Protein AF-U6L4F8-F1 (afdb_monomer)

Organism: Eimeria tenella (NCBI:txid5802)

pLDDT: mean 73.58, std 24.66, range [24.89, 98.56]

InterPro domains:
  IPR000994 Peptidase M24 [PF00557] (145-215)
  IPR036005 Creatinase/aminopeptidase-like [G3DSA:3.90.230.10] (97-224)
  IPR036005 Creatinase/aminopeptidase-like [G3DSA:3.90.230.10] (225-328)
  IPR036005 Creatinase/aminopeptidase-like [SSF55920] (100-305)
  IPR050247 Methionine Aminopeptidase Type 2 [PTHR45777] (26-222)

Mean predicted aligned error: 15.62 Å

Solvent-accessible surface area (backbone atoms only — not comparable to full-atom values): 24222 Å² total; per-residue (Å²): 137,87,81,87,84,82,79,80,81,80,77,81,77,80,78,80,80,81,82,82,79,91,80,83,87,86,89,84,89,82,88,82,88,85,88,86,88,85,87,86,88,84,89,82,90,75,79,67,67,57,54,54,53,52,50,53,52,51,54,51,51,50,51,53,50,51,51,54,55,52,53,72,73,39,46,53,42,72,59,41,87,26,84,92,43,79,102,44,79,54,46,70,62,38,79,75,20,88,54,52,86,76,80,64,62,26,54,60,75,74,31,75,84,64,72,51,68,79,75,91,83,78,79,62,96,77,64,80,94,51,74,67,60,67,59,52,76,69,66,82,76,60,66,60,58,61,51,25,44,53,47,52,39,49,55,54,38,52,55,54,44,61,75,66,70,49,62,72,39,47,47,46,60,50,41,51,54,45,50,53,44,43,35,49,24,58,53,47,46,74,79,84,29,65,79,94,67,82,66,66,66,46,59,88,91,44,85,65,78,31,46,72,47,95,94,50,75,56,61,40,61,81,70,73,58,75,55,58,47,54,17,73,76,62,56,36,24,70,53,99,90,41,82,34,60,56,28,51,28,64,82,52,57,14,26,24,41,46,94,63,30,75,74,57,77,49,53,42,70,68,50,92,60,55,90,85,37,72,61,52,69,57,71,90,58,87,78,68,44,68,52,87,55,82,53,78,29,73,68,87,19,63,82,76,94,76,83,82,89,60,76,82,80,78,66,72,90,61,72,92,73,92,72,83,55,66,69,60,48,53,51,51,50,51,46,61,66,75,41,60,60,61,77,75,74,80,68,86,82,74,83,84,76,81,77,82,79,81,82,81,84,80,82,86,87,79,80,136

Sequence (368 aa):
MPGSLVQEEKRLDVAAEPQEKVGESEAEESGGECAGEAAAAAAGGQGAAAAAKKKKKKKKKSAAAAAAAAAKTLGFEPAQDNSALRCLGSWPERKPSQQTVPPTKTMQQLFPAGDFPKGEVQLYASPPHDAEAREAERFDSVNLEALREAAECHRQVRRYAQSLVKPGISLTYLCEEIEKKTETLIAAKGLERGKGFPTGCSLNECAAHYTPNPGEDRILGKGRGGLIEETISSFEFINENQTLKIKPVKNLTGHSIAPYRIHAGKSVPIVKAPAHSVSFLNIMEEGEVYAIETFASTGKGFVSEEGDCSHFMKRFDAGFVPLRLKTTKELLKLIDDVSQTLNPKPSTAQNHQKTPQTRRESAPNSKP

Secondary structure (DSSP, 8-state):
--------------PPPPPPPP------------------------TTHHHHHHHHHHHHHHHHHHHHHHHTT-EEEPPB--TTSTT-PPBPPEEEE-S-SS--S-HHHH-TT--PPP------SS--S-HHHHHHTTSSSS-HHHHHHHHHHHHHHHHHHHHH--TT-BHHHHHHHHHHHHHHHHT-BTTTBS-SS------TT--S---PPTT---B-----TTHHHHHHHHSEEEETTEEEE-EE-TT-EEEEEBTTBS--S-EEESS---TTSHHHH----TT-EEE----EESS-S-----S--------TT-------SHHHHHHHHHHHHHSS-PPPPPPGGG---------PPPPP----

Foldseek 3Di:
DDDDDDDDPPDDDDDDDDDDDDDDDDDDDDDDDDDDDDDDDDDDDDPPPVVVVVVVVVVVVVVVVVVVVVLVVFPKDDWADLVVPPPDDTRHIDGRHNADVLGQAALCRRCVVLPFDDDDDDAPPDHDDDPVVVVVLPDDQDPVSVVSSLVVLVVSLVSVLSVVDDFQDKLQVSQVSSQVSSCRHNVDDFLPTGDLFGDWDADDPGFTQDGADVPDIDTHHDDPRVQVRCCVVVQWTADPNDTQGKAWLQPDFKAWDHQLRRHPDATHTPDDDPCPDPNNVDDDDRPIHIDGDTTIDSPPSHDDDDDDHPGDADDLPDDDDDDDDPVVVVVVVVCVRRGRSDDPDPPPPPPPDDDDDDDDDDDDDDDD

Nearest PDB structures (foldseek):
  1kq0-assembly1_A  TM=9.027E-01  e=1.015E-17  Homo sapiens
  6qef-assembly1_A  TM=8.994E-01  e=7.566E-18  Homo sapiens
  1boa-assembly1_A  TM=8.584E-01  e=4.461E-18  Homo sapiens
  6qej-assembly1_A  TM=9.091E-01  e=2.308E-17  Homo sapiens
  5lyx-assembly1_A  TM=8.678E-01  e=2.308E-17  Homo sapiens

Structure (mmCIF, N/CA/C/O backbone):
data_AF-U6L4F8-F1
#
_entry.id   AF-U6L4F8-F1
#
loop_
_atom_site.group_PDB
_atom_site.id
_atom_site.type_symbol
_atom_site.label_atom_id
_atom_site.label_alt_id
_atom_site.label_comp_id
_atom_site.label_asym_id
_atom_site.label_entity_id
_atom_site.label_seq_id
_atom_site.pdbx_PDB_ins_code
_atom_site.Cartn_x
_atom_site.Cartn_y
_atom_site.Cartn_z
_atom_site.occupancy
_atom_site.B_iso_or_equiv
_atom_site.auth_seq_id
_atom_site.auth_comp_id
_atom_site.auth_asym_id
_atom_site.auth_atom_id
_atom_site.pdbx_PDB_model_num
ATOM 1 N N . MET A 1 1 ? 44.173 26.559 14.947 1.00 34.06 1 MET A N 1
ATOM 2 C CA . MET A 1 1 ? 45.002 26.384 13.731 1.00 34.06 1 MET A CA 1
ATOM 3 C C . MET A 1 1 ? 45.982 25.258 14.009 1.00 34.06 1 MET A C 1
ATOM 5 O O . MET A 1 1 ? 46.548 25.326 15.095 1.00 34.06 1 MET A O 1
ATOM 9 N N . PRO A 1 2 ? 46.212 24.264 13.130 1.00 32.94 2 PRO A N 1
ATOM 10 C CA . PRO A 1 2 ? 45.668 23.969 11.788 1.00 32.94 2 PRO A CA 1
ATOM 11 C C . PRO A 1 2 ? 44.748 22.712 11.819 1.00 32.94 2 PRO A C 1
ATOM 13 O O . PRO A 1 2 ? 44.617 22.095 12.865 1.00 32.94 2 PRO A O 1
ATOM 16 N N . GLY A 1 3 ? 44.045 22.259 10.781 1.00 27.11 3 GLY A N 1
ATOM 17 C CA . GLY A 1 3 ? 43.865 22.713 9.406 1.00 27.11 3 GLY A CA 1
ATOM 18 C C . GLY A 1 3 ? 42.617 22.027 8.822 1.00 27.11 3 GLY A C 1
ATOM 19 O O . GLY A 1 3 ? 42.330 20.873 9.132 1.00 27.11 3 GLY A O 1
ATOM 20 N N . SER A 1 4 ? 41.839 22.778 8.042 1.00 27.91 4 SER A N 1
ATOM 21 C CA . SER A 1 4 ? 40.617 22.318 7.383 1.00 27.91 4 SER A CA 1
ATOM 22 C C . SER A 1 4 ? 40.940 21.480 6.146 1.00 27.91 4 SER A C 1
ATOM 24 O O . SER A 1 4 ? 41.685 21.939 5.283 1.00 27.91 4 SER A O 1
ATOM 26 N N . LEU A 1 5 ? 40.306 20.318 6.009 1.00 27.67 5 LEU A N 1
ATOM 27 C CA . LEU A 1 5 ? 40.111 19.665 4.716 1.00 27.67 5 LEU A CA 1
ATOM 28 C C . LEU A 1 5 ? 38.659 19.901 4.303 1.00 27.67 5 LEU A C 1
ATOM 30 O O . LEU A 1 5 ? 37.746 19.205 4.734 1.00 27.67 5 LEU A O 1
ATOM 34 N N . VAL A 1 6 ? 38.468 20.951 3.509 1.00 29.17 6 VAL A N 1
ATOM 35 C CA . VAL A 1 6 ? 37.268 21.153 2.700 1.00 29.17 6 VAL A CA 1
ATOM 36 C C . VAL A 1 6 ? 37.437 20.234 1.494 1.00 29.17 6 VAL A C 1
ATOM 38 O O . VAL A 1 6 ? 38.338 20.449 0.688 1.00 29.17 6 VAL A O 1
ATOM 41 N N . GLN A 1 7 ? 36.635 19.174 1.398 1.00 29.75 7 GLN A N 1
ATOM 42 C CA . GLN A 1 7 ? 36.483 18.452 0.138 1.00 29.75 7 GLN A CA 1
ATOM 43 C C . GLN A 1 7 ? 35.393 19.162 -0.660 1.00 29.75 7 GLN A C 1
ATOM 45 O O . GLN A 1 7 ? 34.234 19.199 -0.256 1.00 29.75 7 GLN A O 1
ATOM 50 N N . GLU A 1 8 ? 35.809 19.788 -1.757 1.00 28.61 8 GLU A N 1
ATOM 51 C CA . GLU A 1 8 ? 34.930 20.357 -2.772 1.00 28.61 8 GLU A CA 1
ATOM 52 C C . GLU A 1 8 ? 34.085 19.239 -3.398 1.00 28.61 8 GLU A C 1
ATOM 54 O O . GLU A 1 8 ? 34.614 18.277 -3.961 1.00 28.61 8 GLU A O 1
ATOM 59 N N . GLU A 1 9 ? 32.761 19.363 -3.312 1.00 33.56 9 GLU A N 1
ATOM 60 C CA . GLU A 1 9 ? 31.840 18.515 -4.063 1.00 33.56 9 GLU A CA 1
ATOM 61 C C . GLU A 1 9 ? 31.967 18.848 -5.556 1.00 33.56 9 GLU A C 1
ATOM 63 O O . GLU A 1 9 ? 31.509 19.889 -6.034 1.00 33.56 9 GLU A O 1
ATOM 68 N N . LYS A 1 10 ? 32.599 17.948 -6.315 1.00 30.38 10 LYS A N 1
ATOM 69 C CA . LYS A 1 10 ? 32.528 17.955 -7.777 1.00 30.38 10 LYS A CA 1
ATOM 70 C C . LYS A 1 10 ? 31.096 17.646 -8.201 1.00 30.38 10 LYS A C 1
ATOM 72 O O . LYS A 1 10 ? 30.656 16.499 -8.177 1.00 30.38 10 LYS A O 1
ATOM 77 N N . ARG A 1 11 ? 30.392 18.694 -8.620 1.00 30.75 11 ARG A N 1
ATOM 78 C CA . ARG A 1 11 ? 29.157 18.626 -9.400 1.00 30.75 11 ARG A CA 1
ATOM 79 C C . ARG A 1 11 ? 29.451 17.822 -10.674 1.00 30.75 11 ARG A C 1
ATOM 81 O O . ARG A 1 11 ? 30.292 18.219 -11.475 1.00 30.75 11 ARG A O 1
ATOM 88 N N . LEU A 1 12 ? 28.825 16.657 -10.818 1.00 31.70 12 LEU A N 1
ATOM 89 C CA . LEU A 1 12 ? 28.840 15.900 -12.068 1.00 31.70 12 LEU A CA 1
ATOM 90 C C . LEU A 1 12 ? 27.880 16.598 -13.033 1.00 31.70 12 LEU A C 1
ATOM 92 O O . LEU A 1 12 ? 26.664 16.443 -12.927 1.00 31.70 12 LEU A O 1
ATOM 96 N N . ASP A 1 13 ? 28.435 17.401 -13.936 1.00 31.11 13 ASP A N 1
ATOM 97 C CA . ASP A 1 13 ? 27.698 17.955 -15.065 1.00 31.11 13 ASP A CA 1
ATOM 98 C C . ASP A 1 13 ? 27.321 16.808 -16.014 1.00 31.11 13 ASP A C 1
ATOM 100 O O . ASP A 1 13 ? 28.179 16.146 -16.603 1.00 31.11 13 ASP A O 1
ATOM 104 N N . VAL A 1 14 ? 26.020 16.540 -16.131 1.00 34.06 14 VAL A N 1
ATOM 105 C CA . VAL A 1 14 ? 25.475 15.589 -17.102 1.00 34.06 14 VAL A CA 1
ATOM 106 C C . VAL A 1 14 ? 25.577 16.238 -18.480 1.00 34.06 14 VAL A C 1
ATOM 108 O O . VAL A 1 14 ? 24.857 17.187 -18.788 1.00 34.06 14 VAL A O 1
ATOM 111 N N . ALA A 1 15 ? 26.508 15.749 -19.297 1.00 33.22 15 ALA A N 1
ATOM 112 C CA . ALA A 1 15 ? 26.631 16.146 -20.691 1.00 33.22 15 ALA A CA 1
ATOM 113 C C . ALA A 1 15 ? 25.364 15.740 -21.461 1.00 33.22 15 ALA A C 1
ATOM 115 O O . ALA A 1 15 ? 24.944 14.584 -21.419 1.00 33.22 15 ALA A O 1
ATOM 116 N N . ALA A 1 16 ? 24.763 16.708 -22.151 1.00 32.41 16 ALA A N 1
ATOM 117 C CA . ALA A 1 16 ? 23.644 16.495 -23.057 1.00 32.41 16 ALA A CA 1
ATOM 118 C C . ALA A 1 16 ? 24.049 15.553 -24.204 1.00 32.41 16 ALA A C 1
ATOM 120 O O . ALA A 1 16 ? 25.084 15.757 -24.844 1.00 32.41 16 ALA A O 1
ATOM 121 N N . GLU A 1 17 ? 23.229 14.535 -24.466 1.00 33.75 17 GLU A N 1
ATOM 122 C CA . GLU A 1 17 ? 23.404 13.639 -25.610 1.00 33.75 17 GLU A CA 1
ATOM 123 C C . GLU A 1 17 ? 23.235 14.404 -26.939 1.00 33.75 17 GLU A C 1
ATOM 125 O O . GLU A 1 17 ? 22.335 15.244 -27.062 1.00 33.75 17 GLU A O 1
ATOM 130 N N . PRO A 1 18 ? 24.081 14.141 -27.952 1.00 32.47 18 PRO A N 1
ATOM 131 C CA . PRO A 1 18 ? 23.958 14.777 -29.254 1.00 32.47 18 PRO A CA 1
ATOM 132 C C . PRO A 1 18 ? 22.769 14.209 -30.040 1.00 32.47 18 PRO A C 1
ATOM 134 O O . PRO A 1 18 ? 22.608 13.001 -30.189 1.00 32.47 18 PRO A O 1
ATOM 137 N N . GLN A 1 19 ? 21.961 15.119 -30.584 1.00 29.23 19 GLN A N 1
ATOM 138 C CA . GLN A 1 19 ? 20.847 14.831 -31.484 1.00 29.23 19 GLN A CA 1
ATOM 139 C C . GLN A 1 19 ? 21.337 14.132 -32.766 1.00 29.23 19 GLN A C 1
ATOM 141 O O . GLN A 1 19 ? 22.130 14.698 -33.523 1.00 29.23 19 GLN A O 1
ATOM 146 N N . GLU A 1 20 ? 20.827 12.929 -33.037 1.00 30.94 20 GLU A N 1
ATOM 147 C CA . GLU A 1 20 ? 20.985 12.252 -34.327 1.00 30.94 20 GLU A CA 1
ATOM 148 C C . GLU A 1 20 ? 20.215 13.013 -35.416 1.00 30.94 20 GLU A C 1
ATOM 150 O O . GLU A 1 20 ? 18.998 13.207 -35.343 1.00 30.94 20 GLU A O 1
ATOM 155 N N . LYS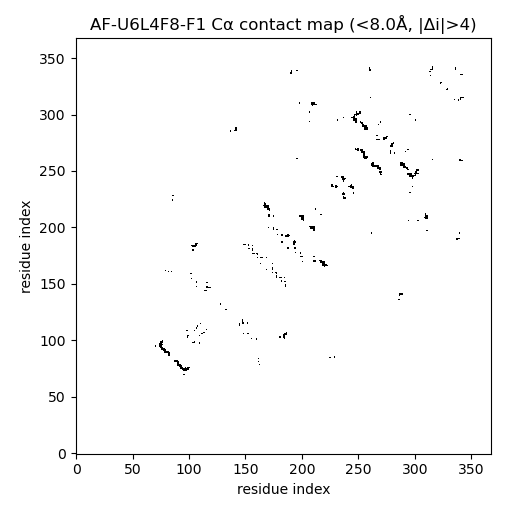 A 1 21 ? 20.942 13.457 -36.447 1.00 29.44 21 LYS A N 1
ATOM 156 C CA . LYS A 1 21 ? 20.356 13.989 -37.677 1.00 29.44 21 LYS A CA 1
ATOM 157 C C . LYS A 1 21 ? 19.876 12.838 -38.554 1.00 29.44 21 LYS A C 1
ATOM 159 O O . LYS A 1 21 ? 20.663 11.993 -38.969 1.00 29.44 21 LYS A O 1
ATOM 164 N N . VAL A 1 22 ? 18.593 12.889 -38.886 1.00 28.05 22 VAL A N 1
ATOM 165 C CA . VAL A 1 22 ? 17.963 12.138 -39.971 1.00 28.05 22 VAL A CA 1
ATOM 166 C C . VAL A 1 22 ? 18.558 12.599 -41.308 1.00 28.05 22 VAL A C 1
ATOM 168 O O . VAL A 1 22 ? 18.588 13.798 -41.589 1.00 28.05 22 VAL A O 1
ATOM 171 N N . GLY A 1 23 ? 19.027 11.651 -42.118 1.00 28.53 23 GLY A N 1
ATOM 172 C CA . GLY A 1 23 ? 19.445 11.847 -43.505 1.00 28.53 23 GLY A CA 1
ATOM 173 C C . GLY A 1 23 ? 19.000 10.647 -44.338 1.00 28.53 23 GLY A C 1
ATOM 174 O O . GLY A 1 23 ? 19.304 9.508 -43.993 1.00 28.53 23 GLY A O 1
ATOM 175 N N . GLU A 1 24 ? 18.205 10.925 -45.366 1.00 26.41 24 GLU A N 1
ATOM 176 C CA . GLU A 1 24 ? 17.510 9.976 -46.234 1.00 26.41 24 GLU A CA 1
ATOM 177 C C . GLU A 1 24 ? 18.425 9.224 -47.217 1.00 26.41 24 GLU A C 1
ATOM 179 O O . GLU A 1 24 ? 19.473 9.720 -47.613 1.00 26.41 24 GLU A O 1
ATOM 184 N N . SER A 1 25 ? 17.912 8.053 -47.625 1.00 26.52 25 SER A N 1
ATOM 185 C CA . SER A 1 25 ? 17.996 7.386 -48.936 1.00 26.52 25 SER A CA 1
ATOM 186 C C . SER A 1 25 ? 19.349 7.213 -49.631 1.00 26.52 25 SER A C 1
ATOM 188 O O . SER A 1 25 ? 19.965 8.181 -50.049 1.00 26.52 25 SER A O 1
ATOM 190 N N . GLU A 1 26 ? 19.658 5.964 -49.984 1.00 27.16 26 GLU A N 1
ATOM 191 C CA . GLU A 1 26 ? 19.681 5.555 -51.395 1.00 27.16 26 GLU A CA 1
ATOM 192 C C . GLU A 1 26 ? 19.568 4.028 -51.519 1.00 27.16 26 GLU A C 1
ATOM 194 O O . GLU A 1 26 ? 20.110 3.261 -50.723 1.00 27.16 26 GLU A O 1
ATOM 199 N N . ALA A 1 27 ? 18.758 3.612 -52.487 1.00 26.23 27 ALA A N 1
ATOM 200 C CA . ALA A 1 27 ? 18.518 2.236 -52.867 1.00 26.23 27 ALA A CA 1
ATOM 201 C C . ALA A 1 27 ? 19.516 1.844 -53.960 1.00 26.23 27 ALA A C 1
ATOM 203 O O . ALA A 1 27 ? 19.623 2.554 -54.954 1.00 26.23 27 ALA A O 1
ATOM 204 N N . GLU A 1 28 ? 20.159 0.685 -53.828 1.00 28.14 28 GLU A N 1
ATOM 205 C CA . GLU A 1 28 ? 20.708 -0.026 -54.980 1.00 28.14 28 GLU A CA 1
ATOM 206 C C . GLU A 1 28 ? 20.276 -1.490 -54.947 1.00 28.14 28 GLU A C 1
ATOM 208 O O . GLU A 1 28 ? 20.519 -2.249 -54.006 1.00 28.14 28 GLU A O 1
ATOM 213 N N . GLU A 1 29 ? 19.582 -1.843 -56.020 1.00 25.14 29 GLU A N 1
ATOM 214 C CA . GLU A 1 29 ? 19.123 -3.159 -56.408 1.00 25.14 29 GLU A CA 1
ATOM 215 C C . GLU A 1 29 ? 20.117 -3.719 -57.438 1.00 25.14 29 GLU A C 1
ATOM 217 O O . GLU A 1 29 ? 20.355 -3.117 -58.480 1.00 25.14 29 GLU A O 1
ATOM 222 N N . SER A 1 30 ? 20.700 -4.883 -57.165 1.00 28.98 30 SER A N 1
ATOM 223 C CA . SER A 1 30 ? 21.159 -5.859 -58.167 1.00 28.98 30 SER A CA 1
ATOM 224 C C . SER A 1 30 ? 21.344 -7.184 -57.412 1.00 28.98 30 SER A C 1
ATOM 226 O O . SER A 1 30 ? 21.899 -7.208 -56.320 1.00 28.98 30 SER A O 1
ATOM 228 N N . GLY A 1 31 ? 20.779 -8.328 -57.793 1.00 24.89 31 GLY A N 1
ATOM 229 C CA . GLY A 1 31 ? 20.569 -8.869 -59.128 1.00 24.89 31 GLY A CA 1
ATOM 230 C C . GLY A 1 31 ? 21.581 -10.002 -59.318 1.00 24.89 31 GLY A C 1
ATOM 231 O O . GLY A 1 31 ? 22.751 -9.727 -59.557 1.00 24.89 31 GLY A O 1
ATOM 232 N N . GLY A 1 32 ? 21.158 -11.267 -59.181 1.00 25.92 32 GLY A N 1
ATOM 233 C CA . GLY A 1 32 ? 22.017 -12.416 -59.500 1.00 25.92 32 GLY A CA 1
ATOM 234 C C . GLY A 1 32 ? 21.651 -13.736 -58.819 1.00 25.92 32 GLY A C 1
ATOM 235 O O . GLY A 1 32 ? 22.275 -14.129 -57.837 1.00 25.92 32 GLY A O 1
ATOM 236 N N . GLU A 1 33 ? 20.676 -14.453 -59.378 1.00 27.02 33 GLU A N 1
ATOM 237 C CA . GLU A 1 33 ? 20.596 -15.916 -59.279 1.00 27.02 33 GLU A CA 1
ATOM 238 C C . GLU A 1 33 ? 21.779 -16.550 -60.037 1.00 27.02 33 GLU A C 1
ATOM 240 O O . GLU A 1 33 ? 22.155 -16.047 -61.092 1.00 27.02 33 GLU A O 1
ATOM 245 N N . CYS A 1 34 ? 22.343 -17.666 -59.560 1.00 25.67 34 CYS A N 1
ATOM 246 C CA . CYS A 1 34 ? 22.207 -18.972 -60.224 1.00 25.67 34 CYS A CA 1
ATOM 247 C C . CYS A 1 34 ? 23.023 -20.079 -59.542 1.00 25.67 34 CYS A C 1
ATOM 249 O O . CYS A 1 34 ? 24.024 -19.859 -58.864 1.00 25.67 34 CYS A O 1
ATOM 251 N N . ALA A 1 35 ? 22.519 -21.290 -59.746 1.00 28.62 35 ALA A N 1
ATOM 252 C CA . ALA A 1 35 ? 22.911 -22.551 -59.150 1.00 28.62 35 ALA A CA 1
ATOM 253 C C . ALA A 1 35 ? 24.260 -23.105 -59.645 1.00 28.62 35 ALA A C 1
ATOM 255 O O . ALA A 1 35 ? 24.744 -22.777 -60.725 1.00 28.62 35 ALA A O 1
ATOM 256 N N . GLY A 1 36 ? 24.805 -24.042 -58.866 1.00 26.23 36 GLY A N 1
ATOM 257 C CA . GLY A 1 36 ? 25.934 -24.887 -59.240 1.00 26.23 36 GLY A CA 1
ATOM 258 C C . GLY A 1 36 ? 25.993 -26.126 -58.350 1.00 26.23 36 GLY A C 1
ATOM 259 O O . GLY A 1 36 ? 26.602 -26.110 -57.286 1.00 26.23 36 GLY A O 1
ATOM 260 N N . GLU A 1 37 ? 25.318 -27.186 -58.781 1.00 28.11 37 GLU A N 1
ATOM 261 C CA . GLU A 1 37 ? 25.410 -28.544 -58.246 1.00 28.11 37 GLU A CA 1
ATOM 262 C C . GLU A 1 37 ? 26.421 -29.331 -59.098 1.00 28.11 37 GLU A C 1
ATOM 264 O O . GLU A 1 37 ? 26.293 -29.348 -60.319 1.00 28.11 37 GLU A O 1
ATOM 269 N N . ALA A 1 38 ? 27.411 -29.985 -58.479 1.00 28.78 38 ALA A N 1
ATOM 270 C CA . ALA A 1 38 ? 28.071 -31.181 -59.016 1.00 28.78 38 ALA A CA 1
ATOM 271 C C . ALA A 1 38 ? 28.912 -31.877 -57.931 1.00 28.78 38 ALA A C 1
ATOM 273 O O . ALA A 1 38 ? 29.572 -31.247 -57.109 1.00 28.78 38 ALA A O 1
ATOM 274 N N . ALA A 1 39 ? 28.840 -33.204 -57.944 1.00 28.41 39 ALA A N 1
ATOM 275 C CA . ALA A 1 39 ? 29.294 -34.146 -56.931 1.00 28.41 39 ALA A CA 1
ATOM 276 C C . ALA A 1 39 ? 30.764 -34.580 -57.081 1.00 28.41 39 ALA A C 1
ATOM 278 O O . ALA A 1 39 ? 31.307 -34.526 -58.177 1.00 28.41 39 ALA A O 1
ATOM 279 N N . ALA A 1 40 ? 31.350 -35.155 -56.019 1.00 29.55 40 ALA A N 1
ATOM 280 C CA . ALA A 1 40 ? 31.894 -36.526 -56.038 1.00 29.55 40 ALA A CA 1
ATOM 281 C C . ALA A 1 40 ? 32.422 -36.972 -54.657 1.00 29.55 40 ALA A C 1
ATOM 283 O O . ALA A 1 40 ? 32.776 -36.173 -53.796 1.00 29.55 40 ALA A O 1
ATOM 284 N N . ALA A 1 41 ? 32.404 -38.289 -54.470 1.00 28.91 41 ALA A N 1
ATOM 285 C CA . ALA A 1 41 ? 32.532 -39.061 -53.242 1.00 28.91 41 ALA A CA 1
ATOM 286 C C . ALA A 1 41 ? 33.935 -39.123 -52.605 1.00 28.91 41 ALA A C 1
ATOM 288 O O . ALA A 1 41 ? 34.941 -39.151 -53.303 1.00 28.91 41 ALA A O 1
ATOM 289 N N . ALA A 1 42 ? 33.964 -39.358 -51.286 1.00 29.19 42 ALA A N 1
ATOM 290 C CA . ALA A 1 42 ? 34.914 -40.277 -50.648 1.00 29.19 42 ALA A CA 1
ATOM 291 C C . ALA A 1 42 ? 34.354 -40.795 -49.307 1.00 29.19 42 ALA A C 1
ATOM 293 O O . ALA A 1 42 ? 33.786 -40.048 -48.511 1.00 29.19 42 ALA A O 1
ATOM 294 N N . ALA A 1 43 ? 34.474 -42.104 -49.097 1.00 32.66 43 ALA A N 1
ATOM 295 C CA . ALA A 1 43 ? 33.968 -42.857 -47.956 1.00 32.66 43 ALA A CA 1
ATOM 296 C C . ALA A 1 43 ? 34.852 -42.715 -46.701 1.00 32.66 43 ALA A C 1
ATOM 298 O O . ALA A 1 43 ? 36.065 -42.570 -46.814 1.00 32.66 43 ALA A O 1
ATOM 299 N N . GLY A 1 44 ? 34.260 -42.867 -45.508 1.00 29.31 44 GLY A N 1
ATOM 300 C CA . GLY A 1 44 ? 35.023 -43.153 -44.285 1.00 29.31 44 GLY A CA 1
ATOM 301 C C . GLY A 1 44 ? 34.374 -42.704 -42.972 1.00 29.31 44 GLY A C 1
ATOM 302 O O . GLY A 1 44 ? 34.539 -41.567 -42.560 1.00 29.31 44 GLY A O 1
ATOM 303 N N . GLY A 1 45 ? 33.654 -43.627 -42.323 1.00 40.31 45 GLY A N 1
ATOM 304 C CA . GLY A 1 45 ? 33.409 -43.747 -40.874 1.00 40.31 45 GLY A CA 1
ATOM 305 C C . GLY A 1 45 ? 33.165 -42.502 -40.004 1.00 40.31 45 GLY A C 1
ATOM 306 O O . GLY A 1 45 ? 34.109 -41.817 -39.648 1.00 40.31 45 GLY A O 1
ATOM 307 N N . GLN A 1 46 ? 31.923 -42.325 -39.514 1.00 37.03 46 GLN A N 1
ATOM 308 C CA . GLN A 1 46 ? 31.584 -41.743 -38.190 1.00 37.03 46 GLN A CA 1
ATOM 309 C C . GLN A 1 46 ? 30.050 -41.751 -37.958 1.00 37.03 46 GLN A C 1
ATOM 311 O O . GLN A 1 46 ? 29.351 -40.754 -38.135 1.00 37.03 46 GLN A O 1
ATOM 316 N N . GLY A 1 47 ? 29.487 -42.901 -37.566 1.00 41.09 47 GLY A N 1
ATOM 317 C CA . GLY A 1 47 ? 28.028 -43.105 -37.460 1.00 41.09 47 GLY A CA 1
ATOM 318 C C . GLY A 1 47 ? 27.344 -42.621 -36.169 1.00 41.09 47 GLY A C 1
ATOM 319 O O . GLY A 1 47 ? 26.128 -42.444 -36.157 1.00 41.09 47 GLY A O 1
ATOM 320 N N . ALA A 1 48 ? 28.072 -42.366 -35.076 1.00 45.00 48 ALA A N 1
ATOM 321 C CA . ALA A 1 48 ? 27.443 -42.111 -33.769 1.00 45.00 48 ALA A CA 1
ATOM 322 C C . ALA A 1 48 ? 27.275 -40.614 -33.418 1.00 45.00 48 ALA A C 1
ATOM 324 O O . ALA A 1 48 ? 26.252 -40.207 -32.861 1.00 45.00 48 ALA A O 1
ATOM 325 N N . ALA A 1 49 ? 28.228 -39.754 -33.798 1.00 46.78 49 ALA A N 1
ATOM 326 C CA . ALA A 1 49 ? 28.214 -38.330 -33.432 1.00 46.78 49 ALA A CA 1
ATOM 327 C C . ALA A 1 49 ? 27.221 -37.487 -34.265 1.00 46.78 49 ALA A C 1
ATOM 329 O O . ALA A 1 49 ? 26.621 -36.528 -33.763 1.00 46.78 49 ALA A O 1
ATOM 330 N N . ALA A 1 50 ? 26.984 -37.865 -35.526 1.00 49.31 50 ALA A N 1
ATOM 331 C CA . ALA A 1 50 ? 26.052 -37.174 -36.419 1.00 49.31 50 ALA A CA 1
ATOM 332 C C . ALA A 1 50 ? 24.581 -37.384 -36.009 1.00 49.31 50 ALA A C 1
ATOM 334 O O . ALA A 1 50 ? 23.783 -36.442 -36.049 1.00 49.31 50 ALA A O 1
ATOM 335 N N . ALA A 1 51 ? 24.222 -38.582 -35.534 1.00 49.94 51 ALA A N 1
ATOM 336 C CA . ALA A 1 51 ? 22.869 -38.906 -35.076 1.00 49.94 51 ALA A CA 1
ATOM 337 C C . ALA A 1 51 ? 22.487 -38.148 -33.788 1.00 49.94 51 ALA A C 1
ATOM 339 O O . ALA A 1 51 ? 21.362 -37.650 -33.670 1.00 49.94 51 ALA A O 1
ATOM 340 N N . ALA A 1 52 ? 23.436 -37.977 -32.860 1.00 52.56 52 ALA A N 1
ATOM 341 C CA . ALA A 1 52 ? 23.249 -37.193 -31.639 1.00 52.56 52 ALA A CA 1
ATOM 342 C C . ALA A 1 52 ? 23.055 -35.692 -31.937 1.00 52.56 52 ALA A C 1
ATOM 344 O O . ALA A 1 52 ? 22.134 -35.066 -31.402 1.00 52.56 52 ALA A O 1
ATOM 345 N N . LYS A 1 53 ? 23.839 -35.121 -32.869 1.00 51.97 53 LYS A N 1
ATOM 346 C CA . LYS A 1 53 ? 23.655 -33.735 -33.343 1.00 51.97 53 LYS A CA 1
ATOM 347 C C . LYS A 1 53 ? 22.311 -33.541 -34.062 1.00 51.97 53 LYS A C 1
ATOM 349 O O . LYS A 1 53 ? 21.633 -32.540 -33.820 1.00 51.97 53 LYS A O 1
ATOM 354 N N . LYS A 1 54 ? 21.866 -34.509 -34.876 1.00 55.44 54 LYS A N 1
ATOM 355 C CA . LYS A 1 54 ? 20.565 -34.466 -35.580 1.00 55.44 54 LYS A CA 1
ATOM 356 C C . LYS A 1 54 ? 19.379 -34.562 -34.607 1.00 55.44 54 LYS A C 1
ATOM 358 O O . LYS A 1 54 ? 18.431 -33.786 -34.736 1.00 55.44 54 LYS A O 1
ATOM 363 N N . LYS A 1 55 ? 19.454 -35.423 -33.577 1.00 55.94 55 LYS A N 1
ATOM 364 C CA . LYS A 1 55 ? 18.452 -35.502 -32.489 1.00 55.94 55 LYS A CA 1
ATOM 365 C C . LYS A 1 55 ? 18.391 -34.213 -31.658 1.00 55.94 55 LYS A C 1
ATOM 367 O O . LYS A 1 55 ? 17.294 -33.723 -31.397 1.00 55.94 55 LYS A O 1
ATOM 372 N N . LYS A 1 56 ? 19.537 -33.609 -31.311 1.00 52.97 56 LYS A N 1
ATOM 373 C CA . LYS A 1 56 ? 19.595 -32.332 -30.567 1.00 52.97 56 LYS A CA 1
ATOM 374 C C . LYS A 1 56 ? 19.023 -31.163 -31.386 1.00 52.97 56 LYS A C 1
ATOM 376 O O . LYS A 1 56 ? 18.259 -30.361 -30.853 1.00 52.97 56 LYS A O 1
ATOM 381 N N . LYS A 1 57 ? 19.293 -31.115 -32.700 1.00 55.84 57 LYS A N 1
ATOM 382 C CA . LYS A 1 57 ? 18.723 -30.117 -33.630 1.00 55.84 57 LYS A CA 1
ATOM 383 C C . LYS A 1 57 ? 17.207 -30.294 -33.813 1.00 55.84 57 LYS A C 1
ATOM 385 O O . LYS A 1 57 ? 16.484 -29.301 -33.813 1.00 55.84 57 LYS A O 1
ATOM 390 N N . LYS A 1 58 ? 16.707 -31.537 -33.881 1.00 58.62 58 LYS A N 1
ATOM 391 C CA . LYS A 1 58 ? 15.262 -31.842 -33.950 1.00 58.62 58 LYS A CA 1
ATOM 392 C C . LYS A 1 58 ? 14.527 -31.466 -32.652 1.00 58.62 58 LYS A C 1
ATOM 394 O O . LYS A 1 58 ? 13.471 -30.850 -32.738 1.00 58.62 58 LYS A O 1
ATOM 399 N N . LYS A 1 59 ? 15.121 -31.728 -31.476 1.00 58.16 59 LYS A N 1
ATOM 400 C CA . LYS A 1 59 ? 14.579 -31.332 -30.155 1.00 58.16 59 LYS A CA 1
ATOM 401 C C . LYS A 1 59 ? 14.558 -29.807 -29.954 1.00 58.16 59 LYS A C 1
ATOM 403 O O . LYS A 1 59 ? 13.603 -29.274 -29.401 1.00 58.16 59 LYS A O 1
ATOM 408 N N . LYS A 1 60 ? 15.569 -29.083 -30.456 1.00 59.06 60 LYS A N 1
ATOM 409 C CA . LYS A 1 60 ? 15.588 -27.606 -30.439 1.00 59.06 60 LYS A CA 1
ATOM 410 C C . LYS A 1 60 ? 14.528 -27.008 -31.377 1.00 59.06 60 LYS A C 1
ATOM 412 O O . LYS A 1 60 ? 13.868 -26.044 -31.010 1.00 59.06 60 LYS A O 1
ATOM 417 N N . LYS A 1 61 ? 14.314 -27.613 -32.555 1.00 63.22 61 LYS A N 1
ATOM 418 C CA . LYS A 1 61 ? 13.285 -27.179 -33.519 1.00 63.22 61 LYS A CA 1
ATOM 419 C C . LYS A 1 61 ? 11.857 -27.452 -33.015 1.00 63.22 61 L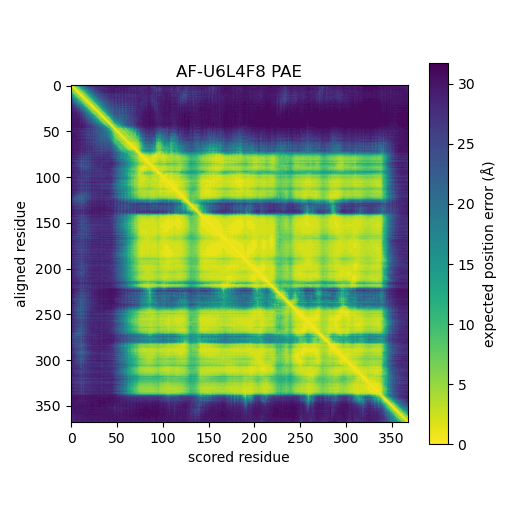YS A C 1
ATOM 421 O O . LYS A 1 61 ? 10.985 -26.621 -33.235 1.00 63.22 61 LYS A O 1
ATOM 426 N N . SER A 1 62 ? 11.624 -28.553 -32.291 1.00 68.88 62 SER A N 1
ATOM 427 C CA . SER A 1 62 ? 10.321 -28.837 -31.666 1.00 68.88 62 SER A CA 1
ATOM 428 C C . SER A 1 62 ? 10.021 -27.933 -30.465 1.00 68.88 62 SER A C 1
ATOM 430 O O . SER A 1 62 ? 8.884 -27.509 -30.310 1.00 68.88 62 SER A O 1
ATOM 432 N N . ALA A 1 63 ? 11.025 -27.585 -29.651 1.00 64.25 63 ALA A N 1
ATOM 433 C CA . ALA A 1 63 ? 10.863 -26.622 -28.558 1.00 64.25 63 ALA A CA 1
ATOM 434 C C . ALA A 1 63 ? 10.571 -25.201 -29.074 1.00 64.25 63 ALA A C 1
ATOM 436 O O . ALA A 1 63 ? 9.696 -24.527 -28.545 1.00 64.25 63 ALA A O 1
ATOM 437 N N . ALA A 1 64 ? 11.237 -24.775 -30.153 1.00 67.00 64 ALA A N 1
ATOM 438 C CA . ALA A 1 64 ? 10.952 -23.497 -30.806 1.00 67.00 64 ALA A CA 1
ATOM 439 C C . ALA A 1 64 ? 9.541 -23.457 -31.424 1.00 67.00 64 ALA A C 1
ATOM 441 O O . ALA A 1 64 ? 8.854 -22.448 -31.314 1.00 67.00 64 ALA A O 1
ATOM 442 N N . ALA A 1 65 ? 9.079 -24.562 -32.020 1.00 67.56 65 ALA A N 1
ATOM 443 C CA . ALA A 1 65 ? 7.713 -24.671 -32.535 1.00 67.56 65 ALA A CA 1
ATOM 444 C C . ALA A 1 65 ? 6.658 -24.653 -31.412 1.00 67.56 65 ALA A C 1
ATOM 446 O O . ALA A 1 65 ? 5.623 -24.012 -31.567 1.00 67.56 65 ALA A O 1
ATOM 447 N N . ALA A 1 66 ? 6.932 -25.297 -30.271 1.00 64.50 66 ALA A N 1
ATOM 448 C CA . ALA A 1 66 ? 6.061 -25.264 -29.096 1.00 64.50 66 ALA A CA 1
ATOM 449 C C . ALA A 1 66 ? 6.010 -23.870 -28.449 1.00 64.50 66 ALA A C 1
ATOM 451 O O . ALA A 1 66 ? 4.929 -23.396 -28.120 1.00 64.50 66 ALA A O 1
ATOM 452 N N . ALA A 1 67 ? 7.148 -23.178 -28.339 1.00 63.03 67 ALA A N 1
ATOM 453 C CA . ALA A 1 67 ? 7.205 -21.798 -27.857 1.00 63.03 67 ALA A CA 1
ATOM 454 C C . ALA A 1 67 ? 6.471 -20.828 -28.800 1.00 63.03 67 ALA A C 1
ATOM 456 O O . ALA A 1 67 ? 5.721 -19.973 -28.340 1.00 63.03 67 ALA A O 1
ATOM 457 N N . ALA A 1 68 ? 6.614 -20.999 -30.118 1.00 63.03 68 ALA A N 1
ATOM 458 C CA . ALA A 1 68 ? 5.884 -20.210 -31.109 1.00 63.03 68 ALA A CA 1
ATOM 459 C C . ALA A 1 68 ? 4.369 -20.491 -31.088 1.00 63.03 68 ALA A C 1
ATOM 461 O O . ALA A 1 68 ? 3.573 -19.577 -31.279 1.00 63.03 68 ALA A O 1
ATOM 462 N N . ALA A 1 69 ? 3.953 -21.737 -30.836 1.00 63.47 69 ALA A N 1
ATOM 463 C CA . ALA A 1 69 ? 2.545 -22.089 -30.657 1.00 63.47 69 ALA A CA 1
ATOM 464 C C . ALA A 1 69 ? 1.970 -21.537 -29.339 1.00 63.47 69 ALA A C 1
ATOM 466 O O . ALA A 1 69 ? 0.859 -21.018 -29.341 1.00 63.47 69 ALA A O 1
ATOM 467 N N . ALA A 1 70 ? 2.736 -21.572 -28.243 1.00 62.12 70 ALA A N 1
ATOM 468 C CA . ALA A 1 70 ? 2.350 -20.971 -26.967 1.00 62.12 70 ALA A CA 1
ATOM 469 C C . ALA A 1 70 ? 2.229 -19.441 -27.076 1.00 62.12 70 ALA A C 1
ATOM 471 O O . ALA A 1 70 ? 1.239 -18.872 -26.624 1.00 62.12 70 ALA A O 1
ATOM 472 N N . ALA A 1 71 ? 3.162 -18.777 -27.765 1.00 61.44 71 ALA A N 1
ATOM 473 C CA . ALA A 1 71 ? 3.105 -17.337 -28.014 1.00 61.44 71 ALA A CA 1
ATOM 474 C C . ALA A 1 71 ? 1.858 -16.911 -28.812 1.00 61.44 71 ALA A C 1
ATOM 476 O O . ALA A 1 71 ? 1.328 -15.834 -28.565 1.00 61.44 71 ALA A O 1
ATOM 477 N N . LYS A 1 72 ? 1.333 -17.770 -29.702 1.00 62.06 72 LYS A N 1
ATOM 478 C CA . LYS A 1 72 ? 0.070 -17.523 -30.428 1.00 62.06 72 LYS A CA 1
ATOM 479 C C . LYS A 1 72 ? -1.176 -17.517 -29.531 1.00 62.06 72 LYS A C 1
ATOM 481 O O . LYS A 1 72 ? -2.218 -17.055 -29.978 1.00 62.06 72 LYS A O 1
ATOM 486 N N . THR A 1 73 ? -1.086 -18.032 -28.303 1.00 68.31 73 THR A N 1
ATOM 487 C CA . THR A 1 73 ? -2.192 -18.034 -27.322 1.00 68.31 73 THR A CA 1
ATOM 488 C C . THR A 1 73 ? -2.107 -16.895 -26.306 1.00 68.31 73 THR A C 1
ATOM 490 O O . THR A 1 73 ? -3.025 -16.713 -25.508 1.00 68.31 73 THR A O 1
ATOM 493 N N . LEU A 1 74 ? -1.012 -16.131 -26.321 1.00 77.25 74 LEU A N 1
ATOM 494 C CA . LEU A 1 74 ? -0.820 -14.998 -25.428 1.00 77.25 74 LEU A CA 1
ATOM 495 C C . LEU A 1 74 ? -1.506 -13.751 -25.994 1.00 77.25 74 LEU A C 1
ATOM 497 O O . LEU A 1 74 ? -1.483 -13.507 -27.199 1.00 77.25 74 LEU A O 1
ATOM 501 N N . GLY A 1 75 ? -2.133 -12.982 -25.108 1.00 83.56 75 GLY A N 1
ATOM 502 C CA . GLY A 1 75 ? -2.806 -11.734 -25.444 1.00 83.56 75 GLY A CA 1
ATOM 503 C C . GLY A 1 75 ? -1.836 -10.557 -25.507 1.00 83.56 75 GLY A C 1
ATOM 504 O O . GLY A 1 75 ? -0.626 -10.710 -25.691 1.00 83.56 75 GLY A O 1
ATOM 505 N N . PHE A 1 76 ? -2.376 -9.358 -25.327 1.00 87.88 76 PHE A N 1
ATOM 506 C CA . PHE A 1 76 ? -1.591 -8.143 -25.175 1.00 87.88 76 PHE A CA 1
ATOM 507 C C . PHE A 1 76 ? -2.226 -7.232 -24.135 1.00 87.88 76 PHE A C 1
ATOM 509 O O . PHE A 1 76 ? -3.445 -7.223 -23.973 1.00 87.88 76 PHE A O 1
ATOM 516 N N . GLU A 1 77 ? -1.398 -6.447 -23.458 1.00 88.62 77 GLU A N 1
ATOM 517 C CA . GLU A 1 77 ? -1.882 -5.321 -22.667 1.00 88.62 77 GLU A CA 1
ATOM 518 C C . GLU A 1 77 ? -1.662 -4.043 -23.484 1.00 88.62 77 GLU A C 1
ATOM 520 O O . GLU A 1 77 ? -0.515 -3.780 -23.863 1.00 88.62 77 GLU A O 1
ATOM 525 N N . PRO A 1 78 ? -2.714 -3.255 -23.775 1.00 90.38 78 PRO A N 1
ATOM 526 C CA . PRO A 1 78 ? -2.593 -2.039 -24.569 1.00 90.38 78 PRO A CA 1
ATOM 527 C C . PRO A 1 78 ? -1.710 -1.016 -23.856 1.00 90.38 78 PRO A C 1
ATOM 529 O O . PRO A 1 78 ? -1.553 -1.067 -22.635 1.00 90.38 78 PRO A O 1
ATOM 532 N N . ALA A 1 79 ? -1.158 -0.060 -24.602 1.00 93.94 79 ALA A N 1
ATOM 533 C CA . ALA A 1 79 ? -0.576 1.123 -23.979 1.00 93.94 79 ALA A CA 1
ATOM 534 C C . ALA A 1 79 ? -1.640 1.837 -23.124 1.00 93.94 79 ALA A C 1
ATOM 536 O O . ALA A 1 79 ? -2.817 1.872 -23.489 1.00 93.94 79 ALA A O 1
ATOM 537 N N . GLN A 1 80 ? -1.236 2.378 -21.977 1.00 94.19 80 GLN A N 1
ATOM 538 C CA . GLN A 1 80 ? -2.119 3.152 -21.105 1.00 94.19 80 GLN A CA 1
ATOM 539 C C . GLN A 1 80 ? -1.580 4.567 -21.012 1.00 94.19 80 GLN A C 1
ATOM 541 O O . GLN A 1 80 ? -0.490 4.774 -20.475 1.00 94.19 80 GLN A O 1
ATOM 546 N N . ASP A 1 81 ? -2.357 5.517 -21.525 1.00 93.25 81 ASP A N 1
ATOM 547 C CA . ASP A 1 81 ? -2.029 6.923 -21.390 1.00 93.25 81 ASP A CA 1
ATOM 548 C C . ASP A 1 81 ? -2.297 7.393 -19.959 1.00 93.25 81 ASP A C 1
ATOM 550 O O . ASP A 1 81 ? -3.427 7.354 -19.474 1.00 93.25 81 ASP A O 1
ATOM 554 N N . ASN A 1 82 ? -1.232 7.826 -19.296 1.00 93.19 82 ASN A N 1
ATOM 555 C CA . ASN A 1 82 ? -1.278 8.437 -17.981 1.00 93.19 82 ASN A CA 1
ATOM 556 C C . ASN A 1 82 ? -0.984 9.939 -18.062 1.00 93.19 82 ASN A C 1
ATOM 558 O O . ASN A 1 82 ? -0.738 10.533 -17.026 1.00 93.19 82 ASN A O 1
ATOM 562 N N . SER A 1 83 ? -1.022 10.575 -19.239 1.00 88.50 83 SER A N 1
ATOM 563 C CA . SER A 1 83 ? -0.733 12.011 -19.391 1.00 88.50 83 SER A CA 1
ATOM 564 C C . SER A 1 83 ? -1.595 12.916 -18.496 1.00 88.50 83 SER A C 1
ATOM 566 O O . SER A 1 83 ? -1.153 13.978 -18.063 1.00 88.50 83 SER A O 1
ATOM 568 N N . ALA A 1 84 ? -2.813 12.478 -18.163 1.00 84.56 84 ALA A N 1
ATOM 569 C CA . ALA A 1 84 ? -3.699 13.161 -17.220 1.00 84.56 84 ALA A CA 1
ATOM 570 C C . ALA A 1 84 ? -3.289 12.997 -15.740 1.00 84.56 84 ALA A C 1
ATOM 572 O O . ALA A 1 84 ? -3.766 13.739 -14.878 1.00 84.56 84 ALA A O 1
ATOM 573 N N . LEU A 1 85 ? -2.437 12.016 -15.433 1.00 84.94 85 LEU A N 1
ATOM 574 C CA . LEU A 1 85 ? -1.903 11.720 -14.108 1.00 84.94 85 LEU A CA 1
ATOM 575 C C . LEU A 1 85 ? -0.487 12.270 -13.993 1.00 84.94 85 LEU A C 1
ATOM 577 O O . LEU A 1 85 ? 0.410 11.972 -14.775 1.00 84.94 85 LEU A O 1
ATOM 581 N N . ARG A 1 86 ? -0.270 13.083 -12.974 1.00 75.50 86 ARG A N 1
ATOM 582 C CA . ARG A 1 86 ? 0.943 13.879 -12.913 1.00 75.50 86 ARG A CA 1
ATOM 583 C C . ARG A 1 86 ? 2.162 13.118 -12.410 1.00 75.50 86 ARG A C 1
ATOM 585 O O . ARG A 1 86 ? 2.032 12.249 -11.551 1.00 75.50 86 ARG A O 1
ATOM 592 N N . CYS A 1 87 ? 3.346 13.515 -12.890 1.00 76.12 87 CYS A N 1
ATOM 593 C CA . CYS A 1 87 ? 4.639 12.905 -12.548 1.00 76.12 87 CYS A CA 1
ATOM 594 C C . CYS A 1 87 ? 4.653 11.380 -12.744 1.00 76.12 87 CYS A C 1
ATOM 596 O O . CYS A 1 87 ? 5.382 10.659 -12.062 1.00 76.12 87 CYS A O 1
ATOM 598 N N . LEU A 1 88 ? 3.821 10.885 -13.659 1.00 84.88 88 LEU A N 1
ATOM 599 C CA . LEU A 1 88 ? 3.644 9.472 -13.910 1.00 84.88 88 LEU A CA 1
ATOM 600 C C . LEU A 1 88 ? 3.771 9.212 -15.408 1.00 84.88 88 LEU A C 1
ATOM 602 O O . LEU A 1 88 ? 3.040 9.774 -16.216 1.00 84.88 88 LEU A O 1
ATOM 606 N N . GLY A 1 89 ? 4.697 8.330 -15.775 1.00 88.81 89 GLY A N 1
ATOM 607 C CA . GLY A 1 89 ? 4.829 7.883 -17.156 1.00 88.81 89 GLY A CA 1
ATOM 608 C C . GLY A 1 89 ? 3.632 7.041 -17.607 1.00 88.81 89 GLY A C 1
ATOM 609 O O . GLY A 1 89 ? 3.036 6.291 -16.823 1.00 88.81 89 GLY A O 1
ATOM 610 N N . SER A 1 90 ? 3.308 7.138 -18.894 1.00 93.81 90 SER A N 1
ATOM 611 C CA . SER A 1 90 ? 2.379 6.224 -19.563 1.00 93.81 90 SER A CA 1
ATOM 612 C C . SER A 1 90 ? 2.954 4.807 -19.604 1.00 93.81 90 SER A C 1
ATOM 614 O O . SER A 1 90 ? 4.168 4.611 -19.699 1.00 93.81 90 SER A O 1
ATOM 616 N N . TRP A 1 91 ? 2.087 3.797 -19.530 1.00 93.38 91 TRP A N 1
ATOM 617 C CA . TRP A 1 91 ? 2.535 2.411 -19.651 1.00 93.38 91 TRP A CA 1
ATOM 618 C C . TRP A 1 91 ? 2.667 2.038 -21.123 1.00 93.38 91 TRP A C 1
ATOM 620 O O . TRP A 1 91 ? 1.703 2.224 -21.874 1.00 93.38 91 TRP A O 1
ATOM 630 N N . PRO A 1 92 ? 3.805 1.459 -21.540 1.00 92.75 92 PRO A N 1
ATOM 631 C CA . PRO A 1 92 ? 3.940 0.963 -22.895 1.00 92.75 92 PRO A CA 1
ATOM 632 C C . PRO A 1 92 ? 3.017 -0.237 -23.120 1.00 92.75 92 PRO A C 1
ATOM 634 O O . PRO A 1 92 ? 2.610 -0.940 -22.187 1.00 92.75 92 PRO A O 1
ATOM 637 N N . GLU A 1 93 ? 2.726 -0.491 -24.390 1.00 92.19 93 GLU A N 1
ATOM 638 C CA . GLU A 1 93 ? 2.110 -1.743 -24.806 1.00 92.19 93 GLU A CA 1
ATOM 639 C C . GLU A 1 93 ? 3.004 -2.933 -24.413 1.00 92.19 93 GLU A C 1
ATOM 641 O O . GLU A 1 93 ? 4.231 -2.865 -24.511 1.00 92.19 93 GLU A O 1
ATOM 646 N N . ARG A 1 94 ? 2.393 -4.043 -23.979 1.00 88.69 94 ARG A N 1
ATOM 647 C CA . ARG A 1 94 ? 3.106 -5.295 -23.687 1.00 88.69 94 ARG A CA 1
ATOM 648 C C . ARG A 1 94 ? 2.602 -6.424 -24.576 1.00 88.69 94 ARG A C 1
ATOM 650 O O . ARG A 1 94 ? 1.443 -6.836 -24.468 1.00 88.69 94 ARG A O 1
ATOM 657 N N . LYS A 1 95 ? 3.498 -6.945 -25.422 1.00 86.38 95 LYS A N 1
ATOM 658 C CA . LYS A 1 95 ? 3.276 -8.093 -26.313 1.00 86.38 95 LYS A CA 1
ATOM 659 C C . LYS A 1 95 ? 4.480 -9.045 -26.292 1.00 86.38 95 LYS A C 1
ATOM 661 O O . LYS A 1 95 ? 5.597 -8.582 -26.512 1.00 86.38 95 LYS A O 1
ATOM 666 N N . PRO A 1 96 ? 4.273 -10.360 -26.100 1.00 85.75 96 PRO A N 1
ATOM 667 C CA . PRO A 1 96 ? 3.024 -11.000 -25.675 1.00 85.75 96 PRO A CA 1
ATOM 668 C C . PRO A 1 96 ? 2.732 -10.741 -24.183 1.00 85.75 96 PRO A C 1
ATOM 670 O O . PRO A 1 96 ? 3.662 -10.652 -23.386 1.00 85.75 96 PRO A O 1
ATOM 673 N N . SER A 1 97 ? 1.460 -10.665 -23.784 1.00 85.88 97 SER A N 1
ATOM 674 C CA . SER A 1 97 ? 1.061 -10.650 -22.368 1.00 85.88 97 SER A CA 1
ATOM 675 C C . SER A 1 97 ? 0.223 -11.872 -22.018 1.00 85.88 97 SER A C 1
ATOM 677 O O . SER A 1 97 ? -0.647 -12.308 -22.774 1.00 85.88 97 SER A O 1
ATOM 679 N N . GLN A 1 98 ? 0.491 -12.438 -20.843 1.00 89.69 98 GLN A N 1
ATOM 680 C CA . GLN A 1 98 ? -0.322 -13.517 -20.299 1.00 89.69 98 GLN A CA 1
ATOM 681 C C . GLN A 1 98 ? -1.528 -12.988 -19.515 1.00 89.69 98 GLN A C 1
ATOM 683 O O . GLN A 1 98 ? -2.444 -13.765 -19.266 1.00 89.69 98 GLN A O 1
ATOM 688 N N . GLN A 1 99 ? -1.558 -11.707 -19.138 1.00 93.81 99 GLN A N 1
ATOM 689 C CA . GLN A 1 99 ? -2.633 -11.097 -18.350 1.00 93.81 99 GLN A CA 1
ATOM 690 C C . GLN A 1 99 ? -3.824 -10.673 -19.237 1.00 93.81 99 GLN A C 1
ATOM 692 O O . GLN A 1 99 ? -3.703 -10.542 -20.454 1.00 93.81 99 GLN A O 1
ATOM 697 N N . THR A 1 100 ? -5.000 -10.497 -18.633 1.00 93.25 100 THR A N 1
ATOM 698 C CA . THR A 1 100 ? -6.213 -9.956 -19.269 1.00 93.25 100 THR A CA 1
ATOM 699 C C . THR A 1 100 ? -6.313 -8.435 -19.111 1.00 93.25 100 THR A C 1
ATOM 701 O O . THR A 1 100 ? -5.602 -7.831 -18.311 1.00 93.25 100 THR A O 1
ATOM 704 N N . VAL A 1 101 ? -7.250 -7.806 -19.826 1.00 90.81 101 VAL A N 1
ATOM 705 C CA . VAL A 1 101 ? -7.547 -6.367 -19.717 1.00 90.81 101 VAL A CA 1
ATOM 706 C C . VAL A 1 101 ? -9.055 -6.196 -19.473 1.00 90.81 101 VAL A C 1
ATOM 708 O O . VAL A 1 101 ? -9.825 -6.494 -20.384 1.00 90.81 101 VAL A O 1
ATOM 711 N N . PRO A 1 102 ? -9.513 -5.761 -18.279 1.00 93.75 102 PRO A N 1
ATOM 712 C CA . PRO A 1 102 ? -8.739 -5.486 -17.059 1.00 93.75 102 PRO A CA 1
ATOM 713 C C . PRO A 1 102 ? -8.072 -6.753 -16.478 1.00 93.75 102 PRO A C 1
ATOM 715 O O . PRO A 1 102 ? -8.469 -7.867 -16.833 1.00 93.75 102 PRO A O 1
ATOM 718 N N . PRO A 1 103 ? -7.075 -6.623 -15.580 1.00 95.56 103 PRO A N 1
ATOM 719 C CA . PRO A 1 103 ? -6.334 -7.771 -15.058 1.00 95.56 103 PRO A CA 1
ATOM 720 C C . PRO A 1 103 ? -7.219 -8.662 -14.177 1.00 95.56 103 PRO A C 1
ATOM 722 O O . PRO A 1 103 ? -7.961 -8.168 -13.321 1.00 95.56 103 PRO A O 1
ATOM 725 N N . THR A 1 104 ? -7.148 -9.975 -14.398 1.00 96.50 104 THR A N 1
ATOM 726 C CA . THR A 1 104 ? -7.947 -10.989 -13.680 1.00 96.50 104 THR A CA 1
ATOM 727 C C . THR A 1 104 ? -7.166 -12.241 -13.308 1.00 96.50 104 THR A C 1
ATOM 729 O O . THR A 1 104 ? -7.543 -12.914 -12.353 1.00 96.50 104 THR A O 1
ATOM 732 N N . LYS A 1 105 ? -6.080 -12.562 -14.021 1.00 97.00 105 LYS A N 1
ATOM 733 C CA . LYS A 1 105 ? -5.267 -13.737 -13.706 1.00 97.00 105 LYS A CA 1
ATOM 734 C C . LYS A 1 105 ? -4.447 -13.501 -12.452 1.00 97.00 105 LYS A C 1
ATOM 736 O O . LYS A 1 105 ? -3.833 -12.442 -12.316 1.00 97.00 105 LYS A O 1
ATOM 741 N N . THR A 1 106 ? -4.416 -14.493 -11.572 1.00 98.06 106 THR A N 1
ATOM 742 C CA . THR A 1 106 ? -3.659 -14.412 -10.320 1.00 98.06 106 THR A CA 1
ATOM 743 C C . THR A 1 106 ? -2.155 -14.504 -10.570 1.00 98.06 106 THR A C 1
ATOM 745 O O . THR A 1 106 ? -1.716 -15.006 -11.610 1.00 98.06 106 THR A O 1
ATOM 748 N N . MET A 1 107 ? -1.344 -14.079 -9.598 1.00 97.50 107 MET A N 1
ATOM 749 C CA . MET A 1 107 ? 0.115 -14.197 -9.678 1.00 97.50 107 MET A CA 1
ATOM 750 C C . MET A 1 107 ? 0.563 -15.645 -9.916 1.00 97.50 107 MET A C 1
ATOM 752 O O . MET A 1 107 ? 1.451 -15.885 -10.726 1.00 97.50 107 MET A O 1
ATOM 756 N N . GLN A 1 108 ? -0.111 -16.627 -9.315 1.00 95.50 108 GLN A N 1
ATOM 757 C CA . GLN A 1 108 ? 0.227 -18.046 -9.475 1.00 95.50 108 GLN A CA 1
ATOM 758 C C . GLN A 1 108 ? -0.169 -18.600 -10.851 1.00 95.50 108 GLN A C 1
ATOM 760 O O . GLN A 1 108 ? 0.451 -19.538 -11.342 1.00 95.50 108 GLN A O 1
ATOM 765 N N . GLN A 1 109 ? -1.188 -18.026 -11.498 1.00 96.25 109 GLN A N 1
ATOM 766 C CA . GLN A 1 109 ? -1.545 -18.384 -12.874 1.00 96.25 109 GLN A CA 1
ATOM 767 C C . GLN A 1 109 ? -0.554 -17.806 -13.890 1.00 96.25 109 GLN A C 1
ATOM 769 O O . GLN A 1 109 ? -0.312 -18.431 -14.920 1.00 96.25 109 GLN A O 1
ATOM 774 N N . LEU A 1 110 ? -0.012 -16.615 -13.616 1.00 94.94 110 LEU A N 1
ATOM 775 C CA . LEU A 1 110 ? 0.979 -15.951 -14.468 1.00 94.94 110 LEU A CA 1
ATOM 776 C C . LEU A 1 110 ? 2.389 -16.529 -14.289 1.00 94.94 110 LEU A C 1
ATOM 778 O O . LEU A 1 110 ? 3.126 -16.659 -15.262 1.00 94.94 110 LEU A O 1
ATOM 782 N N . PHE A 1 111 ? 2.745 -16.891 -13.058 1.00 95.19 111 PHE A N 1
ATOM 783 C CA . PHE A 1 111 ? 4.069 -17.375 -12.670 1.00 95.19 111 PHE A CA 1
ATOM 784 C C . PHE A 1 111 ? 3.941 -18.723 -11.943 1.00 95.19 111 PHE A C 1
ATOM 786 O O . PHE A 1 111 ? 4.200 -18.818 -10.742 1.00 95.19 111 PHE A O 1
ATOM 793 N N . PRO A 1 112 ? 3.519 -19.798 -12.638 1.00 94.12 112 PRO A N 1
ATOM 794 C CA . PRO A 1 112 ? 3.281 -21.100 -12.010 1.00 94.12 112 PRO A CA 1
ATOM 795 C C . PRO A 1 112 ? 4.553 -21.743 -11.442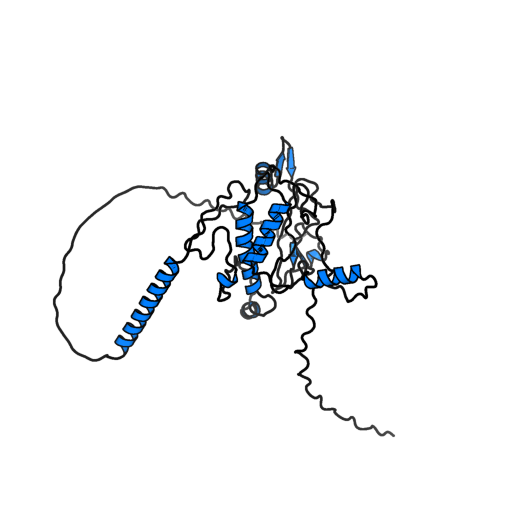 1.00 94.12 112 PRO A C 1
ATOM 797 O O . PRO A 1 112 ? 4.462 -22.633 -10.601 1.00 94.12 112 PRO A O 1
ATOM 800 N N . ALA A 1 113 ? 5.735 -21.310 -11.892 1.00 93.31 113 ALA A N 1
ATOM 801 C CA . ALA A 1 113 ? 7.017 -21.756 -11.356 1.00 93.31 113 ALA A CA 1
ATOM 802 C C . ALA A 1 113 ? 7.484 -20.939 -10.135 1.00 93.31 113 ALA A C 1
ATOM 804 O O . ALA A 1 113 ? 8.517 -21.269 -9.558 1.00 93.31 113 ALA A O 1
ATOM 805 N N . GLY A 1 114 ? 6.746 -19.892 -9.741 1.00 90.44 114 GLY A N 1
ATOM 806 C CA . GLY A 1 114 ? 7.155 -18.956 -8.689 1.00 90.44 114 GLY A CA 1
ATOM 807 C C . GLY A 1 114 ? 8.301 -18.030 -9.107 1.00 90.44 114 GLY A C 1
ATOM 808 O O . GLY A 1 114 ? 8.978 -17.464 -8.257 1.00 90.44 114 GLY A O 1
ATOM 809 N N . ASP A 1 115 ? 8.544 -17.887 -10.409 1.00 91.81 115 ASP A N 1
ATOM 810 C CA . ASP A 1 115 ? 9.602 -17.079 -11.010 1.00 91.81 115 ASP A CA 1
ATOM 811 C C . ASP A 1 115 ? 9.169 -15.616 -11.188 1.00 91.81 115 ASP A C 1
ATOM 813 O O . ASP A 1 115 ? 9.127 -15.072 -12.294 1.00 91.81 115 ASP A O 1
ATOM 817 N N . PHE A 1 116 ? 8.827 -14.966 -10.074 1.00 95.25 116 PHE A N 1
ATOM 818 C CA . PHE A 1 116 ? 8.317 -13.599 -10.089 1.00 95.25 116 PHE A CA 1
ATOM 819 C C . PHE A 1 116 ? 9.376 -12.589 -10.574 1.00 95.25 116 PHE A C 1
ATOM 821 O O . PHE A 1 116 ? 10.560 -12.703 -10.229 1.00 95.25 116 PHE A O 1
ATOM 828 N N . PRO A 1 117 ? 8.981 -11.548 -11.336 1.00 94.25 117 PRO A N 1
ATOM 829 C CA . PRO A 1 117 ? 9.926 -10.578 -11.873 1.00 94.25 117 PRO A CA 1
ATOM 830 C C . PRO A 1 117 ? 10.695 -9.847 -10.769 1.00 94.25 117 PRO A C 1
ATOM 832 O O . PRO A 1 117 ? 10.107 -9.318 -9.818 1.00 94.25 117 PRO A O 1
ATOM 835 N N . LYS A 1 118 ? 12.020 -9.769 -10.932 1.00 94.38 118 LYS A N 1
ATOM 836 C CA . LYS A 1 118 ? 12.881 -8.959 -10.065 1.00 94.38 118 LYS A CA 1
ATOM 837 C C . LYS A 1 118 ? 12.526 -7.476 -10.198 1.00 94.38 118 LYS A C 1
ATOM 839 O O . LYS A 1 118 ? 12.132 -7.013 -11.268 1.00 94.38 118 LYS A O 1
ATOM 844 N N . GLY A 1 119 ? 12.679 -6.746 -9.096 1.00 92.88 119 GLY A N 1
ATOM 845 C CA . GLY A 1 119 ? 12.698 -5.287 -9.122 1.00 92.88 119 GLY A CA 1
ATOM 846 C C . GLY A 1 119 ? 14.011 -4.748 -9.691 1.00 92.88 119 GLY A C 1
ATOM 847 O O . GLY A 1 119 ? 14.862 -5.504 -10.164 1.00 92.88 119 GLY A O 1
ATOM 848 N N . GLU A 1 120 ? 14.171 -3.433 -9.611 1.00 94.00 120 GLU A N 1
ATOM 849 C CA . GLU A 1 120 ? 15.452 -2.787 -9.872 1.00 94.00 120 GLU A CA 1
ATOM 850 C C . GLU A 1 120 ? 16.493 -3.253 -8.846 1.00 94.00 120 GLU A C 1
ATOM 852 O O . GLU A 1 120 ? 16.208 -3.330 -7.651 1.00 94.00 120 GLU A O 1
ATOM 857 N N . VAL A 1 121 ? 17.689 -3.592 -9.324 1.00 90.50 121 VAL A N 1
ATOM 858 C CA . VAL A 1 121 ? 18.817 -4.002 -8.485 1.00 90.50 121 VAL A CA 1
ATOM 859 C C . VAL A 1 121 ? 19.896 -2.944 -8.625 1.00 90.50 121 VAL A C 1
ATOM 861 O O . VAL A 1 121 ? 20.404 -2.724 -9.724 1.00 90.50 121 VAL A O 1
ATOM 864 N N . GLN A 1 122 ? 20.244 -2.309 -7.511 1.00 88.25 122 GLN A N 1
ATOM 865 C CA . GLN A 1 122 ? 21.319 -1.328 -7.440 1.00 88.25 122 GLN A CA 1
ATOM 866 C C . GLN A 1 122 ? 22.493 -1.899 -6.646 1.00 88.25 122 GLN A C 1
ATOM 868 O O . GLN A 1 122 ? 22.310 -2.705 -5.734 1.00 88.25 122 GLN A O 1
ATOM 873 N N . LEU A 1 123 ? 23.705 -1.479 -7.004 1.00 85.88 123 LEU A N 1
ATOM 874 C CA . LEU A 1 123 ? 24.895 -1.787 -6.219 1.00 85.88 123 LEU A CA 1
ATOM 875 C C . LEU A 1 123 ? 24.934 -0.887 -4.982 1.00 85.88 123 LEU A C 1
ATOM 877 O O . LEU A 1 123 ? 24.587 0.292 -5.060 1.00 85.88 123 LEU A O 1
ATOM 881 N N . TYR A 1 124 ? 25.395 -1.430 -3.855 1.00 82.75 124 TYR A N 1
ATOM 882 C CA . TYR A 1 124 ? 25.660 -0.623 -2.668 1.00 82.75 124 TYR A CA 1
ATOM 883 C C . TYR A 1 124 ? 26.655 0.496 -2.988 1.00 82.75 124 TYR A C 1
ATOM 885 O O . TYR A 1 124 ? 27.659 0.266 -3.661 1.00 82.75 124 TYR A O 1
ATOM 893 N N . ALA A 1 125 ? 26.395 1.691 -2.450 1.00 80.44 125 ALA A N 1
ATOM 894 C CA . ALA A 1 125 ? 27.284 2.846 -2.596 1.00 80.44 125 ALA A CA 1
ATOM 895 C C . ALA A 1 125 ? 28.705 2.559 -2.073 1.00 80.44 125 ALA A C 1
ATOM 897 O O . ALA A 1 125 ? 29.684 3.028 -2.648 1.00 80.44 125 ALA A O 1
ATOM 898 N N . SER A 1 126 ? 28.800 1.734 -1.026 1.00 77.50 126 SER A N 1
ATOM 899 C CA . SER A 1 126 ? 30.047 1.201 -0.475 1.00 77.50 126 SER A CA 1
ATOM 900 C C . SER A 1 126 ? 29.933 -0.326 -0.401 1.00 77.50 126 SER A C 1
ATOM 902 O O . SER A 1 126 ? 29.398 -0.838 0.584 1.00 77.50 126 SER A O 1
ATOM 904 N N . PRO A 1 127 ? 30.341 -1.068 -1.446 1.00 67.31 127 PRO A N 1
ATOM 905 C CA . PRO A 1 127 ? 30.171 -2.516 -1.487 1.00 67.31 127 PRO A CA 1
ATOM 906 C C . PRO A 1 127 ? 31.043 -3.214 -0.431 1.00 67.31 127 PRO A C 1
ATOM 908 O O . PRO A 1 127 ? 32.167 -2.769 -0.181 1.00 67.31 127 PRO A O 1
ATOM 911 N N . PRO A 1 128 ? 30.568 -4.322 0.168 1.00 65.12 128 PRO A N 1
ATOM 912 C CA . PRO A 1 128 ? 31.370 -5.099 1.103 1.00 65.12 128 PRO A CA 1
ATOM 913 C C . PRO A 1 128 ? 32.619 -5.663 0.406 1.00 65.12 128 PRO A C 1
ATOM 915 O O . PRO A 1 128 ? 32.582 -6.061 -0.763 1.00 65.12 128 PRO A O 1
ATOM 918 N N . HIS A 1 129 ? 33.741 -5.663 1.128 1.00 63.28 129 HIS A N 1
ATOM 919 C CA . HIS A 1 129 ? 35.055 -5.997 0.572 1.00 63.28 129 HIS A CA 1
ATOM 920 C C . HIS A 1 129 ? 35.217 -7.487 0.218 1.00 63.28 129 HIS A C 1
ATOM 922 O O . HIS A 1 129 ? 35.923 -7.796 -0.744 1.00 63.28 129 HIS A O 1
ATOM 928 N N . ASP A 1 130 ? 34.514 -8.396 0.904 1.00 68.12 130 ASP A N 1
ATOM 929 C CA . ASP A 1 130 ? 34.824 -9.829 0.862 1.00 68.12 130 ASP A CA 1
ATOM 930 C C . ASP A 1 130 ? 33.743 -10.681 0.175 1.00 68.12 130 ASP A C 1
ATOM 932 O O . ASP A 1 130 ? 32.542 -10.420 0.254 1.00 68.12 130 ASP A O 1
ATOM 936 N N . ALA A 1 131 ? 34.179 -11.732 -0.528 1.00 59.12 131 ALA A N 1
ATOM 937 C CA . ALA A 1 131 ? 33.315 -12.651 -1.277 1.00 59.12 131 ALA A CA 1
ATOM 938 C C . ALA A 1 131 ? 32.364 -13.475 -0.385 1.00 59.12 131 ALA A C 1
ATOM 940 O O . ALA A 1 131 ? 31.300 -13.869 -0.850 1.00 59.12 131 ALA A O 1
ATOM 941 N N . GLU A 1 132 ? 32.714 -13.679 0.886 1.00 58.22 132 GLU A N 1
ATOM 942 C CA . GLU A 1 132 ? 31.895 -14.380 1.884 1.00 58.22 132 GLU A CA 1
ATOM 943 C C . GLU A 1 132 ? 30.641 -13.571 2.272 1.00 58.22 132 GLU A C 1
ATOM 945 O O . GLU A 1 132 ? 29.569 -14.148 2.438 1.00 58.22 132 GLU A O 1
ATOM 950 N N . ALA A 1 133 ? 30.723 -12.232 2.280 1.00 59.28 133 ALA A N 1
ATOM 951 C CA . ALA A 1 133 ? 29.562 -11.356 2.478 1.00 59.28 133 ALA A CA 1
ATOM 952 C C . ALA A 1 133 ? 28.555 -11.475 1.319 1.00 59.28 133 ALA A C 1
ATOM 954 O O . ALA A 1 133 ? 27.353 -11.520 1.545 1.00 59.28 133 ALA A O 1
ATOM 955 N N . ARG A 1 134 ? 29.037 -11.647 0.078 1.00 58.88 134 ARG A N 1
ATOM 956 C CA . ARG A 1 134 ? 28.168 -11.891 -1.092 1.00 58.88 134 ARG A CA 1
ATOM 957 C C . ARG A 1 134 ? 27.461 -13.249 -1.054 1.00 58.88 134 ARG A C 1
ATOM 959 O O . ARG A 1 134 ? 26.450 -13.431 -1.723 1.00 58.88 134 ARG A O 1
ATOM 966 N N . GLU A 1 135 ? 28.010 -14.230 -0.341 1.00 51.72 135 GLU A N 1
ATOM 967 C CA . GLU A 1 135 ? 27.388 -15.550 -0.178 1.00 51.72 135 GLU A CA 1
ATOM 968 C C . GLU A 1 135 ? 26.437 -15.576 1.037 1.00 51.72 135 GLU A C 1
ATOM 970 O O . GLU A 1 135 ? 25.411 -16.260 0.997 1.00 51.72 135 GLU A O 1
ATOM 975 N N . ALA A 1 136 ? 26.702 -14.743 2.053 1.00 55.38 136 ALA A N 1
ATOM 976 C CA . ALA A 1 136 ? 25.784 -14.430 3.151 1.00 55.38 136 ALA A CA 1
ATOM 977 C C . ALA A 1 136 ? 24.512 -13.680 2.695 1.00 55.38 136 ALA A C 1
ATOM 979 O O . ALA A 1 136 ? 23.449 -13.938 3.260 1.00 55.38 136 ALA A O 1
ATOM 980 N N . GLU A 1 137 ? 24.566 -12.907 1.594 1.00 54.06 137 GLU A N 1
ATOM 981 C CA . GLU A 1 137 ? 23.399 -12.277 0.925 1.00 54.06 137 GLU A CA 1
ATOM 982 C C . GLU A 1 137 ? 22.269 -13.277 0.590 1.00 54.06 137 GLU A C 1
ATOM 984 O O . GLU A 1 137 ? 21.137 -12.900 0.273 1.00 54.06 137 GLU A O 1
ATOM 989 N N . ARG A 1 138 ? 22.575 -14.579 0.621 1.00 52.25 138 ARG A N 1
ATOM 990 C CA . ARG A 1 138 ? 21.653 -15.676 0.328 1.00 52.25 138 ARG A CA 1
ATOM 991 C C . ARG A 1 138 ? 20.929 -16.242 1.558 1.00 52.25 138 ARG A C 1
ATOM 993 O O . ARG A 1 138 ? 20.033 -17.062 1.369 1.00 52.25 138 ARG A O 1
ATOM 1000 N N . PHE A 1 139 ? 21.294 -15.850 2.782 1.00 49.31 139 PHE A N 1
ATOM 1001 C CA . PHE A 1 139 ? 20.765 -16.439 4.018 1.00 49.31 139 PHE A CA 1
ATOM 1002 C C . PHE A 1 139 ? 19.408 -15.841 4.459 1.00 49.31 139 PHE A C 1
ATOM 1004 O O . PHE A 1 139 ? 19.326 -14.843 5.166 1.00 49.31 139 PHE A O 1
ATOM 1011 N N . ASP A 1 140 ? 18.338 -16.524 4.037 1.00 56.91 140 ASP A N 1
ATOM 1012 C CA . ASP A 1 140 ? 17.099 -16.930 4.742 1.00 56.91 140 ASP A CA 1
ATOM 1013 C C . ASP A 1 140 ? 16.244 -15.976 5.611 1.00 56.91 140 ASP A C 1
ATOM 1015 O O . ASP A 1 140 ? 15.149 -16.387 6.005 1.00 56.91 140 ASP A O 1
ATOM 1019 N N . SER A 1 141 ? 16.615 -14.727 5.910 1.00 63.00 141 SER A N 1
ATOM 1020 C CA . SER A 1 141 ? 15.748 -13.876 6.758 1.00 63.00 141 SER A CA 1
ATOM 1021 C C . SER A 1 141 ? 14.560 -13.268 5.998 1.00 63.00 141 SER A C 1
ATOM 1023 O O . SER A 1 141 ? 13.469 -13.117 6.557 1.00 63.00 141 SER A O 1
ATOM 1025 N N . VAL A 1 142 ? 14.743 -12.958 4.709 1.00 76.19 142 VAL A N 1
ATOM 1026 C CA . VAL A 1 142 ? 13.732 -12.311 3.863 1.00 76.19 142 VAL A CA 1
ATOM 1027 C C . VAL A 1 142 ? 13.279 -13.248 2.755 1.00 76.19 142 VAL A C 1
ATOM 1029 O O . VAL A 1 142 ? 14.054 -13.653 1.889 1.00 76.19 142 VAL A O 1
ATOM 1032 N N . ASN A 1 143 ? 11.976 -13.523 2.712 1.00 88.81 143 ASN A N 1
ATOM 1033 C CA . ASN A 1 143 ? 11.373 -14.236 1.593 1.00 88.81 143 ASN A CA 1
ATOM 1034 C C . ASN A 1 143 ? 11.259 -13.308 0.368 1.00 88.81 143 ASN A C 1
ATOM 1036 O O . ASN A 1 143 ? 10.224 -12.681 0.127 1.00 88.81 143 ASN A O 1
ATOM 1040 N N . LEU A 1 144 ? 12.347 -13.213 -0.401 1.00 88.56 144 LEU A N 1
ATOM 1041 C CA . LEU A 1 144 ? 12.430 -12.359 -1.586 1.00 88.56 144 LEU A CA 1
ATOM 1042 C C . LEU A 1 144 ? 11.405 -12.729 -2.661 1.00 88.56 144 LEU A C 1
ATOM 1044 O O . LEU A 1 144 ? 10.913 -11.836 -3.347 1.00 88.56 144 LEU A O 1
ATOM 1048 N N . GLU A 1 145 ? 11.066 -14.010 -2.817 1.00 91.62 145 GLU A N 1
ATOM 1049 C CA . GLU A 1 145 ? 10.066 -14.416 -3.810 1.00 91.62 145 GLU A CA 1
ATOM 1050 C C . GLU A 1 145 ? 8.664 -13.944 -3.417 1.00 91.62 145 GLU A C 1
ATOM 1052 O O . GLU A 1 145 ? 7.958 -13.396 -4.259 1.00 91.62 145 GLU A O 1
ATOM 1057 N N . ALA A 1 146 ? 8.295 -14.030 -2.134 1.00 93.00 146 ALA A N 1
ATOM 1058 C CA . ALA A 1 146 ? 7.031 -13.469 -1.649 1.00 93.00 146 ALA A CA 1
ATOM 1059 C C . ALA A 1 146 ? 6.972 -11.940 -1.826 1.00 93.00 146 ALA A C 1
ATOM 1061 O O . ALA A 1 146 ? 5.937 -11.396 -2.212 1.00 93.00 146 ALA A O 1
ATOM 1062 N N . LEU A 1 147 ? 8.089 -11.233 -1.607 1.00 94.50 147 LEU A N 1
ATOM 1063 C CA . LEU A 1 147 ? 8.163 -9.793 -1.880 1.00 94.50 147 LEU A CA 1
ATOM 1064 C C . LEU A 1 147 ? 7.997 -9.481 -3.371 1.00 94.50 147 LEU A C 1
ATOM 1066 O O . LEU A 1 147 ? 7.307 -8.525 -3.721 1.00 94.50 147 LEU A O 1
ATOM 1070 N N . ARG A 1 148 ? 8.601 -10.275 -4.263 1.00 96.56 148 ARG A N 1
ATOM 1071 C CA . ARG A 1 148 ? 8.464 -10.093 -5.717 1.00 96.56 148 ARG A CA 1
ATOM 1072 C C . ARG A 1 148 ? 7.052 -10.394 -6.203 1.00 96.56 148 ARG A C 1
ATOM 1074 O O . ARG A 1 148 ? 6.54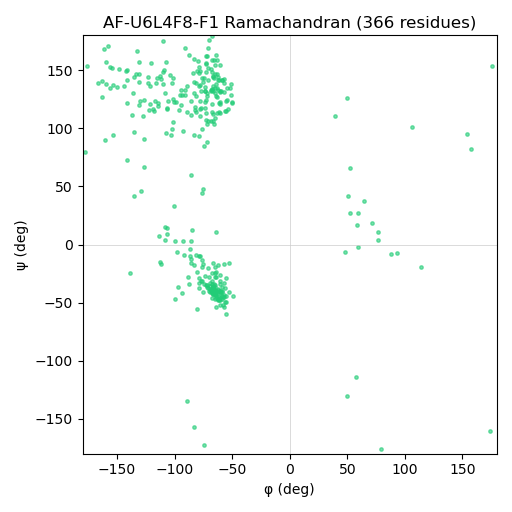5 -9.641 -7.033 1.00 96.56 148 ARG A O 1
ATOM 1081 N N . GLU A 1 149 ? 6.412 -11.429 -5.665 1.00 97.56 149 GLU A N 1
ATOM 1082 C CA . GLU A 1 149 ? 5.002 -11.743 -5.912 1.00 97.56 149 GLU A CA 1
ATOM 1083 C C . GLU A 1 149 ? 4.104 -10.561 -5.531 1.00 97.56 149 GLU A C 1
ATOM 1085 O O . GLU A 1 149 ? 3.344 -10.051 -6.360 1.00 97.56 149 GLU A O 1
ATOM 1090 N N . ALA A 1 150 ? 4.240 -10.073 -4.293 1.00 97.50 150 ALA A N 1
ATOM 1091 C CA . ALA A 1 150 ? 3.480 -8.933 -3.796 1.00 97.50 150 ALA A CA 1
ATOM 1092 C C . ALA A 1 150 ? 3.757 -7.663 -4.617 1.00 97.50 150 ALA A C 1
ATOM 1094 O O . ALA A 1 150 ? 2.829 -6.926 -4.954 1.00 97.50 150 ALA A O 1
ATOM 1095 N N . ALA A 1 151 ? 5.014 -7.425 -5.005 1.00 98.19 151 ALA A N 1
ATOM 1096 C CA . ALA A 1 151 ? 5.399 -6.282 -5.824 1.00 98.19 151 ALA A CA 1
ATOM 1097 C C . ALA A 1 151 ? 4.827 -6.356 -7.248 1.00 98.19 151 ALA A C 1
ATOM 1099 O O . ALA A 1 151 ? 4.405 -5.331 -7.784 1.00 98.19 151 ALA A O 1
ATOM 1100 N N . GLU A 1 152 ? 4.786 -7.535 -7.875 1.00 97.88 152 GLU A N 1
ATOM 1101 C CA . GLU A 1 152 ? 4.162 -7.712 -9.191 1.00 97.88 152 GLU A CA 1
ATOM 1102 C C . GLU A 1 152 ? 2.650 -7.506 -9.126 1.00 97.88 152 GLU A C 1
ATOM 1104 O O . GLU A 1 152 ? 2.098 -6.770 -9.948 1.00 97.88 152 GLU A O 1
ATOM 1109 N N . CYS A 1 153 ? 1.995 -8.043 -8.094 1.00 98.44 153 CYS A N 1
ATOM 1110 C CA . CYS A 1 153 ? 0.591 -7.752 -7.831 1.00 98.44 153 CYS A CA 1
ATOM 1111 C C . CYS A 1 153 ? 0.368 -6.242 -7.679 1.00 98.44 153 CYS A C 1
ATOM 1113 O O . CYS A 1 153 ? -0.467 -5.668 -8.376 1.00 98.44 153 CYS A O 1
ATOM 1115 N N . HIS A 1 154 ? 1.171 -5.568 -6.854 1.00 98.56 154 HIS A N 1
ATOM 1116 C CA . HIS A 1 154 ? 1.090 -4.122 -6.660 1.00 98.56 154 HIS A CA 1
ATOM 1117 C C . HIS A 1 154 ? 1.300 -3.340 -7.972 1.00 98.56 154 HIS A C 1
ATOM 1119 O O . HIS A 1 154 ? 0.594 -2.363 -8.228 1.00 98.56 154 HIS A O 1
ATOM 1125 N N . ARG A 1 155 ? 2.231 -3.759 -8.845 1.00 97.06 155 ARG A N 1
ATOM 1126 C CA . ARG A 1 155 ? 2.448 -3.140 -10.170 1.00 97.06 155 ARG A CA 1
ATOM 1127 C C . ARG A 1 155 ? 1.209 -3.231 -11.062 1.00 97.06 155 ARG A C 1
ATOM 1129 O O . ARG A 1 155 ? 0.868 -2.243 -11.712 1.00 97.06 155 ARG A O 1
ATOM 1136 N N . GLN A 1 156 ? 0.528 -4.374 -11.079 1.00 97.31 156 GLN A N 1
ATOM 1137 C CA . GLN A 1 156 ? -0.679 -4.563 -11.888 1.00 97.31 156 GLN A CA 1
ATOM 1138 C C . GLN A 1 156 ? -1.899 -3.854 -11.288 1.00 97.31 156 GLN A C 1
ATOM 1140 O O . GLN A 1 156 ? -2.648 -3.202 -12.017 1.00 97.31 156 GLN A O 1
ATOM 1145 N N . VAL A 1 157 ? -2.072 -3.906 -9.963 1.00 98.38 157 VAL A N 1
ATOM 1146 C CA . VAL A 1 157 ? -3.155 -3.201 -9.262 1.00 98.38 157 VAL A CA 1
ATOM 1147 C C . VAL A 1 157 ? -3.022 -1.692 -9.439 1.00 98.38 157 VAL A C 1
ATOM 1149 O O . VAL A 1 157 ? -3.999 -1.047 -9.805 1.00 98.38 157 VAL A O 1
ATOM 1152 N N . ARG A 1 158 ? -1.830 -1.107 -9.251 1.00 96.81 158 ARG A N 1
ATOM 1153 C CA . ARG A 1 158 ? -1.664 0.350 -9.408 1.00 96.81 158 ARG A CA 1
ATOM 1154 C C . ARG A 1 158 ? -1.897 0.801 -10.849 1.00 96.81 158 ARG A C 1
ATOM 1156 O O . ARG A 1 158 ? -2.461 1.867 -11.060 1.00 96.81 158 ARG A O 1
ATOM 1163 N N . ARG A 1 159 ? -1.516 -0.017 -11.839 1.00 95.94 159 ARG A N 1
ATOM 1164 C CA . ARG A 1 159 ? -1.831 0.238 -13.252 1.00 95.94 159 ARG A CA 1
ATOM 1165 C C . ARG A 1 159 ? -3.347 0.274 -13.473 1.00 95.94 159 ARG A C 1
ATOM 1167 O O . ARG A 1 159 ? -3.843 1.208 -14.097 1.00 95.94 159 ARG A O 1
ATOM 1174 N N . TYR A 1 160 ? -4.080 -0.690 -12.909 1.00 97.19 160 TYR A N 1
ATOM 1175 C CA . TYR A 1 160 ? -5.547 -0.708 -12.929 1.00 97.19 160 TYR A CA 1
ATOM 1176 C C . TYR A 1 160 ? -6.146 0.521 -12.236 1.00 97.19 160 TYR A C 1
ATOM 1178 O O . TYR A 1 160 ? -6.980 1.201 -12.828 1.00 97.19 160 TYR A O 1
ATOM 1186 N N . ALA A 1 161 ? -5.672 0.862 -11.037 1.00 97.19 161 ALA A N 1
ATOM 1187 C CA . ALA A 1 161 ? -6.122 2.034 -10.289 1.00 97.19 161 ALA A CA 1
ATOM 1188 C C . ALA A 1 161 ? -5.985 3.321 -11.116 1.00 97.19 161 ALA A C 1
ATOM 1190 O O . ALA A 1 161 ? -6.925 4.102 -11.214 1.00 97.19 161 ALA A O 1
ATOM 1191 N N . GLN A 1 162 ? -4.851 3.499 -11.797 1.00 95.69 162 GLN A N 1
ATOM 1192 C CA . GLN A 1 162 ? -4.591 4.646 -12.672 1.00 95.69 162 GLN A CA 1
ATOM 1193 C C . GLN A 1 162 ? -5.587 4.761 -13.839 1.00 95.69 162 GLN A C 1
ATOM 1195 O O . GLN A 1 162 ? -5.846 5.865 -14.298 1.00 95.69 162 GLN A O 1
ATOM 1200 N N . SER A 1 163 ? -6.198 3.658 -14.287 1.00 94.75 163 SER A N 1
ATOM 1201 C CA . SER A 1 163 ? -7.269 3.704 -15.297 1.00 94.75 163 SER A CA 1
ATOM 1202 C C . SER A 1 163 ? -8.625 4.168 -14.741 1.00 94.75 163 SER A C 1
ATOM 1204 O O . SER A 1 163 ? -9.495 4.594 -15.501 1.00 94.75 163 SER A O 1
ATOM 1206 N N . LEU A 1 164 ? -8.813 4.089 -13.419 1.00 95.69 164 LEU A N 1
ATOM 1207 C CA . LEU A 1 164 ? -10.039 4.494 -12.729 1.00 95.69 164 LEU A CA 1
ATOM 1208 C C . LEU A 1 164 ? -9.965 5.936 -12.224 1.00 95.69 164 LEU A C 1
ATOM 1210 O O . LEU A 1 164 ? -10.951 6.667 -12.312 1.00 95.69 164 LEU A O 1
ATOM 1214 N N . VAL A 1 165 ? -8.812 6.326 -11.670 1.00 93.62 165 VAL A N 1
ATOM 1215 C CA . VAL A 1 165 ? -8.618 7.605 -10.978 1.00 93.62 165 VAL A CA 1
ATOM 1216 C C . VAL A 1 165 ? -8.870 8.772 -11.925 1.00 93.62 165 VAL A C 1
ATOM 1218 O O . VAL A 1 165 ? -8.109 9.032 -12.853 1.00 93.62 165 VAL A O 1
ATOM 1221 N N . LYS A 1 166 ? -9.937 9.516 -11.643 1.00 91.12 166 LYS A N 1
ATO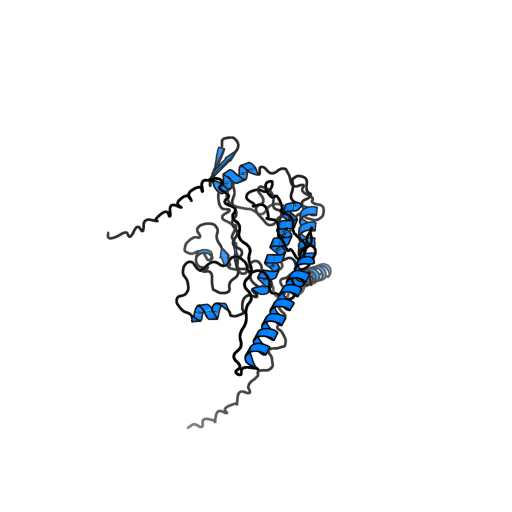M 1222 C CA . LYS A 1 166 ? -10.270 10.773 -12.310 1.00 91.12 166 LYS A CA 1
ATOM 1223 C C . LYS A 1 166 ? -11.154 11.630 -11.408 1.00 91.12 166 LYS A C 1
ATOM 1225 O O . LYS A 1 166 ? -11.901 11.076 -10.598 1.00 91.12 166 LYS A O 1
ATOM 1230 N N . PRO A 1 167 ? -11.121 12.963 -11.554 1.00 92.00 167 PRO A N 1
ATOM 1231 C CA . PRO A 1 167 ? -12.065 13.832 -10.866 1.00 92.00 167 PRO A CA 1
ATOM 1232 C C . PRO A 1 167 ? -13.515 13.378 -11.076 1.00 92.00 167 PRO A C 1
ATOM 1234 O O . PRO A 1 167 ? -13.902 13.015 -12.187 1.00 92.00 167 PRO A O 1
ATOM 1237 N N . GLY A 1 168 ? -14.310 13.415 -10.011 1.00 93.19 168 GLY A N 1
ATOM 1238 C CA . GLY A 1 168 ? -15.689 12.937 -9.973 1.00 93.19 168 GLY A CA 1
ATOM 1239 C C . GLY A 1 168 ? -15.852 11.490 -9.501 1.00 93.19 168 GLY A C 1
ATOM 1240 O O . GLY A 1 168 ? -16.985 11.069 -9.293 1.00 93.19 168 GLY A O 1
ATOM 1241 N N . ILE A 1 169 ? -14.767 10.726 -9.313 1.00 95.06 169 ILE A N 1
ATOM 1242 C CA . ILE A 1 169 ? -14.862 9.371 -8.751 1.00 95.06 169 ILE A CA 1
ATOM 1243 C C . ILE A 1 169 ? -15.110 9.417 -7.237 1.00 95.06 169 ILE A C 1
ATOM 1245 O O . ILE A 1 169 ? -14.527 10.238 -6.528 1.00 95.06 169 ILE A O 1
ATOM 1249 N N . SER A 1 170 ? -15.965 8.519 -6.751 1.00 96.81 170 SER A N 1
ATOM 1250 C CA . SER A 1 170 ? -16.127 8.223 -5.324 1.00 96.81 170 SER A CA 1
ATOM 1251 C C . SER A 1 170 ? -14.838 7.606 -4.775 1.00 96.81 170 SER A C 1
ATOM 1253 O O . SER A 1 170 ? -14.291 6.676 -5.378 1.00 96.81 170 SER A O 1
ATOM 1255 N N . LEU A 1 171 ? -14.334 8.120 -3.648 1.00 96.06 171 LEU A N 1
ATOM 1256 C CA . LEU A 1 171 ? -13.168 7.527 -2.990 1.00 96.06 171 LEU A CA 1
ATOM 1257 C C . LEU A 1 171 ? -13.497 6.149 -2.421 1.00 96.06 171 LEU A C 1
ATOM 1259 O O . LEU A 1 171 ? -12.642 5.270 -2.468 1.00 96.06 171 LEU A O 1
ATOM 1263 N N . THR A 1 172 ? -14.728 5.943 -1.948 1.00 97.25 172 THR A N 1
ATOM 1264 C CA . THR A 1 172 ? -15.181 4.633 -1.460 1.00 97.25 172 THR A CA 1
ATOM 1265 C C . THR A 1 172 ? -15.110 3.604 -2.580 1.00 97.25 172 THR A C 1
ATOM 1267 O O . THR A 1 172 ? -14.418 2.596 -2.452 1.00 97.25 172 THR A O 1
ATOM 1270 N N . TYR A 1 173 ? -15.715 3.916 -3.730 1.00 97.44 173 TYR A N 1
ATOM 1271 C CA . TYR A 1 173 ? -15.666 3.061 -4.916 1.00 97.44 173 TYR A CA 1
ATOM 1272 C C . TYR A 1 173 ? -14.227 2.785 -5.374 1.00 97.44 173 TYR A C 1
ATOM 1274 O O . TYR A 1 173 ? -13.881 1.655 -5.715 1.00 97.44 173 TYR A O 1
ATOM 1282 N N . LEU A 1 174 ? -13.369 3.811 -5.380 1.00 97.69 174 LEU A N 1
ATOM 1283 C CA . LEU A 1 174 ? -11.973 3.656 -5.777 1.00 97.69 174 LEU A CA 1
ATOM 1284 C C . LEU A 1 174 ? -11.217 2.695 -4.844 1.00 97.69 174 LEU A C 1
ATOM 1286 O O . LEU A 1 174 ? -10.528 1.801 -5.338 1.00 97.69 174 LEU A O 1
ATOM 1290 N N . CYS A 1 175 ? -11.347 2.858 -3.524 1.00 97.94 175 CYS A N 1
ATOM 1291 C CA . CYS A 1 175 ? -10.728 1.966 -2.543 1.00 97.94 175 CYS A CA 1
ATOM 1292 C C . CYS A 1 175 ? -11.248 0.531 -2.690 1.00 97.94 175 CYS A C 1
ATOM 1294 O O . CYS A 1 175 ? -10.446 -0.397 -2.774 1.00 97.94 175 CYS A O 1
ATOM 1296 N N . GLU A 1 176 ? -12.564 0.341 -2.810 1.00 97.75 176 GLU A N 1
ATOM 1297 C CA . GLU A 1 176 ? -13.176 -0.981 -2.994 1.00 97.75 176 GLU A CA 1
ATOM 1298 C C . GLU A 1 176 ? -12.652 -1.690 -4.250 1.00 97.75 176 GLU A C 1
ATOM 1300 O O . GLU A 1 176 ? -12.286 -2.867 -4.198 1.00 97.75 176 GLU A O 1
ATOM 1305 N N . GLU A 1 177 ? -12.550 -0.980 -5.375 1.00 98.38 177 GLU A N 1
ATOM 1306 C CA . GLU A 1 177 ? -12.043 -1.547 -6.624 1.00 98.38 177 GLU A CA 1
ATOM 1307 C C . GLU A 1 177 ? -10.553 -1.909 -6.548 1.00 98.38 177 GLU A C 1
ATOM 1309 O O . GLU A 1 177 ? -10.144 -2.956 -7.062 1.00 98.38 177 GLU A O 1
ATOM 1314 N N . ILE A 1 178 ? -9.734 -1.088 -5.882 1.00 98.44 178 ILE A N 1
ATOM 1315 C CA . ILE A 1 178 ? -8.309 -1.371 -5.652 1.00 98.44 178 ILE A CA 1
ATOM 1316 C C . ILE A 1 178 ? -8.139 -2.598 -4.752 1.00 98.44 178 ILE A C 1
ATOM 1318 O O . ILE A 1 178 ? -7.351 -3.496 -5.069 1.00 98.44 178 ILE A O 1
ATOM 1322 N N . GLU A 1 179 ? -8.884 -2.672 -3.651 1.00 97.69 179 GLU A N 1
ATOM 1323 C CA . GLU A 1 179 ? -8.785 -3.769 -2.687 1.00 97.69 179 GLU A CA 1
ATOM 1324 C C . GLU A 1 179 ? -9.280 -5.081 -3.280 1.00 97.69 179 GLU A C 1
ATOM 1326 O O . GLU A 1 179 ? -8.567 -6.085 -3.234 1.00 97.69 179 GLU A O 1
ATOM 1331 N N . LYS A 1 180 ? -10.436 -5.062 -3.947 1.00 98.19 180 LYS A N 1
ATOM 1332 C CA . LYS A 1 180 ? -10.965 -6.219 -4.672 1.00 98.19 180 LYS A CA 1
ATOM 1333 C C . LYS A 1 180 ? -9.992 -6.698 -5.742 1.00 98.19 180 LYS A C 1
ATOM 1335 O O . LYS A 1 180 ? -9.799 -7.907 -5.918 1.00 98.19 180 LYS A O 1
ATOM 1340 N N . LYS A 1 181 ? -9.355 -5.770 -6.469 1.00 98.44 181 LYS A N 1
ATOM 1341 C CA . LYS A 1 181 ? -8.349 -6.138 -7.468 1.00 98.44 181 LYS A CA 1
ATOM 1342 C C . LYS A 1 181 ? -7.126 -6.768 -6.815 1.00 98.44 181 LYS A C 1
ATOM 1344 O O . LYS A 1 181 ? -6.654 -7.789 -7.307 1.00 98.44 181 LYS A O 1
ATOM 1349 N N . THR A 1 182 ? -6.656 -6.208 -5.705 1.00 98.38 182 THR A N 1
ATOM 1350 C CA . THR A 1 182 ? -5.541 -6.757 -4.925 1.00 98.38 182 THR A CA 1
ATOM 1351 C C . THR A 1 182 ? -5.841 -8.178 -4.473 1.00 98.38 182 THR A C 1
ATOM 1353 O O . THR A 1 182 ? -5.064 -9.081 -4.767 1.00 98.38 182 THR A O 1
ATOM 1356 N N . GLU A 1 183 ? -6.995 -8.401 -3.842 1.00 97.19 183 GLU A N 1
ATOM 1357 C CA . GLU A 1 183 ? -7.413 -9.717 -3.351 1.00 97.19 183 GLU A CA 1
ATOM 1358 C C . GLU A 1 183 ? -7.527 -10.748 -4.478 1.00 97.19 183 GLU A C 1
ATOM 1360 O O . GLU A 1 183 ? -7.085 -11.890 -4.327 1.00 97.19 183 GLU A O 1
ATOM 1365 N N . THR A 1 184 ? -8.053 -10.329 -5.632 1.00 98.25 184 THR A N 1
ATOM 1366 C CA . THR A 1 184 ? -8.156 -11.179 -6.823 1.00 98.25 184 THR A CA 1
ATOM 1367 C C . THR A 1 184 ? -6.774 -11.570 -7.344 1.00 98.25 184 THR A C 1
ATOM 1369 O O . THR A 1 184 ? -6.488 -12.752 -7.518 1.00 98.25 184 THR A O 1
ATOM 1372 N N . LEU A 1 185 ? -5.904 -10.589 -7.603 1.00 98.56 185 LEU A N 1
ATOM 1373 C CA . LEU A 1 185 ? -4.631 -10.831 -8.279 1.00 98.56 185 LEU A CA 1
ATOM 1374 C C . LEU A 1 185 ? -3.619 -11.553 -7.383 1.00 98.56 185 LEU A C 1
ATOM 1376 O O . LEU A 1 185 ? -2.880 -12.401 -7.882 1.00 98.56 185 LEU A O 1
ATOM 1380 N N . ILE A 1 186 ? -3.615 -11.287 -6.074 1.00 97.62 186 ILE A N 1
ATOM 1381 C CA . ILE A 1 186 ? -2.743 -11.998 -5.127 1.00 97.62 186 ILE A CA 1
ATOM 1382 C C . ILE A 1 186 ? -3.278 -13.390 -4.752 1.00 97.62 186 ILE A C 1
ATOM 1384 O O . ILE A 1 186 ? -2.565 -14.174 -4.127 1.00 97.62 186 ILE A O 1
ATOM 1388 N N . ALA A 1 187 ? -4.522 -13.710 -5.132 1.00 97.50 187 ALA A N 1
ATOM 1389 C CA . ALA A 1 187 ? -5.263 -14.873 -4.650 1.00 97.50 187 ALA A CA 1
ATOM 1390 C C . ALA A 1 187 ? -5.290 -14.918 -3.112 1.00 97.50 187 ALA A C 1
ATOM 1392 O O . ALA A 1 187 ? -4.680 -15.800 -2.487 1.00 97.50 187 ALA A O 1
ATOM 1393 N N . ALA A 1 188 ? -5.965 -13.923 -2.524 1.00 95.62 188 ALA A N 1
ATOM 1394 C CA . ALA A 1 188 ? -6.054 -13.739 -1.080 1.00 95.62 188 ALA A CA 1
ATOM 1395 C C . ALA A 1 188 ? -6.514 -15.020 -0.368 1.00 95.62 188 ALA A C 1
ATOM 1397 O O . ALA A 1 188 ? -7.444 -15.704 -0.800 1.00 95.62 188 ALA A O 1
ATOM 1398 N N . LYS A 1 189 ? -5.829 -15.360 0.726 1.00 93.44 189 LYS A N 1
ATOM 1399 C CA . LYS A 1 189 ? -6.046 -16.591 1.486 1.00 93.44 189 LYS A CA 1
ATOM 1400 C C . LYS A 1 189 ? -5.637 -16.391 2.944 1.00 93.44 189 LYS A C 1
ATOM 1402 O O . LYS A 1 189 ? -4.476 -16.591 3.300 1.00 93.44 189 LYS A O 1
ATOM 1407 N N . GLY A 1 190 ? -6.609 -16.044 3.788 1.00 89.81 190 GLY A N 1
ATOM 1408 C CA . GLY A 1 190 ? -6.387 -15.813 5.219 1.00 89.81 190 GLY A CA 1
ATOM 1409 C C . GLY A 1 190 ? -5.211 -14.863 5.459 1.00 89.81 190 GLY A C 1
ATOM 1410 O O . GLY A 1 190 ? -5.110 -13.828 4.807 1.00 89.81 190 GLY A O 1
ATOM 1411 N N . LEU A 1 191 ? -4.294 -15.256 6.345 1.00 89.69 191 LEU A N 1
ATOM 1412 C CA . LEU A 1 191 ? -3.064 -14.504 6.613 1.00 89.69 191 LEU A CA 1
ATOM 1413 C C . LEU A 1 191 ? -1.904 -14.860 5.672 1.00 89.69 191 LEU A C 1
ATOM 1415 O O . LEU A 1 191 ? -0.899 -14.164 5.672 1.00 89.69 191 LEU A O 1
ATOM 1419 N N . GLU A 1 192 ? -2.019 -15.918 4.864 1.00 90.69 192 GLU A N 1
ATOM 1420 C CA . GLU A 1 192 ? -0.926 -16.343 3.977 1.00 90.69 192 GLU A CA 1
ATOM 1421 C C . GLU A 1 192 ? -0.695 -15.342 2.837 1.00 90.69 192 GLU A C 1
ATOM 1423 O O . GLU A 1 192 ? 0.444 -15.120 2.433 1.00 90.69 192 GLU A O 1
ATOM 1428 N N . ARG A 1 193 ? -1.777 -14.766 2.293 1.00 92.62 193 ARG A N 1
ATOM 1429 C CA . ARG A 1 193 ? -1.751 -13.794 1.190 1.00 92.62 193 ARG A CA 1
ATOM 1430 C C . ARG A 1 193 ? -2.926 -12.836 1.301 1.00 92.62 193 ARG A C 1
ATOM 1432 O O . ARG A 1 193 ? -4.059 -13.277 1.482 1.00 92.62 193 ARG A O 1
ATOM 1439 N N . GLY A 1 194 ? -2.683 -11.547 1.106 1.00 93.88 194 GLY A N 1
ATOM 1440 C CA . GLY A 1 194 ? -3.738 -10.542 1.138 1.00 93.88 194 GLY A CA 1
ATOM 1441 C C . GLY A 1 194 ? -3.201 -9.121 1.041 1.00 93.88 194 GLY A C 1
ATOM 1442 O O . GLY A 1 194 ? -2.078 -8.887 0.597 1.00 93.88 194 GLY A O 1
ATOM 1443 N N . LYS A 1 195 ? -4.032 -8.174 1.465 1.00 92.94 195 LYS A N 1
ATOM 1444 C CA . LYS A 1 195 ? -3.720 -6.745 1.533 1.00 92.94 195 LYS A CA 1
ATOM 1445 C C . LYS A 1 195 ? -2.928 -6.424 2.800 1.00 92.94 195 LYS A C 1
ATOM 1447 O O . LYS A 1 195 ? -3.344 -6.809 3.885 1.00 92.94 195 LYS A O 1
ATOM 1452 N N . GLY A 1 196 ? -1.784 -5.748 2.666 1.00 91.31 196 GLY A N 1
ATOM 1453 C CA . GLY A 1 196 ? -0.887 -5.430 3.790 1.00 91.31 196 GLY A CA 1
ATOM 1454 C C . GLY A 1 196 ? -1.484 -4.444 4.801 1.00 91.31 196 GLY A C 1
ATOM 1455 O O . GLY A 1 196 ? -1.266 -4.574 6.000 1.00 91.31 196 GLY A O 1
ATOM 1456 N N . PHE A 1 197 ? -2.249 -3.471 4.311 1.00 95.19 197 PHE A N 1
ATOM 1457 C CA . PHE A 1 197 ? -2.912 -2.420 5.084 1.00 95.19 197 PHE A CA 1
ATOM 1458 C C . PHE A 1 197 ? -4.040 -1.797 4.228 1.00 95.19 197 PHE A C 1
ATOM 1460 O O . PHE A 1 197 ? -4.110 -2.108 3.033 1.00 95.19 197 PHE A O 1
ATOM 1467 N N . PRO A 1 198 ? -4.945 -0.977 4.805 1.00 95.44 198 PRO A N 1
ATOM 1468 C CA . PRO A 1 198 ? -6.036 -0.344 4.058 1.00 95.44 198 PRO A CA 1
ATOM 1469 C C . PRO A 1 198 ? -5.548 0.569 2.926 1.00 95.44 198 PRO A C 1
ATOM 1471 O O . PRO A 1 198 ? -4.452 1.127 2.991 1.00 95.44 198 PRO A O 1
ATOM 1474 N N . THR A 1 199 ? -6.372 0.765 1.895 1.00 97.44 199 THR A N 1
ATOM 1475 C CA . THR A 1 199 ? -6.017 1.671 0.792 1.00 97.44 199 THR A CA 1
ATOM 1476 C C . THR A 1 199 ? -6.067 3.126 1.253 1.00 97.44 199 THR A C 1
ATOM 1478 O O . THR A 1 199 ? -7.145 3.693 1.430 1.00 97.44 199 THR A O 1
ATOM 1481 N N . GLY A 1 200 ? -4.899 3.745 1.431 1.00 96.50 200 GLY A N 1
ATOM 1482 C CA . GLY A 1 200 ? -4.790 5.170 1.736 1.00 96.50 200 GLY A CA 1
ATOM 1483 C C . GLY A 1 200 ? -5.125 6.039 0.522 1.00 96.50 200 GLY A C 1
ATOM 1484 O O . GLY A 1 200 ? -4.535 5.880 -0.545 1.00 96.50 200 GLY A O 1
ATOM 1485 N N . CYS A 1 201 ? -6.040 6.990 0.691 1.00 95.12 201 CYS A N 1
ATOM 1486 C CA . CYS A 1 201 ? -6.448 7.947 -0.339 1.00 95.12 201 CYS A CA 1
ATOM 1487 C C . CYS A 1 201 ? -6.544 9.376 0.227 1.00 95.12 201 CYS A C 1
ATOM 1489 O O . CYS A 1 201 ? -7.502 10.108 -0.032 1.00 95.12 201 CYS A O 1
ATOM 1491 N N . SER A 1 202 ? -5.567 9.752 1.055 1.00 94.25 202 SER A N 1
ATOM 1492 C CA . SER A 1 202 ? -5.452 11.081 1.657 1.00 94.25 202 SER A CA 1
ATOM 1493 C C . SER A 1 202 ? -5.464 12.191 0.602 1.00 94.25 202 SER A C 1
ATOM 1495 O O . SER A 1 202 ? -4.802 12.092 -0.432 1.00 94.25 202 SER A O 1
ATOM 1497 N N . LEU A 1 203 ? -6.235 13.251 0.859 1.00 90.88 203 LEU A N 1
ATOM 1498 C CA . LEU A 1 203 ? -6.398 14.377 -0.058 1.00 90.88 203 LEU A CA 1
ATOM 1499 C C . LEU A 1 203 ? -5.837 15.669 0.541 1.00 90.88 203 LEU A C 1
ATOM 1501 O O . LEU A 1 203 ? -6.041 15.954 1.719 1.00 90.88 203 LEU A O 1
ATOM 1505 N N . ASN A 1 204 ? -5.234 16.494 -0.319 1.00 89.50 204 ASN A N 1
ATOM 1506 C CA . ASN A 1 204 ? -4.823 17.870 -0.028 1.00 89.50 204 ASN A CA 1
ATOM 1507 C C . ASN A 1 204 ? -3.859 17.989 1.173 1.00 89.50 204 ASN A C 1
ATOM 1509 O O . ASN A 1 204 ? -2.709 17.570 1.080 1.00 89.50 204 ASN A O 1
ATOM 1513 N N . GLU A 1 205 ? -4.292 18.620 2.266 1.00 90.50 205 GLU A N 1
ATOM 1514 C CA . GLU A 1 205 ? -3.525 18.816 3.498 1.00 90.50 205 GLU A CA 1
ATOM 1515 C C . GLU A 1 205 ? -3.318 17.526 4.304 1.00 90.50 205 GLU A C 1
ATOM 1517 O O . GLU A 1 205 ? -2.388 17.452 5.111 1.00 90.50 205 GLU A O 1
ATOM 1522 N N . CYS A 1 206 ? -4.142 16.501 4.068 1.00 92.56 206 CYS A N 1
ATOM 1523 C CA . CYS A 1 206 ? -3.971 15.186 4.666 1.00 92.56 206 CYS A CA 1
ATOM 1524 C C . CYS A 1 206 ? -2.839 14.444 3.943 1.00 92.56 206 CYS A C 1
ATOM 1526 O O . CYS A 1 206 ? -2.933 14.160 2.750 1.00 92.56 206 CYS A O 1
ATOM 1528 N N . ALA A 1 207 ? -1.765 14.121 4.665 1.00 92.69 207 ALA A N 1
ATOM 1529 C CA . ALA A 1 207 ? -0.583 13.488 4.079 1.00 92.69 207 ALA A CA 1
ATOM 1530 C C . ALA A 1 207 ? -0.661 11.953 4.030 1.00 92.69 207 ALA A C 1
ATOM 1532 O O . ALA A 1 207 ? -0.105 11.347 3.119 1.00 92.69 207 ALA A O 1
ATOM 1533 N N . ALA A 1 208 ? -1.307 11.323 5.015 1.00 94.94 208 ALA A N 1
ATOM 1534 C CA . ALA A 1 208 ? -1.334 9.870 5.171 1.00 94.94 208 ALA A CA 1
ATOM 1535 C C . ALA A 1 208 ? -2.542 9.414 6.008 1.00 94.94 208 ALA A C 1
ATOM 1537 O O . ALA A 1 208 ? -3.228 10.233 6.618 1.00 94.94 208 ALA A O 1
ATOM 1538 N N . HIS A 1 209 ? -2.768 8.098 6.045 1.00 95.38 209 HIS A N 1
ATOM 1539 C CA . HIS A 1 209 ? -3.698 7.400 6.950 1.00 95.38 209 HIS A CA 1
ATOM 1540 C C . HIS A 1 209 ? -5.178 7.806 6.867 1.00 95.38 209 HIS A C 1
ATOM 1542 O O . HIS A 1 209 ? -5.925 7.622 7.826 1.00 95.38 209 HIS A O 1
ATOM 1548 N N . TYR A 1 210 ? -5.629 8.297 5.714 1.00 95.81 210 TYR A N 1
ATOM 1549 C CA . TYR A 1 210 ? -7.054 8.470 5.448 1.00 95.81 210 TYR A CA 1
ATOM 1550 C C . TYR A 1 210 ? -7.540 7.437 4.428 1.00 95.81 210 TYR A C 1
ATOM 1552 O O . TYR A 1 210 ? -6.952 7.272 3.360 1.00 95.81 210 TYR A O 1
ATOM 1560 N N . THR A 1 211 ? -8.640 6.774 4.767 1.00 95.50 211 THR A N 1
ATOM 1561 C CA . THR A 1 211 ? -9.505 6.001 3.870 1.00 95.50 211 THR A CA 1
ATOM 1562 C C . THR A 1 211 ? -10.957 6.232 4.321 1.00 95.50 211 THR A C 1
ATOM 1564 O O . THR A 1 211 ? -11.147 6.504 5.514 1.00 95.50 211 THR A O 1
ATOM 1567 N N . PRO A 1 212 ? -11.965 6.196 3.430 1.00 95.75 212 PRO A N 1
ATOM 1568 C CA . PRO A 1 212 ? -13.342 6.524 3.793 1.00 95.75 212 PRO A CA 1
ATOM 1569 C C . PRO A 1 212 ? -13.919 5.524 4.801 1.00 95.75 212 PRO A C 1
ATOM 1571 O O . PRO A 1 212 ? -13.785 4.311 4.629 1.00 95.75 212 PRO A O 1
ATOM 1574 N N . ASN A 1 213 ? -14.583 6.026 5.843 1.00 95.12 213 ASN A N 1
ATOM 1575 C CA . ASN A 1 213 ? -15.356 5.190 6.762 1.00 95.12 213 ASN A CA 1
ATOM 1576 C C . ASN A 1 213 ? -16.737 4.838 6.170 1.00 95.12 213 ASN A C 1
ATOM 1578 O O . ASN A 1 213 ? -17.255 5.579 5.334 1.00 95.12 213 ASN A O 1
ATOM 1582 N N . PRO A 1 214 ? -17.399 3.751 6.617 1.00 92.38 214 PRO A N 1
ATOM 1583 C CA . PRO A 1 214 ? -18.752 3.431 6.166 1.00 92.38 214 PRO A CA 1
ATOM 1584 C C . PRO A 1 214 ? -19.725 4.601 6.368 1.00 92.38 214 PRO A C 1
ATOM 1586 O O . PRO A 1 214 ? -19.894 5.092 7.483 1.00 92.38 214 PRO A O 1
ATOM 1589 N N . GLY A 1 215 ? -20.385 5.025 5.289 1.00 90.25 215 GLY A N 1
ATOM 1590 C CA . GLY A 1 215 ? -21.308 6.166 5.295 1.00 90.25 215 GLY A CA 1
ATOM 1591 C C . GLY A 1 215 ? -20.649 7.527 5.034 1.00 90.25 215 GLY A C 1
ATOM 1592 O O . GLY A 1 215 ? -21.368 8.500 4.816 1.00 90.25 215 GLY A O 1
ATOM 1593 N N . GLU A 1 216 ? -19.317 7.598 4.993 1.00 87.88 216 GLU A N 1
ATOM 1594 C CA . GLU A 1 216 ? -18.574 8.724 4.431 1.00 87.88 216 GLU A CA 1
ATOM 1595 C C . GLU A 1 216 ? -18.262 8.416 2.965 1.00 87.88 216 GLU A C 1
ATOM 1597 O O . GLU A 1 216 ? -17.698 7.371 2.655 1.00 87.88 216 GLU A O 1
ATOM 1602 N N . ASP A 1 217 ? -18.587 9.332 2.052 1.00 87.19 217 ASP A N 1
ATOM 1603 C CA . ASP A 1 217 ? -18.050 9.257 0.698 1.00 87.19 217 ASP A CA 1
ATOM 1604 C C . ASP A 1 217 ? -17.617 10.631 0.204 1.00 87.19 217 ASP A C 1
ATOM 1606 O O . ASP A 1 217 ? -18.426 11.530 -0.039 1.00 87.19 217 ASP A O 1
ATOM 1610 N N . ARG A 1 218 ? -16.302 10.796 0.057 1.00 91.12 218 ARG A N 1
ATOM 1611 C CA . ARG A 1 218 ? -15.729 11.982 -0.573 1.00 91.12 218 ARG A CA 1
ATOM 1612 C C . ARG A 1 218 ? -15.619 11.731 -2.066 1.00 91.12 218 ARG A C 1
ATOM 1614 O O . ARG A 1 218 ? -15.153 10.682 -2.502 1.00 91.12 218 ARG A O 1
ATOM 1621 N N . ILE A 1 219 ? -15.989 12.733 -2.851 1.00 93.06 219 ILE A N 1
ATOM 1622 C CA . ILE A 1 219 ? -15.780 12.716 -4.295 1.00 93.06 219 ILE A CA 1
ATOM 1623 C C . ILE A 1 219 ? -14.431 13.361 -4.595 1.00 93.06 219 ILE A C 1
ATOM 1625 O O . ILE A 1 219 ? -14.155 14.478 -4.151 1.00 93.06 219 ILE A O 1
ATOM 1629 N N . LEU A 1 220 ? -13.588 12.671 -5.363 1.00 91.12 220 LEU A N 1
ATOM 1630 C CA . LEU A 1 220 ? -12.303 13.206 -5.794 1.00 91.12 220 LEU A CA 1
ATOM 1631 C C . LEU A 1 220 ? -12.535 14.464 -6.642 1.00 91.12 220 LEU A C 1
ATOM 1633 O O . LEU A 1 220 ? -13.096 14.399 -7.735 1.00 91.12 220 LEU A O 1
ATOM 1637 N N . GLY A 1 221 ? -12.109 15.623 -6.147 1.00 84.62 221 GLY A N 1
ATOM 1638 C CA . GLY A 1 221 ? -12.227 16.885 -6.876 1.00 84.62 221 GLY A CA 1
ATOM 1639 C C . GLY A 1 221 ? -11.278 16.974 -8.076 1.00 84.62 221 GLY A C 1
ATOM 1640 O O . GLY A 1 221 ? -10.340 16.188 -8.222 1.00 84.62 221 GLY A O 1
ATOM 1641 N N . LYS A 1 222 ? -11.475 17.985 -8.933 1.00 78.00 222 LYS A N 1
ATOM 1642 C CA . LYS A 1 222 ? -10.425 18.395 -9.878 1.00 78.00 222 LYS A CA 1
ATOM 1643 C C . 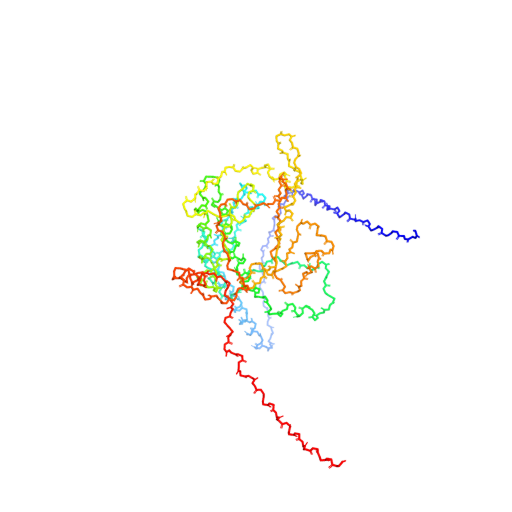LYS A 1 222 ? -9.267 18.967 -9.060 1.00 78.00 222 LYS A C 1
ATOM 1645 O O . LYS A 1 222 ? -9.387 20.050 -8.496 1.00 78.00 222 LYS A O 1
ATOM 1650 N N . GLY A 1 223 ? -8.174 18.215 -8.951 1.00 64.00 223 GLY A N 1
ATOM 1651 C CA . GLY A 1 223 ? -6.981 18.676 -8.249 1.00 64.00 223 GLY A CA 1
ATOM 1652 C C . GLY A 1 223 ? -6.343 19.876 -8.953 1.00 64.00 223 GLY A C 1
ATOM 1653 O O . GLY A 1 223 ? -6.434 20.019 -10.173 1.00 64.00 223 GLY A O 1
ATOM 1654 N N . ARG A 1 224 ? -5.612 20.702 -8.200 1.00 58.22 224 ARG A N 1
ATOM 1655 C CA . ARG A 1 224 ? -4.699 21.730 -8.738 1.00 58.22 224 ARG A CA 1
ATOM 1656 C C . ARG A 1 224 ? -3.407 21.081 -9.267 1.00 58.22 224 ARG A C 1
ATOM 1658 O O . ARG A 1 224 ? -2.307 21.482 -8.913 1.00 58.22 224 ARG A O 1
ATOM 1665 N N . GLY A 1 225 ? -3.541 20.014 -10.058 1.00 50.00 225 GLY A N 1
ATOM 1666 C CA . GLY A 1 225 ? -2.460 19.088 -10.409 1.00 50.00 225 GLY A CA 1
ATOM 1667 C C . GLY A 1 225 ? -1.242 19.773 -11.025 1.00 50.00 225 GLY A C 1
ATOM 1668 O O . GLY A 1 225 ? -0.145 19.573 -10.518 1.00 50.00 225 GLY A O 1
ATOM 1669 N N . GLY A 1 226 ? -1.428 20.631 -12.035 1.00 52.53 226 GLY A N 1
ATOM 1670 C CA . GLY A 1 226 ? -0.317 21.335 -12.702 1.00 52.53 226 GLY A CA 1
ATOM 1671 C C . GLY A 1 226 ? 0.530 22.201 -11.759 1.00 52.53 226 GLY A C 1
ATOM 1672 O O . GLY A 1 226 ? 1.751 22.202 -11.845 1.00 52.53 226 GLY A O 1
ATOM 1673 N N . LEU A 1 227 ? -0.105 22.833 -10.770 1.00 50.00 227 LEU A N 1
ATOM 1674 C CA . LEU A 1 227 ? 0.540 23.700 -9.775 1.00 50.00 227 LEU A CA 1
ATOM 1675 C C . LEU A 1 227 ? 1.495 22.926 -8.847 1.00 50.00 227 LEU A C 1
ATOM 1677 O O . LEU A 1 227 ? 2.551 23.422 -8.471 1.00 50.00 227 LEU A O 1
ATOM 1681 N N . ILE A 1 228 ? 1.180 21.672 -8.515 1.00 51.88 228 ILE A N 1
ATOM 1682 C CA . ILE A 1 228 ? 2.010 20.846 -7.626 1.00 51.88 228 ILE A CA 1
ATOM 1683 C C . ILE A 1 228 ? 3.255 20.279 -8.395 1.00 51.88 228 ILE A C 1
ATOM 1685 O O . ILE A 1 228 ? 4.132 19.684 -7.769 1.00 51.88 228 ILE A O 1
ATOM 1689 N N . GLU A 1 229 ? 3.359 20.399 -9.738 1.00 48.16 229 GLU A N 1
ATOM 1690 C CA . GLU A 1 229 ? 4.466 19.844 -10.582 1.00 48.16 229 GLU A CA 1
ATOM 1691 C C . GLU A 1 229 ? 5.695 20.690 -10.567 1.00 48.16 229 GLU A C 1
ATOM 1693 O O . GLU A 1 229 ? 6.771 20.231 -10.183 1.00 48.16 229 GLU A O 1
ATOM 1698 N N . GLU A 1 230 ? 5.462 21.939 -10.932 1.00 50.53 230 GLU A N 1
ATOM 1699 C CA . GLU A 1 230 ? 6.375 23.042 -10.778 1.00 50.53 230 GLU A CA 1
ATOM 1700 C C . GLU A 1 230 ? 6.907 23.050 -9.344 1.00 50.53 230 GLU A C 1
ATOM 1702 O O . GLU A 1 230 ? 8.109 23.065 -9.125 1.00 50.53 230 GLU A O 1
ATOM 1707 N N . THR A 1 231 ? 6.016 22.851 -8.374 1.00 52.72 231 THR A N 1
ATOM 1708 C CA . THR A 1 231 ? 6.321 22.754 -6.947 1.00 52.72 231 THR A CA 1
ATOM 1709 C C . THR A 1 231 ? 7.364 21.701 -6.562 1.00 52.72 231 THR A C 1
ATOM 1711 O O . THR A 1 231 ? 8.369 22.015 -5.926 1.00 52.72 231 THR A O 1
ATOM 1714 N N . ILE A 1 232 ? 7.104 20.424 -6.873 1.00 54.12 232 ILE A N 1
ATOM 1715 C CA . ILE A 1 232 ? 7.988 19.326 -6.450 1.00 54.12 232 ILE A CA 1
ATOM 1716 C C . ILE A 1 232 ? 9.293 19.369 -7.252 1.00 54.12 232 ILE A C 1
ATOM 1718 O O . ILE A 1 232 ? 10.355 19.084 -6.704 1.00 54.12 232 ILE A O 1
ATOM 1722 N N . SER A 1 233 ? 9.219 19.768 -8.524 1.00 57.06 233 SER A N 1
ATOM 1723 C CA . SER A 1 233 ? 10.368 19.769 -9.436 1.00 57.06 233 SER A CA 1
ATOM 1724 C C . SER A 1 233 ? 11.286 20.982 -9.258 1.00 57.06 233 SER A C 1
ATOM 1726 O O . SER A 1 233 ? 12.461 20.891 -9.598 1.00 57.06 233 SER A O 1
ATOM 1728 N N . SER A 1 234 ? 10.788 22.105 -8.723 1.00 60.16 234 SER A N 1
ATOM 1729 C CA . SER A 1 234 ? 11.568 23.346 -8.575 1.00 60.16 234 SER A CA 1
ATOM 1730 C C . SER A 1 234 ? 11.969 23.696 -7.134 1.00 60.16 234 SER A C 1
ATOM 1732 O O . SER A 1 234 ? 12.588 24.732 -6.914 1.00 60.16 234 SER A O 1
ATOM 1734 N N . PHE A 1 235 ? 11.665 22.843 -6.142 1.00 65.81 235 PHE A N 1
ATOM 1735 C CA . PHE A 1 235 ? 11.835 23.102 -4.693 1.00 65.81 235 PHE A CA 1
ATOM 1736 C C . PHE A 1 235 ? 11.057 24.327 -4.148 1.00 65.81 235 PHE A C 1
ATOM 1738 O O . PHE A 1 235 ? 11.040 24.572 -2.933 1.00 65.81 235 PHE A O 1
ATOM 1745 N N . GLU A 1 236 ? 10.356 25.058 -5.012 1.00 63.31 236 GLU A N 1
ATOM 1746 C CA . GLU A 1 236 ? 9.540 26.234 -4.731 1.00 63.31 236 GLU A CA 1
ATOM 1747 C C . GLU A 1 236 ? 8.186 26.096 -5.449 1.00 63.31 236 GLU A C 1
ATOM 1749 O O . GLU A 1 236 ? 8.081 25.488 -6.501 1.00 63.31 236 GLU A O 1
ATOM 1754 N N . PHE A 1 237 ? 7.108 26.616 -4.875 1.00 62.72 237 PHE A N 1
ATOM 1755 C CA . PHE A 1 237 ? 5.755 26.549 -5.426 1.00 62.72 237 PHE A CA 1
ATOM 1756 C C . PHE A 1 237 ? 5.254 27.948 -5.728 1.00 62.72 237 PHE A C 1
ATOM 1758 O O . PHE A 1 237 ? 5.172 28.758 -4.815 1.00 62.72 237 PHE A O 1
ATOM 1765 N N . ILE A 1 238 ? 4.850 28.235 -6.960 1.00 64.88 238 ILE A N 1
ATOM 1766 C CA . ILE A 1 238 ? 4.225 29.516 -7.283 1.00 64.88 238 ILE A CA 1
ATOM 1767 C C . ILE A 1 238 ? 2.700 29.358 -7.248 1.00 64.88 238 ILE A C 1
ATOM 1769 O O . ILE A 1 238 ? 2.117 28.634 -8.050 1.00 64.88 238 ILE A O 1
ATOM 1773 N N . ASN A 1 239 ? 2.038 30.049 -6.317 1.00 64.31 239 ASN A N 1
ATOM 1774 C CA . ASN A 1 239 ? 0.578 30.148 -6.250 1.00 64.31 239 ASN A CA 1
ATOM 1775 C C . ASN A 1 239 ? 0.155 31.612 -6.316 1.00 64.31 239 ASN A C 1
ATOM 1777 O O . ASN A 1 239 ? 0.460 32.356 -5.390 1.00 64.31 239 ASN A O 1
ATOM 1781 N N . GLU A 1 240 ? -0.558 32.019 -7.369 1.00 67.69 240 GLU A N 1
ATOM 1782 C CA . GLU A 1 240 ? -1.181 33.355 -7.454 1.00 67.69 240 GLU A CA 1
ATOM 1783 C C . GLU A 1 240 ? -0.198 34.509 -7.130 1.00 67.69 240 GLU A C 1
ATOM 1785 O O . GLU A 1 240 ? -0.541 35.458 -6.430 1.00 67.69 240 GLU A O 1
ATOM 1790 N N . ASN A 1 241 ? 1.040 34.417 -7.644 1.00 68.88 241 ASN A N 1
ATOM 1791 C CA . ASN A 1 241 ? 2.186 35.322 -7.412 1.00 68.88 241 ASN A CA 1
ATOM 1792 C C . ASN A 1 241 ? 2.921 35.186 -6.063 1.00 68.88 241 ASN A C 1
ATOM 1794 O O . ASN A 1 241 ? 3.779 36.013 -5.750 1.00 68.88 241 ASN A O 1
ATOM 1798 N N . GLN A 1 242 ? 2.649 34.148 -5.273 1.00 71.38 242 GLN A N 1
ATOM 1799 C CA . GLN A 1 242 ? 3.400 33.833 -4.059 1.00 71.38 242 GLN A CA 1
ATOM 1800 C C . GLN A 1 242 ? 4.311 32.621 -4.269 1.00 71.38 242 GLN A C 1
ATOM 1802 O O . GLN A 1 242 ? 3.828 31.531 -4.564 1.00 71.38 242 GLN A O 1
ATOM 1807 N N . THR A 1 243 ? 5.612 32.795 -4.027 1.00 74.81 243 THR A N 1
ATOM 1808 C CA . THR A 1 243 ? 6.574 31.688 -3.943 1.00 74.81 243 THR A CA 1
ATOM 1809 C C . THR A 1 243 ? 6.511 31.045 -2.554 1.00 74.81 243 THR A C 1
ATOM 1811 O O . THR A 1 243 ? 6.842 31.655 -1.536 1.00 74.81 243 THR A O 1
ATOM 1814 N N . LEU A 1 244 ? 6.074 29.794 -2.499 1.00 73.88 244 LEU A N 1
ATOM 1815 C CA . LEU A 1 244 ? 5.947 28.955 -1.318 1.00 73.88 244 LEU A CA 1
ATOM 1816 C C . LEU A 1 244 ? 7.053 27.899 -1.334 1.00 73.88 244 LEU A C 1
ATOM 1818 O O . LEU A 1 244 ? 7.109 27.037 -2.198 1.00 73.88 244 LEU A O 1
ATOM 1822 N N . LYS A 1 245 ? 7.943 27.929 -0.349 1.00 80.25 245 LYS A N 1
ATOM 1823 C CA . LYS A 1 245 ? 9.017 26.937 -0.254 1.00 80.25 245 LYS A CA 1
ATOM 1824 C C . LYS A 1 245 ? 8.464 25.548 0.062 1.00 80.25 245 LYS A C 1
ATOM 1826 O O . LYS A 1 245 ? 7.709 25.407 1.030 1.00 80.25 245 LYS A O 1
ATOM 1831 N N . ILE A 1 246 ? 8.918 24.525 -0.665 1.00 84.06 246 ILE A N 1
ATOM 1832 C CA . ILE A 1 246 ? 8.598 23.142 -0.318 1.00 84.06 246 ILE A CA 1
ATOM 1833 C C . ILE A 1 246 ? 9.378 22.688 0.897 1.00 84.06 246 ILE A C 1
ATOM 1835 O O . ILE A 1 246 ? 10.590 22.883 1.009 1.00 84.06 246 ILE A O 1
ATOM 1839 N N . LYS A 1 247 ? 8.652 22.086 1.838 1.00 85.19 247 LYS A N 1
ATOM 1840 C CA . LYS A 1 247 ? 9.207 21.593 3.091 1.00 85.19 247 LYS A CA 1
ATOM 1841 C C . LYS A 1 247 ? 8.949 20.098 3.221 1.00 85.19 247 LYS A C 1
ATOM 1843 O O . LYS A 1 247 ? 7.817 19.668 2.990 1.00 85.19 247 LYS A O 1
ATOM 1848 N N . PRO A 1 248 ? 9.947 19.314 3.653 1.00 88.19 248 PRO A N 1
ATOM 1849 C CA . PRO A 1 248 ? 9.693 17.957 4.109 1.00 88.19 248 PRO A CA 1
ATOM 1850 C C . PRO A 1 248 ? 8.767 17.982 5.334 1.00 88.19 248 PRO A C 1
ATOM 1852 O O . PRO A 1 248 ? 8.865 18.874 6.185 1.00 88.19 248 PRO A O 1
ATOM 1855 N N . VAL A 1 249 ? 7.872 17.001 5.442 1.00 91.00 249 VAL A N 1
ATOM 1856 C CA . VAL A 1 249 ? 7.016 16.822 6.622 1.00 91.00 249 VAL A CA 1
ATOM 1857 C C . VAL A 1 249 ? 7.826 16.159 7.734 1.00 91.00 249 VAL A C 1
ATOM 1859 O O . VAL A 1 249 ? 7.942 14.942 7.811 1.00 91.00 249 VAL A O 1
ATOM 1862 N N . LYS A 1 250 ? 8.418 16.972 8.609 1.00 89.25 250 LYS A N 1
ATOM 1863 C CA . LYS A 1 250 ? 9.503 16.560 9.517 1.00 89.25 250 LYS A CA 1
ATOM 1864 C C . LYS A 1 250 ? 9.154 15.468 10.536 1.00 89.25 250 LYS A C 1
ATOM 1866 O O . LYS A 1 250 ? 10.068 14.906 11.128 1.00 89.25 250 LYS A O 1
ATOM 1871 N N . ASN A 1 251 ? 7.870 15.222 10.797 1.00 91.56 251 ASN A N 1
ATOM 1872 C CA . ASN A 1 251 ? 7.392 14.184 11.713 1.00 91.56 251 ASN A CA 1
ATOM 1873 C C . ASN A 1 251 ? 6.773 12.966 11.005 1.00 91.56 251 ASN A C 1
ATOM 1875 O O . ASN A 1 251 ? 6.132 12.158 11.669 1.00 91.56 251 ASN A O 1
ATOM 1879 N N . LEU A 1 252 ? 6.983 12.829 9.691 1.00 92.25 252 LEU A N 1
ATOM 1880 C CA . LEU A 1 252 ? 6.775 11.590 8.944 1.00 92.25 252 LEU A CA 1
ATOM 1881 C C . LEU A 1 252 ? 8.127 11.009 8.524 1.00 92.25 252 LEU A C 1
ATOM 1883 O O . LEU A 1 252 ? 9.103 11.736 8.329 1.00 92.25 252 LEU A O 1
ATOM 1887 N N . THR A 1 253 ? 8.190 9.688 8.410 1.00 91.25 253 THR A N 1
ATOM 1888 C CA . THR A 1 253 ? 9.419 8.941 8.129 1.00 91.25 253 THR A CA 1
ATOM 1889 C C . THR A 1 253 ? 9.087 7.698 7.325 1.00 91.25 253 THR A C 1
ATOM 1891 O O . THR A 1 253 ? 8.034 7.115 7.565 1.00 91.25 253 THR A O 1
ATOM 1894 N N . GLY A 1 254 ? 10.018 7.223 6.498 1.00 93.25 254 GLY A N 1
ATOM 1895 C CA . GLY A 1 254 ? 10.000 5.815 6.104 1.00 93.25 254 GLY A CA 1
ATOM 1896 C C . GLY A 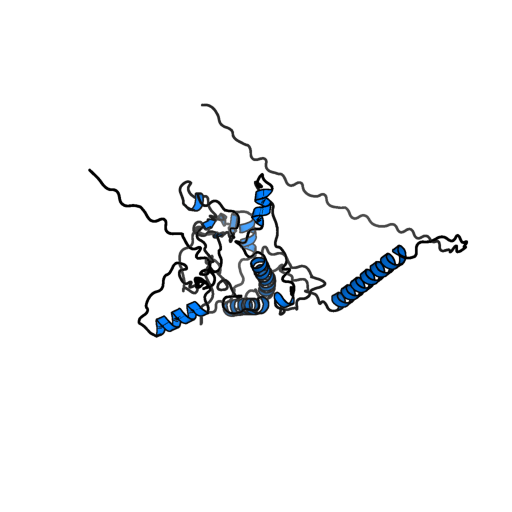1 254 ? 10.320 4.907 7.289 1.00 93.25 254 GLY A C 1
ATOM 1897 O O . GLY A 1 254 ? 10.572 5.378 8.406 1.00 93.25 254 GLY A O 1
ATOM 1898 N N . HIS A 1 255 ? 10.332 3.598 7.076 1.00 95.62 255 HIS A N 1
ATOM 1899 C CA . HIS A 1 255 ? 10.456 2.646 8.177 1.00 95.62 255 HIS A CA 1
ATOM 1900 C C . HIS A 1 255 ? 10.947 1.269 7.728 1.00 95.62 255 HIS A C 1
ATOM 1902 O O . HIS A 1 255 ? 10.785 0.884 6.572 1.00 95.62 255 HIS A O 1
ATOM 1908 N N . SER A 1 256 ? 11.527 0.501 8.652 1.00 95.19 256 SER A N 1
ATOM 1909 C CA . SER A 1 256 ? 11.778 -0.922 8.426 1.00 95.19 256 SER A CA 1
ATOM 1910 C C . SER A 1 256 ? 10.471 -1.720 8.438 1.00 95.19 256 SER A C 1
ATOM 1912 O O . SER A 1 256 ? 9.499 -1.343 9.102 1.00 95.19 256 SER A O 1
ATOM 1914 N N . ILE A 1 257 ? 10.455 -2.831 7.706 1.00 94.06 257 ILE A N 1
ATOM 1915 C CA . ILE A 1 257 ? 9.347 -3.777 7.559 1.00 94.06 257 ILE A CA 1
ATOM 1916 C C . ILE A 1 257 ? 9.848 -5.161 7.974 1.00 94.06 257 ILE A C 1
ATOM 1918 O O . ILE A 1 257 ? 10.951 -5.568 7.618 1.00 94.06 257 ILE A O 1
ATOM 1922 N N . ALA A 1 258 ? 9.015 -5.903 8.699 1.00 92.19 258 ALA A N 1
ATOM 1923 C CA . ALA A 1 258 ? 9.260 -7.295 9.060 1.00 92.19 258 ALA A CA 1
ATOM 1924 C C . ALA A 1 258 ? 8.005 -8.141 8.774 1.00 92.19 258 ALA A C 1
ATOM 1926 O O . ALA A 1 258 ? 6.928 -7.577 8.541 1.00 92.19 258 ALA A O 1
ATOM 1927 N N . PRO A 1 259 ? 8.100 -9.485 8.781 1.00 91.12 259 PRO A N 1
ATOM 1928 C CA . PRO A 1 259 ? 6.942 -10.349 8.576 1.00 91.12 259 PRO A CA 1
ATOM 1929 C C . PRO A 1 259 ? 5.781 -9.952 9.490 1.00 91.12 259 PRO A C 1
ATOM 1931 O O . PRO A 1 259 ? 5.925 -9.913 10.712 1.00 91.12 259 PRO A O 1
ATOM 1934 N N . TYR A 1 260 ? 4.640 -9.625 8.878 1.00 90.62 260 TYR A N 1
ATOM 1935 C CA . TYR A 1 260 ? 3.419 -9.195 9.564 1.00 90.62 260 TYR A CA 1
ATOM 1936 C C . TYR A 1 260 ? 3.541 -7.940 10.452 1.00 90.62 260 TYR A C 1
ATOM 1938 O O . TYR A 1 260 ? 2.679 -7.673 11.293 1.00 90.62 260 TYR A O 1
ATOM 1946 N N . ARG A 1 261 ? 4.602 -7.147 10.273 1.00 93.38 261 ARG A N 1
ATOM 1947 C CA . ARG A 1 261 ? 4.875 -5.936 11.046 1.00 93.38 261 ARG A CA 1
ATOM 1948 C C . ARG A 1 261 ? 5.294 -4.820 10.098 1.00 93.38 261 ARG A C 1
ATOM 1950 O O . ARG A 1 261 ? 6.464 -4.720 9.732 1.00 93.38 261 ARG A O 1
ATOM 1957 N N . ILE A 1 262 ? 4.331 -3.968 9.736 1.00 94.12 262 ILE A N 1
ATOM 1958 C CA . ILE A 1 262 ? 4.571 -2.854 8.811 1.00 94.12 262 ILE A CA 1
ATOM 1959 C C . ILE A 1 262 ? 5.632 -1.893 9.361 1.00 94.12 262 ILE A C 1
ATOM 1961 O O . ILE A 1 262 ? 6.535 -1.535 8.628 1.00 94.12 262 ILE A O 1
ATOM 1965 N N . HIS A 1 263 ? 5.609 -1.588 10.666 1.00 94.38 263 HIS A N 1
ATOM 1966 C CA . HIS A 1 263 ? 6.624 -0.771 11.345 1.00 94.38 263 HIS A CA 1
ATOM 1967 C C . HIS A 1 263 ? 7.517 -1.636 12.254 1.00 94.38 263 HIS A C 1
ATOM 1969 O O . HIS A 1 263 ? 7.162 -1.931 13.403 1.00 94.38 263 HIS A O 1
ATOM 1975 N N . ALA A 1 264 ? 8.684 -2.053 11.754 1.00 93.06 264 ALA A N 1
ATOM 1976 C CA . ALA A 1 264 ? 9.588 -2.985 12.440 1.00 93.06 264 ALA A CA 1
ATOM 1977 C C . ALA A 1 264 ? 10.570 -2.337 13.435 1.00 93.06 264 ALA A C 1
ATOM 1979 O O . ALA A 1 264 ? 11.348 -3.038 14.074 1.00 93.06 264 ALA A O 1
ATOM 1980 N N . GLY A 1 265 ? 10.478 -1.021 13.644 1.00 91.06 265 GLY A N 1
ATOM 1981 C CA . GLY A 1 265 ? 11.128 -0.319 14.757 1.00 91.06 265 GLY A CA 1
ATOM 1982 C C . GLY A 1 265 ? 12.233 0.659 14.359 1.00 91.06 265 GLY A C 1
ATOM 1983 O O . GLY A 1 265 ? 12.514 1.571 15.134 1.00 91.06 265 GLY A O 1
ATOM 1984 N N . LYS A 1 266 ? 12.808 0.549 13.154 1.00 92.88 266 LYS A N 1
ATOM 1985 C CA . LYS A 1 266 ? 13.720 1.570 12.613 1.00 92.88 266 LYS A CA 1
ATOM 1986 C C . LYS A 1 266 ? 12.936 2.550 11.744 1.00 92.88 266 LYS A C 1
ATOM 1988 O O . LYS A 1 266 ? 12.169 2.132 10.882 1.00 92.88 266 LYS A O 1
ATOM 1993 N N . SER A 1 267 ? 13.154 3.845 11.947 1.00 90.75 267 SER A N 1
ATOM 1994 C CA . SER A 1 267 ? 12.619 4.915 11.095 1.00 90.75 267 SER A CA 1
ATOM 1995 C C . SER A 1 267 ? 13.692 5.436 10.145 1.00 90.75 267 SER A C 1
ATOM 1997 O O . SER A 1 267 ? 14.845 5.585 10.548 1.00 90.75 267 SER A O 1
ATOM 1999 N N . VAL A 1 268 ? 13.292 5.778 8.922 1.00 90.06 268 VAL A N 1
ATOM 2000 C CA . VAL A 1 268 ? 14.120 6.438 7.906 1.00 90.06 268 VAL A CA 1
ATOM 2001 C C . VAL A 1 268 ? 13.732 7.920 7.874 1.00 90.06 268 VAL A C 1
ATOM 2003 O O . VAL A 1 268 ? 12.685 8.271 7.320 1.00 90.06 268 VAL A O 1
ATOM 2006 N N . PRO A 1 269 ? 14.503 8.807 8.528 1.00 87.50 269 PRO A N 1
ATOM 2007 C CA . PRO A 1 269 ? 14.138 10.211 8.642 1.00 87.50 269 PRO A CA 1
ATOM 2008 C C . PRO A 1 269 ? 14.266 10.935 7.297 1.00 87.50 269 PRO A C 1
ATOM 2010 O O . PRO A 1 269 ? 15.225 10.732 6.559 1.00 87.50 269 PRO A O 1
ATOM 2013 N N . ILE A 1 270 ? 13.328 11.844 7.016 1.00 85.88 270 ILE A N 1
ATOM 2014 C CA . ILE A 1 270 ? 13.334 12.678 5.796 1.00 85.88 270 ILE A CA 1
ATOM 2015 C C . ILE A 1 270 ? 13.880 14.093 6.040 1.00 85.88 270 ILE A C 1
ATOM 2017 O O . ILE A 1 270 ? 13.892 14.946 5.155 1.00 85.88 270 ILE A O 1
ATOM 2021 N N . VAL A 1 271 ? 14.317 14.353 7.272 1.00 84.94 271 VAL A N 1
ATOM 2022 C CA . VAL A 1 271 ? 15.027 15.559 7.698 1.00 84.94 271 VAL A CA 1
ATOM 2023 C C . VAL A 1 271 ? 16.266 15.149 8.475 1.00 84.94 271 VAL A C 1
ATOM 2025 O O . VAL A 1 271 ? 16.313 14.063 9.051 1.00 84.94 271 VAL A O 1
ATOM 2028 N N . LYS A 1 272 ? 17.267 16.030 8.534 1.00 79.62 272 LYS A N 1
ATOM 2029 C CA . LYS A 1 272 ? 18.474 15.783 9.324 1.00 79.62 272 LYS A CA 1
ATOM 2030 C C . LYS A 1 272 ? 18.102 15.487 10.780 1.00 79.62 272 LYS A C 1
ATOM 2032 O O . LYS A 1 272 ? 17.595 16.358 11.487 1.00 79.62 272 LYS A O 1
ATOM 2037 N N . ALA A 1 273 ? 18.378 14.263 11.216 1.00 70.31 273 ALA A N 1
ATOM 2038 C CA . ALA A 1 273 ? 18.180 13.848 12.593 1.00 70.31 273 ALA A CA 1
ATOM 2039 C C . ALA A 1 273 ? 19.279 14.457 13.494 1.00 70.31 273 ALA A C 1
ATOM 2041 O O . ALA A 1 273 ? 20.431 14.572 13.059 1.00 70.31 273 ALA A O 1
ATOM 2042 N N . PRO A 1 274 ? 18.972 14.862 14.740 1.00 75.38 274 PRO A N 1
ATOM 2043 C CA . PRO A 1 274 ? 19.995 15.271 15.700 1.00 75.38 274 PRO A CA 1
ATOM 2044 C C . PRO A 1 274 ? 20.998 14.139 15.946 1.00 75.38 274 PRO A C 1
ATOM 2046 O O . PRO A 1 274 ? 20.586 12.986 16.072 1.00 75.38 274 PRO A O 1
ATOM 2049 N N . ALA A 1 275 ? 22.286 14.469 16.087 1.00 72.00 275 ALA A N 1
ATOM 2050 C CA . ALA A 1 275 ? 23.397 13.505 16.167 1.00 72.00 275 ALA A CA 1
ATOM 2051 C C . ALA A 1 275 ? 23.294 12.464 17.307 1.00 72.00 275 ALA A C 1
ATOM 2053 O O . ALA A 1 275 ? 23.978 11.450 17.280 1.00 72.00 275 ALA A O 1
ATOM 2054 N N . HIS A 1 276 ? 22.438 12.700 18.306 1.00 73.06 276 HIS A N 1
ATOM 2055 C CA . HIS A 1 276 ? 22.215 11.797 19.444 1.00 73.06 276 HIS A CA 1
ATOM 2056 C C . HIS A 1 276 ? 20.811 11.175 19.467 1.00 73.06 276 HIS A C 1
ATOM 2058 O O . HIS A 1 276 ? 20.422 10.556 20.453 1.00 73.06 276 HIS A O 1
ATOM 2064 N N . SER A 1 277 ? 20.014 11.371 18.416 1.00 72.50 277 SER A N 1
ATOM 2065 C CA . SER A 1 277 ? 18.688 10.758 18.322 1.00 72.50 277 SER A CA 1
ATOM 2066 C C . SER A 1 277 ? 18.791 9.286 17.924 1.00 72.50 277 SER A C 1
ATOM 2068 O O . SER A 1 277 ? 19.682 8.905 17.167 1.00 72.50 277 SER A O 1
ATOM 2070 N N . VAL A 1 278 ? 17.839 8.468 18.382 1.00 72.75 278 VAL A N 1
ATOM 2071 C CA . VAL A 1 278 ? 17.733 7.050 17.991 1.00 72.75 278 VAL A CA 1
ATOM 2072 C C . VAL A 1 278 ? 17.718 6.912 16.464 1.00 72.75 278 VAL A C 1
ATOM 2074 O O . VAL A 1 278 ? 18.426 6.081 15.912 1.00 72.75 278 VAL A O 1
ATOM 2077 N N . SER A 1 279 ? 17.012 7.804 15.764 1.00 67.69 279 SER A N 1
ATOM 2078 C CA . SER A 1 279 ? 16.956 7.823 14.298 1.00 67.69 279 SER A CA 1
ATOM 2079 C C . SER A 1 279 ? 18.299 8.105 13.619 1.00 67.69 279 SER A C 1
ATOM 2081 O O . SER A 1 279 ? 18.491 7.664 12.494 1.00 67.69 279 SER A O 1
ATOM 2083 N N . PHE A 1 280 ? 19.220 8.831 14.263 1.00 66.56 280 PHE A N 1
ATOM 2084 C CA . PHE A 1 280 ? 20.567 9.069 13.727 1.00 66.56 280 PHE A CA 1
ATOM 2085 C C . PHE A 1 280 ? 21.476 7.843 13.884 1.00 66.56 280 PHE A C 1
ATOM 2087 O O . PHE A 1 280 ? 22.347 7.613 13.053 1.00 66.56 280 PHE A O 1
ATOM 2094 N N . LEU A 1 281 ? 21.269 7.055 14.943 1.00 72.31 281 LEU A N 1
ATOM 2095 C CA . LEU A 1 281 ? 22.061 5.858 15.241 1.00 72.31 281 LEU A CA 1
ATOM 2096 C C . LEU A 1 281 ? 21.549 4.599 14.526 1.00 72.31 281 LEU A C 1
ATOM 2098 O O . LEU A 1 281 ? 22.244 3.587 14.504 1.00 72.31 281 LEU A O 1
ATOM 2102 N N . ASN A 1 282 ? 20.350 4.655 13.941 1.00 79.56 282 ASN A N 1
ATOM 2103 C CA . ASN A 1 282 ? 19.764 3.563 13.170 1.00 79.56 282 ASN A CA 1
ATOM 2104 C C . ASN A 1 282 ? 20.486 3.403 11.826 1.00 79.56 282 ASN A C 1
ATOM 2106 O O . ASN A 1 282 ? 20.079 3.969 10.812 1.00 79.56 282 ASN A O 1
ATOM 2110 N N . ILE A 1 283 ? 21.552 2.608 11.823 1.00 85.25 283 ILE A N 1
ATOM 2111 C CA . ILE A 1 283 ? 22.219 2.164 10.599 1.00 85.25 283 ILE A CA 1
ATOM 2112 C C . ILE A 1 283 ? 21.389 1.025 9.986 1.00 85.25 283 ILE A C 1
ATOM 2114 O O . ILE A 1 283 ? 20.869 0.166 10.706 1.00 85.25 283 ILE A O 1
ATOM 2118 N N . MET A 1 284 ? 21.219 1.055 8.662 1.00 88.62 284 MET A N 1
ATOM 2119 C CA . MET A 1 284 ? 20.588 -0.043 7.924 1.00 88.62 284 MET A CA 1
ATOM 2120 C C . MET A 1 284 ? 21.499 -1.267 7.961 1.00 88.62 284 MET A C 1
ATOM 2122 O O . MET A 1 284 ? 22.698 -1.157 7.703 1.00 88.62 284 MET A O 1
ATOM 2126 N N . GLU A 1 285 ? 20.927 -2.418 8.274 1.00 85.94 285 GLU A N 1
ATOM 2127 C CA . GLU A 1 285 ? 21.625 -3.693 8.370 1.00 85.94 285 GLU A CA 1
ATOM 2128 C C . GLU A 1 285 ? 21.266 -4.596 7.187 1.00 85.94 285 GLU A C 1
ATOM 2130 O O . GLU A 1 285 ? 20.233 -4.450 6.526 1.00 85.94 285 GLU A O 1
ATOM 2135 N N . GLU A 1 286 ? 22.154 -5.541 6.901 1.00 82.44 286 GLU A N 1
ATOM 2136 C CA . GLU A 1 286 ? 21.920 -6.556 5.883 1.00 82.44 286 GLU A CA 1
ATOM 2137 C C . GLU A 1 286 ? 20.691 -7.411 6.232 1.00 82.44 286 GLU A C 1
ATOM 2139 O O . GLU A 1 286 ? 20.435 -7.729 7.393 1.00 82.44 286 GLU A O 1
ATOM 2144 N N . GLY A 1 287 ? 19.906 -7.777 5.217 1.00 83.31 287 GLY A N 1
ATOM 2145 C CA . GLY A 1 287 ? 18.681 -8.559 5.401 1.00 83.31 287 GLY A CA 1
ATOM 2146 C C . GLY A 1 287 ? 17.484 -7.760 5.929 1.00 83.31 287 GLY A C 1
ATOM 2147 O O . GLY A 1 287 ? 16.422 -8.340 6.147 1.00 83.31 287 GLY A O 1
ATOM 2148 N N . GLU A 1 288 ? 17.598 -6.444 6.114 1.00 90.38 288 GLU A N 1
ATOM 2149 C CA . GLU A 1 288 ? 16.452 -5.601 6.453 1.00 90.38 288 GLU A CA 1
ATOM 2150 C C . GLU A 1 288 ? 15.659 -5.171 5.211 1.00 90.38 288 GLU A C 1
ATOM 2152 O O . GLU A 1 288 ? 16.197 -4.941 4.126 1.00 90.38 288 GLU A O 1
ATOM 2157 N N . VAL A 1 289 ? 14.345 -5.024 5.385 1.00 93.50 289 VAL A N 1
ATOM 2158 C CA . VAL A 1 289 ? 13.432 -4.494 4.366 1.00 93.50 289 VAL A CA 1
ATOM 2159 C C . VAL A 1 289 ? 12.951 -3.127 4.825 1.00 93.50 289 VAL A C 1
ATOM 2161 O O . VAL A 1 289 ? 12.621 -2.954 5.996 1.00 93.50 289 VAL A O 1
ATOM 2164 N N . TYR A 1 290 ? 12.873 -2.162 3.911 1.00 95.50 290 TYR A N 1
ATOM 2165 C CA . TYR A 1 290 ? 12.467 -0.795 4.225 1.00 95.50 290 TYR A CA 1
ATOM 2166 C C . TYR A 1 290 ? 11.396 -0.268 3.269 1.00 95.50 290 TYR A C 1
ATOM 2168 O O . TYR A 1 290 ? 11.489 -0.447 2.055 1.00 95.50 290 TYR A O 1
ATOM 2176 N N . ALA A 1 291 ? 10.420 0.452 3.822 1.00 95.75 291 ALA A N 1
ATOM 2177 C CA . ALA A 1 291 ? 9.655 1.455 3.097 1.00 95.75 291 ALA A CA 1
ATOM 2178 C C . ALA A 1 291 ? 10.462 2.756 3.075 1.00 95.75 291 ALA A C 1
ATOM 2180 O O . ALA A 1 291 ? 10.725 3.360 4.119 1.00 95.75 291 ALA A O 1
ATOM 2181 N N . ILE A 1 292 ? 10.859 3.182 1.878 1.00 94.19 292 ILE A N 1
ATOM 2182 C CA . ILE A 1 292 ? 11.485 4.483 1.653 1.00 94.19 292 ILE A CA 1
ATOM 2183 C C . ILE A 1 292 ? 10.420 5.412 1.081 1.00 94.19 292 ILE A C 1
ATOM 2185 O O . ILE A 1 292 ? 10.035 5.294 -0.080 1.00 94.19 292 ILE A O 1
ATOM 2189 N N . GLU A 1 293 ? 9.937 6.328 1.910 1.00 90.62 293 GLU A N 1
ATOM 2190 C CA . GLU A 1 293 ? 8.870 7.264 1.569 1.00 90.62 293 GLU A CA 1
ATOM 2191 C C . GLU A 1 293 ? 9.220 8.669 2.054 1.00 90.62 293 GLU A C 1
ATOM 2193 O O . GLU A 1 293 ? 9.858 8.862 3.092 1.00 90.62 293 GLU A O 1
ATOM 2198 N N . THR A 1 294 ? 8.827 9.667 1.265 1.00 88.31 294 THR A N 1
ATOM 2199 C CA . THR A 1 294 ? 9.039 11.078 1.574 1.00 88.31 294 THR A CA 1
ATOM 2200 C C . THR A 1 294 ? 7.742 11.845 1.400 1.00 88.31 294 THR A C 1
ATOM 2202 O O . THR A 1 294 ? 6.915 11.532 0.547 1.00 88.31 294 THR A O 1
ATOM 2205 N N . PHE A 1 295 ? 7.566 12.868 2.232 1.00 89.12 295 PHE A N 1
ATOM 2206 C CA . PHE A 1 295 ? 6.366 13.689 2.252 1.00 89.12 295 PHE A CA 1
ATOM 2207 C C . PHE A 1 295 ? 6.770 15.148 2.115 1.00 89.12 295 PHE A C 1
ATOM 2209 O O . PHE A 1 295 ? 7.571 15.659 2.903 1.00 89.12 295 PHE A O 1
ATOM 2216 N N . ALA A 1 296 ? 6.204 15.815 1.117 1.00 87.06 296 ALA A N 1
ATOM 2217 C CA . ALA A 1 296 ? 6.446 17.217 0.821 1.00 87.06 296 ALA A CA 1
ATOM 2218 C C . ALA A 1 296 ? 5.184 18.036 1.106 1.00 87.06 296 ALA A C 1
ATOM 2220 O O . ALA A 1 296 ? 4.067 17.589 0.861 1.00 87.06 296 ALA A O 1
ATOM 2221 N N . SER A 1 297 ? 5.359 19.247 1.628 1.00 87.25 297 SER A N 1
ATOM 2222 C CA . SER A 1 297 ? 4.259 20.146 1.962 1.00 87.25 297 SER A CA 1
ATOM 2223 C C . SER A 1 297 ? 4.607 21.591 1.628 1.00 87.25 297 SER A C 1
ATOM 2225 O O . SER A 1 297 ? 5.723 22.053 1.874 1.00 87.25 297 SER A O 1
ATOM 2227 N N . THR A 1 298 ? 3.615 22.322 1.130 1.00 86.44 298 THR A N 1
ATOM 2228 C CA . THR A 1 298 ? 3.630 23.788 0.993 1.00 86.44 298 THR A CA 1
ATOM 2229 C C . THR A 1 298 ? 3.284 24.497 2.309 1.00 86.44 298 THR A C 1
ATOM 2231 O O . THR A 1 298 ? 3.418 25.713 2.419 1.00 86.44 298 THR A O 1
ATOM 2234 N N . GLY A 1 299 ? 2.835 23.750 3.323 1.00 88.81 299 GLY A N 1
ATOM 2235 C CA . GLY A 1 299 ? 2.413 24.273 4.616 1.00 88.81 299 GLY A CA 1
ATOM 2236 C C . GLY A 1 299 ? 3.550 24.384 5.636 1.00 88.81 299 GLY A C 1
ATOM 2237 O O . GLY A 1 299 ? 4.656 24.876 5.376 1.00 88.81 299 GLY A O 1
ATOM 2238 N N . LYS A 1 300 ? 3.266 23.938 6.864 1.00 90.88 300 LYS A N 1
ATOM 2239 C CA . LYS A 1 300 ? 4.224 23.987 7.982 1.00 90.88 300 LYS A CA 1
ATOM 2240 C C . LYS A 1 300 ? 5.307 22.904 7.902 1.00 90.88 300 LYS A C 1
ATOM 2242 O O . LYS A 1 300 ? 6.287 23.003 8.635 1.00 90.88 300 LYS A O 1
ATOM 2247 N N . GLY A 1 301 ? 5.145 21.896 7.037 1.00 90.44 301 GLY A N 1
ATOM 2248 C CA . GLY A 1 301 ? 6.020 20.719 7.014 1.00 90.44 301 GLY A CA 1
ATOM 2249 C C . GLY A 1 301 ? 5.902 19.899 8.302 1.00 90.44 301 GLY A C 1
ATOM 2250 O O . GLY A 1 301 ? 6.905 19.431 8.831 1.00 90.44 301 GLY A O 1
ATOM 2251 N N . PHE A 1 302 ? 4.691 19.794 8.851 1.00 93.44 302 PHE A N 1
ATOM 2252 C CA . PHE A 1 302 ? 4.381 19.037 10.063 1.00 93.44 302 PHE A CA 1
ATOM 2253 C C . PHE A 1 302 ? 2.919 18.592 10.015 1.00 93.44 302 PHE A C 1
ATOM 2255 O O . PHE A 1 302 ? 2.072 19.402 9.638 1.00 93.44 302 PHE A O 1
ATOM 2262 N N . VAL A 1 303 ? 2.638 17.350 10.405 1.00 94.94 303 VAL A N 1
ATOM 2263 C CA . VAL A 1 303 ? 1.270 16.812 10.504 1.00 94.94 303 VAL A CA 1
ATOM 2264 C C . VAL A 1 303 ? 0.808 16.732 11.954 1.00 94.94 303 VAL A C 1
ATOM 2266 O O . VAL A 1 303 ? 1.603 16.455 12.851 1.00 94.94 303 VAL A O 1
ATOM 2269 N N . SER A 1 304 ? -0.479 16.960 12.174 1.00 96.00 304 SER A N 1
ATOM 2270 C CA . SER A 1 304 ? -1.197 16.683 13.420 1.00 96.00 304 SER A CA 1
ATOM 2271 C C . SER A 1 304 ? -2.325 15.697 13.133 1.00 96.00 304 SER A C 1
ATOM 2273 O O . SER A 1 304 ? -2.775 15.601 11.994 1.00 96.00 304 SER A O 1
ATOM 2275 N N . GLU A 1 305 ? -2.771 14.966 14.152 1.00 95.88 305 GLU A N 1
ATOM 2276 C CA . GLU A 1 30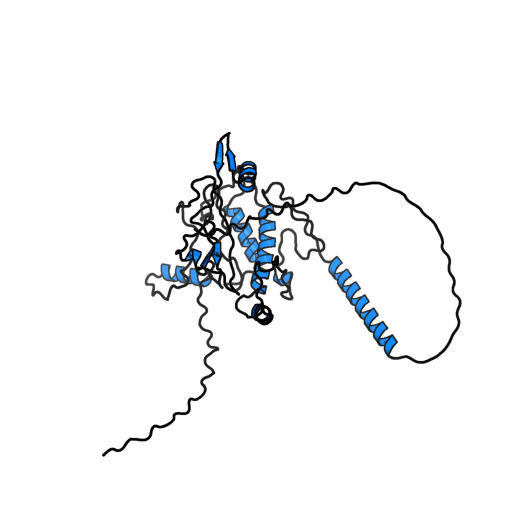5 ? -3.949 14.106 14.031 1.00 95.88 305 GLU A CA 1
ATOM 2277 C C . GLU A 1 305 ? -5.204 14.962 13.817 1.00 95.88 305 GLU A C 1
ATOM 2279 O O . GLU A 1 305 ? -5.415 15.949 14.525 1.00 95.88 305 GLU A O 1
ATOM 2284 N N . GLU A 1 306 ? -6.014 14.597 12.825 1.00 93.81 306 GLU A N 1
ATOM 2285 C CA . GLU A 1 306 ? -7.248 15.292 12.461 1.00 93.81 306 GLU A CA 1
ATOM 2286 C C . GLU A 1 306 ? -8.216 14.319 11.770 1.00 93.81 306 GLU A C 1
ATOM 2288 O O . GLU A 1 306 ? -7.787 13.369 11.112 1.00 93.81 306 GLU A O 1
ATOM 2293 N N . GLY A 1 307 ? -9.520 14.582 11.898 1.00 90.00 307 GLY A N 1
ATOM 2294 C CA . GLY A 1 307 ? -10.582 13.779 11.293 1.00 90.00 307 GLY A CA 1
ATOM 2295 C C . GLY A 1 307 ? -10.897 12.490 12.053 1.00 90.00 307 GLY A C 1
ATOM 2296 O O . GLY A 1 307 ? -10.357 12.220 13.127 1.00 90.00 307 GLY A O 1
ATOM 2297 N N . ASP A 1 308 ? -11.806 11.699 11.484 1.00 94.38 308 ASP A N 1
ATOM 2298 C CA . ASP A 1 308 ? -12.199 10.413 12.052 1.00 94.38 308 ASP A CA 1
ATOM 2299 C C . ASP A 1 308 ? -11.164 9.329 11.738 1.00 94.38 308 ASP A C 1
ATOM 2301 O O . ASP A 1 308 ? -10.682 9.191 10.611 1.00 94.38 308 ASP A O 1
ATOM 2305 N N . CYS A 1 309 ? -10.836 8.517 12.745 1.00 95.69 309 CYS A N 1
ATOM 2306 C CA . CYS A 1 309 ? -9.884 7.425 12.587 1.00 95.69 309 CYS A CA 1
ATOM 2307 C C . CYS A 1 309 ? -10.502 6.273 11.781 1.00 95.69 309 CYS A C 1
ATOM 2309 O O . CYS A 1 309 ? -11.534 5.721 12.164 1.00 95.69 309 CYS A O 1
ATOM 2311 N N . SER A 1 310 ? -9.842 5.887 10.689 1.00 94.62 310 SER A N 1
ATOM 2312 C CA . SER A 1 310 ? -10.204 4.729 9.855 1.00 94.62 310 SER A CA 1
ATOM 2313 C C . SER A 1 310 ? -9.174 3.596 9.909 1.00 94.62 310 SER A C 1
ATOM 2315 O O . SER A 1 310 ? -9.462 2.465 9.522 1.00 94.62 310 SER A O 1
ATOM 2317 N N . HIS A 1 311 ? -7.968 3.871 10.411 1.00 94.50 311 HIS A N 1
ATOM 2318 C CA . HIS A 1 311 ? -6.865 2.916 10.442 1.00 94.50 311 HIS A CA 1
ATOM 2319 C C . HIS A 1 311 ? -6.623 2.411 11.863 1.00 94.50 311 HIS A C 1
ATOM 2321 O O . HIS A 1 311 ? -6.229 3.159 12.754 1.00 94.50 311 HIS A O 1
ATOM 2327 N N . PHE A 1 312 ? -6.793 1.105 12.057 1.00 94.44 312 PHE A N 1
ATOM 2328 C CA . PHE A 1 312 ? -6.522 0.428 13.321 1.00 94.44 312 PHE A CA 1
ATOM 2329 C C . PHE A 1 312 ? -5.506 -0.687 13.104 1.00 94.44 312 PHE A C 1
ATOM 2331 O O . PHE A 1 312 ? -5.530 -1.383 12.091 1.00 94.44 312 PHE A O 1
ATOM 2338 N N . MET A 1 313 ? -4.632 -0.894 14.084 1.00 93.31 313 MET A N 1
ATOM 2339 C CA . MET A 1 313 ? -3.693 -2.009 14.079 1.00 93.31 313 MET A CA 1
ATOM 2340 C C . MET A 1 313 ? -3.509 -2.529 15.500 1.00 93.31 313 MET A C 1
ATOM 2342 O O . MET A 1 313 ? -3.355 -1.755 16.449 1.00 93.31 313 MET A O 1
ATOM 2346 N N . LYS A 1 314 ? -3.511 -3.854 15.659 1.00 91.19 314 LYS A N 1
ATOM 2347 C CA . LYS A 1 314 ? -3.172 -4.479 16.936 1.00 91.19 314 LYS A CA 1
ATOM 2348 C C . LYS A 1 314 ? -1.695 -4.221 17.232 1.00 91.19 314 LYS A C 1
ATOM 2350 O O . LYS A 1 314 ? -0.833 -4.341 16.366 1.00 91.19 314 LYS A O 1
ATOM 2355 N N . ARG A 1 315 ? -1.390 -3.872 18.482 1.00 90.69 315 ARG A N 1
ATOM 2356 C CA . ARG A 1 315 ? -0.001 -3.733 18.932 1.00 90.69 315 ARG A CA 1
ATOM 2357 C C . ARG A 1 315 ? 0.718 -5.073 18.774 1.00 90.69 315 ARG A C 1
ATOM 2359 O O . ARG A 1 315 ? 0.296 -6.055 19.378 1.00 90.69 315 ARG A O 1
ATOM 2366 N N . PHE A 1 316 ? 1.807 -5.079 18.009 1.00 88.62 316 PHE A N 1
ATOM 2367 C CA . PHE A 1 316 ? 2.567 -6.292 17.697 1.00 88.62 316 PHE A CA 1
ATOM 2368 C C . PHE A 1 316 ? 3.072 -7.003 18.962 1.00 88.62 316 PHE A C 1
ATOM 2370 O O . PHE A 1 316 ? 2.871 -8.200 19.129 1.00 88.62 316 PHE A O 1
ATOM 2377 N N . ASP A 1 317 ? 3.632 -6.242 19.906 1.00 88.88 317 ASP A N 1
ATOM 2378 C CA . ASP A 1 317 ? 4.213 -6.779 21.145 1.00 88.88 317 ASP A CA 1
ATOM 2379 C C . ASP A 1 317 ? 3.169 -6.994 22.267 1.00 88.88 317 ASP A C 1
ATOM 2381 O O . ASP A 1 317 ? 3.520 -7.161 23.437 1.00 88.88 317 ASP A O 1
ATOM 2385 N N . ALA A 1 318 ? 1.867 -6.935 21.957 1.00 88.44 318 ALA A N 1
ATOM 2386 C CA . ALA A 1 318 ? 0.827 -7.147 22.960 1.00 88.44 318 ALA A CA 1
ATOM 2387 C C . ALA A 1 318 ? 0.720 -8.629 23.349 1.00 88.44 318 ALA A C 1
ATOM 2389 O O . ALA A 1 318 ? 0.441 -9.496 22.521 1.00 88.44 318 ALA A O 1
ATOM 2390 N N . GLY A 1 319 ? 0.883 -8.907 24.644 1.00 87.62 319 GLY A N 1
ATOM 2391 C CA . GLY A 1 319 ? 0.596 -10.218 25.221 1.00 87.62 319 GLY A CA 1
ATOM 2392 C C . GLY A 1 319 ? -0.903 -10.535 25.273 1.00 87.62 319 GLY A C 1
ATOM 2393 O O . GLY A 1 319 ? -1.759 -9.706 24.962 1.00 87.62 319 GLY A O 1
ATOM 2394 N N . PHE A 1 320 ? -1.231 -11.751 25.711 1.00 89.62 320 PHE A N 1
ATOM 2395 C CA . PHE A 1 320 ? -2.618 -12.146 25.952 1.00 89.62 320 PHE A CA 1
ATOM 2396 C C . PHE A 1 320 ? -3.255 -11.286 27.053 1.00 89.62 320 PHE A C 1
ATOM 2398 O O . PHE A 1 320 ? -2.686 -11.127 28.133 1.00 89.62 320 PHE A O 1
ATOM 2405 N N . VAL A 1 321 ? -4.468 -10.789 26.799 1.00 89.31 321 VAL A N 1
ATOM 2406 C CA . VAL A 1 321 ? -5.259 -10.027 27.772 1.00 89.31 321 VAL A CA 1
ATOM 2407 C C . VAL A 1 321 ? -6.600 -10.733 27.996 1.00 89.31 321 VAL A C 1
ATOM 2409 O O . VAL A 1 321 ? -7.365 -10.898 27.041 1.00 89.31 321 VAL A O 1
ATOM 2412 N N . PRO A 1 322 ? -6.937 -11.140 29.236 1.00 91.75 322 PRO A N 1
ATOM 2413 C CA . PRO A 1 322 ? -8.223 -11.761 29.520 1.00 91.75 322 PRO A CA 1
ATOM 2414 C C . PRO A 1 322 ? -9.344 -10.717 29.457 1.00 91.75 322 PRO A C 1
ATOM 2416 O O . PRO A 1 322 ? -9.543 -9.918 30.372 1.00 91.75 322 PRO A O 1
ATOM 2419 N N . LEU A 1 323 ? -10.109 -10.737 28.369 1.00 95.25 323 LEU A N 1
ATOM 2420 C CA . LEU A 1 323 ? -11.284 -9.884 28.206 1.00 95.25 323 LEU A CA 1
ATOM 2421 C C . LEU A 1 323 ? -12.481 -10.451 28.984 1.00 95.25 323 LEU A C 1
ATOM 2423 O O . LEU A 1 323 ? -12.643 -11.667 29.098 1.00 95.25 323 LEU A O 1
ATOM 2427 N N . ARG A 1 324 ? -13.355 -9.583 29.507 1.00 96.31 324 ARG A N 1
ATOM 2428 C CA . ARG A 1 324 ? -14.592 -9.994 30.209 1.00 96.31 324 ARG A CA 1
ATOM 2429 C C . ARG A 1 324 ? -15.823 -9.900 29.310 1.00 96.31 324 ARG A C 1
ATOM 2431 O O . ARG A 1 324 ? -16.587 -10.859 29.229 1.00 96.31 324 ARG A O 1
ATOM 2438 N N . LEU A 1 325 ? -15.971 -8.779 28.606 1.00 97.50 325 LEU A N 1
ATOM 2439 C CA . LEU A 1 325 ? -17.113 -8.489 27.738 1.00 97.50 325 LEU A CA 1
ATOM 2440 C C . LEU A 1 325 ? -17.134 -9.398 26.503 1.00 97.50 325 LEU A C 1
ATOM 2442 O O . LEU A 1 325 ? -16.119 -9.559 25.825 1.00 97.50 325 LEU A O 1
ATOM 2446 N N . LYS A 1 326 ? -18.302 -9.982 26.207 1.00 96.81 326 LYS A N 1
ATOM 2447 C CA . LYS A 1 326 ? -18.496 -10.893 25.068 1.00 96.81 326 LYS A CA 1
ATOM 2448 C C . LYS A 1 326 ? -18.215 -10.203 23.729 1.00 96.81 326 LYS A C 1
ATOM 2450 O O . LYS A 1 326 ? -17.428 -10.720 22.948 1.00 96.81 326 LYS A O 1
ATOM 2455 N N . THR A 1 327 ? -18.768 -9.012 23.520 1.00 97.62 327 THR A N 1
ATOM 2456 C CA . THR A 1 327 ? -18.595 -8.235 22.281 1.00 97.62 327 THR A CA 1
ATOM 2457 C C . THR A 1 327 ? -17.131 -7.888 22.010 1.00 97.62 327 THR A C 1
ATOM 2459 O O . THR A 1 327 ? -16.658 -8.031 20.889 1.00 97.62 327 THR A O 1
ATOM 2462 N N . THR A 1 328 ? -16.363 -7.515 23.039 1.00 96.38 328 THR A N 1
ATOM 2463 C CA . THR A 1 328 ? -14.923 -7.239 22.895 1.00 96.38 328 THR A CA 1
ATOM 2464 C C . THR A 1 328 ? -14.127 -8.500 22.554 1.00 96.38 328 THR A C 1
ATOM 2466 O O . THR A 1 328 ? -13.184 -8.425 21.773 1.00 96.38 328 THR A O 1
ATOM 2469 N N . LYS A 1 329 ? -14.497 -9.667 23.104 1.00 95.12 329 LYS A N 1
ATOM 2470 C CA . LYS A 1 329 ? -13.871 -10.951 22.736 1.00 95.12 329 LYS A CA 1
ATOM 2471 C C . LYS A 1 329 ? -14.134 -11.304 21.280 1.00 95.12 329 LYS A C 1
ATOM 2473 O O . LYS A 1 329 ? -13.221 -11.750 20.597 1.00 95.12 329 LYS A O 1
ATOM 2478 N N . GLU A 1 330 ? -15.372 -11.128 20.831 1.00 95.69 330 GLU A N 1
ATOM 2479 C CA . GLU A 1 330 ? -15.776 -11.399 19.451 1.00 95.69 330 GLU A CA 1
ATOM 2480 C C . GLU A 1 330 ? -15.046 -10.471 18.477 1.00 95.69 330 GLU A C 1
ATOM 2482 O O . GLU A 1 330 ? -14.500 -10.949 17.487 1.00 95.69 330 GLU A O 1
ATOM 2487 N N . LEU A 1 331 ? -14.935 -9.180 18.808 1.00 94.81 331 LEU A N 1
ATOM 2488 C CA . LEU A 1 331 ? -14.168 -8.222 18.014 1.00 94.81 331 LEU A CA 1
ATOM 2489 C C . LEU A 1 331 ? -12.670 -8.554 17.987 1.00 94.81 331 LEU A C 1
ATOM 2491 O O . LEU A 1 331 ? -12.080 -8.560 16.913 1.00 94.81 331 LEU A O 1
ATOM 2495 N N . LEU A 1 332 ? -12.047 -8.863 19.132 1.00 92.88 332 LEU A N 1
ATOM 2496 C CA . LEU A 1 332 ? -10.631 -9.249 19.161 1.00 92.88 332 LEU A CA 1
ATOM 2497 C C . LEU A 1 332 ? -10.388 -10.534 18.363 1.00 92.88 332 LEU A C 1
ATOM 2499 O O . LEU A 1 332 ? -9.397 -10.619 17.651 1.00 92.88 332 LEU A O 1
ATOM 2503 N N . LYS A 1 333 ? -11.299 -11.510 18.444 1.00 91.00 333 LYS A N 1
ATOM 2504 C CA . LYS A 1 333 ? -11.217 -12.729 17.637 1.00 91.00 333 LYS A CA 1
ATOM 2505 C C . LYS A 1 333 ? -11.293 -12.412 16.144 1.00 91.00 333 LYS A C 1
ATOM 2507 O O . LYS A 1 333 ? -10.476 -12.918 15.390 1.00 91.00 333 LYS A O 1
ATOM 2512 N N . LEU A 1 334 ? -12.227 -11.551 15.732 1.00 90.94 334 LEU A N 1
ATOM 2513 C CA . LEU A 1 334 ? -12.312 -11.104 14.344 1.00 90.94 334 LEU A CA 1
ATOM 2514 C C . LEU A 1 334 ? -11.010 -10.423 13.908 1.00 90.94 334 LEU A C 1
ATOM 2516 O O . LEU A 1 334 ? -10.483 -10.762 12.857 1.00 90.94 334 LEU A O 1
ATOM 2520 N N . ILE A 1 335 ? -10.469 -9.515 14.730 1.00 91.00 335 ILE A N 1
ATOM 2521 C CA . ILE A 1 335 ? -9.171 -8.869 14.489 1.00 91.00 335 ILE A CA 1
ATOM 2522 C C . ILE A 1 335 ? -8.070 -9.924 14.347 1.00 91.00 335 ILE A C 1
ATOM 2524 O O . ILE A 1 335 ? -7.275 -9.832 13.427 1.00 91.00 335 ILE A O 1
ATOM 2528 N N . ASP A 1 336 ? -8.015 -10.939 15.200 1.00 87.19 336 ASP A N 1
ATOM 2529 C CA . ASP A 1 336 ? -6.998 -11.993 15.125 1.00 87.19 336 ASP A CA 1
ATOM 2530 C C . ASP A 1 336 ? -7.141 -12.881 13.872 1.00 87.19 336 ASP A C 1
ATOM 2532 O O . ASP A 1 336 ? -6.136 -13.350 13.342 1.00 87.19 336 ASP A O 1
ATOM 2536 N N . ASP A 1 337 ? -8.365 -13.080 13.373 1.00 84.19 337 ASP A N 1
ATOM 2537 C CA . ASP A 1 337 ? -8.645 -13.885 12.178 1.00 84.19 337 ASP A CA 1
ATOM 2538 C C . ASP A 1 337 ? -8.337 -13.127 10.868 1.00 84.19 337 ASP A C 1
ATOM 2540 O O . ASP A 1 337 ? -7.996 -13.754 9.861 1.00 84.19 337 ASP A O 1
ATOM 2544 N N . VAL A 1 338 ? -8.451 -11.790 10.865 1.00 78.12 338 VAL A N 1
ATOM 2545 C CA . VAL A 1 338 ? -8.289 -10.949 9.656 1.00 78.12 338 VAL A CA 1
ATOM 2546 C C . VAL A 1 338 ? -7.043 -10.063 9.660 1.00 78.12 338 VAL A C 1
ATOM 2548 O O . VAL A 1 338 ? -6.654 -9.558 8.609 1.00 78.12 338 VAL A O 1
ATOM 2551 N N . SER A 1 339 ? -6.418 -9.842 10.819 1.00 70.12 339 SER A N 1
ATOM 2552 C CA . SER A 1 339 ? -5.239 -8.986 10.957 1.00 70.12 339 SER A CA 1
ATOM 2553 C C . SER A 1 339 ? -3.956 -9.798 11.079 1.00 70.12 339 SER A C 1
ATOM 2555 O O . SER A 1 339 ? -3.855 -10.812 11.764 1.00 70.12 339 SER A O 1
ATOM 2557 N N . GLN A 1 340 ? -2.947 -9.290 10.388 1.00 59.22 340 GLN A N 1
ATOM 2558 C CA . GLN A 1 340 ? -1.660 -9.921 10.140 1.00 59.22 340 GLN A CA 1
ATOM 2559 C C . GLN A 1 340 ? -0.817 -10.160 11.396 1.00 59.22 340 GLN A C 1
ATOM 2561 O O . GLN A 1 340 ? -0.004 -11.073 11.410 1.00 59.22 340 GLN A O 1
ATOM 2566 N N . THR A 1 341 ? -1.035 -9.417 12.478 1.00 52.12 341 THR A N 1
ATOM 2567 C CA . THR A 1 341 ? -0.206 -9.424 13.697 1.00 52.12 341 THR A CA 1
ATOM 2568 C C . THR A 1 341 ? -0.420 -10.638 14.617 1.00 52.12 341 THR A C 1
ATOM 2570 O O . THR A 1 341 ? -0.526 -10.494 15.840 1.00 52.12 341 THR A O 1
ATOM 2573 N N . LEU A 1 342 ? -0.500 -11.850 14.069 1.00 40.91 342 LEU A N 1
ATOM 2574 C CA . LEU A 1 342 ? -0.371 -13.055 14.878 1.00 40.91 342 LEU A CA 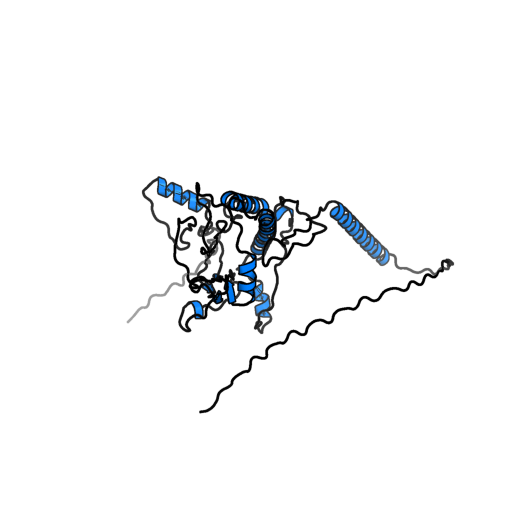1
ATOM 2575 C C . LEU A 1 342 ? 1.111 -13.350 15.098 1.00 40.91 342 LEU A C 1
ATOM 2577 O O . LEU A 1 342 ? 1.850 -13.646 14.162 1.00 40.91 342 LEU A O 1
ATOM 2581 N N . ASN A 1 343 ? 1.523 -13.341 16.368 1.00 38.62 343 ASN A N 1
ATOM 2582 C CA . ASN A 1 343 ? 2.700 -14.090 16.791 1.00 38.62 343 ASN A CA 1
ATOM 2583 C C . ASN A 1 343 ? 2.545 -15.519 16.249 1.00 38.62 343 ASN A C 1
ATOM 2585 O O . ASN A 1 343 ? 1.530 -16.158 16.566 1.00 38.62 343 ASN A O 1
ATOM 2589 N N . PRO A 1 344 ? 3.490 -16.042 15.447 1.00 38.16 344 PRO A N 1
ATOM 2590 C CA . PRO A 1 344 ? 3.433 -17.437 15.059 1.00 38.16 344 PRO A CA 1
ATOM 2591 C C . PRO A 1 344 ? 3.371 -18.256 16.348 1.00 38.16 344 PRO A C 1
ATOM 2593 O O . PRO A 1 344 ? 4.219 -18.113 17.232 1.00 38.16 344 PRO A O 1
ATOM 2596 N N . LYS A 1 345 ? 2.332 -19.090 16.494 1.00 35.22 345 LYS A N 1
ATOM 2597 C CA . LYS A 1 345 ? 2.326 -20.107 17.550 1.00 35.22 345 LYS A CA 1
ATOM 2598 C C . LYS A 1 345 ? 3.654 -20.859 17.417 1.00 35.22 345 LYS A C 1
ATOM 2600 O O . LYS A 1 345 ? 3.962 -21.264 16.293 1.00 35.22 345 LYS A O 1
ATOM 2605 N N . PRO A 1 346 ? 4.444 -21.029 18.493 1.00 29.56 346 PRO A N 1
ATOM 2606 C CA . PRO A 1 346 ? 5.685 -21.780 18.401 1.00 29.56 346 PRO A CA 1
ATOM 2607 C C . PRO A 1 346 ? 5.341 -23.141 17.806 1.00 29.56 346 PRO A C 1
ATOM 2609 O O . PRO A 1 346 ? 4.520 -23.877 18.359 1.00 29.56 346 PRO A O 1
ATOM 2612 N N . SER A 1 347 ? 5.889 -23.426 16.624 1.00 32.28 347 SER A N 1
ATOM 2613 C CA . SER A 1 347 ? 5.676 -24.717 15.993 1.00 32.28 347 SER A CA 1
ATOM 2614 C C . SER A 1 347 ? 6.146 -25.781 16.981 1.00 32.28 347 SER A C 1
ATOM 2616 O O . SER A 1 347 ? 7.244 -25.705 17.536 1.00 32.28 347 SER A O 1
ATOM 2618 N N . THR A 1 348 ? 5.322 -26.792 17.215 1.00 31.69 348 THR A N 1
ATOM 2619 C CA . THR A 1 348 ? 5.637 -27.960 18.045 1.00 31.69 348 THR A CA 1
ATOM 2620 C C . THR A 1 348 ? 6.778 -28.819 17.469 1.00 31.69 348 THR A C 1
ATOM 2622 O O . THR A 1 348 ? 7.031 -29.913 17.964 1.00 31.69 348 THR A O 1
ATOM 2625 N N . ALA A 1 349 ? 7.502 -28.338 16.453 1.00 34.03 349 ALA A N 1
ATOM 2626 C CA . ALA A 1 349 ? 8.502 -29.082 15.700 1.00 34.03 349 ALA A CA 1
ATOM 2627 C C . ALA A 1 349 ? 9.949 -28.955 16.222 1.00 34.03 349 ALA A C 1
ATOM 2629 O O . ALA A 1 349 ? 10.842 -29.548 15.629 1.00 34.03 349 ALA A O 1
ATOM 2630 N N . GLN A 1 350 ? 10.214 -28.246 17.329 1.00 33.81 350 GLN A N 1
ATOM 2631 C CA . GLN A 1 350 ? 11.581 -28.126 17.879 1.00 33.81 350 GLN A CA 1
ATOM 2632 C C . GLN A 1 350 ? 11.863 -28.914 19.167 1.00 33.81 350 GLN A C 1
ATOM 2634 O O . GLN A 1 350 ? 12.940 -28.779 19.737 1.00 33.81 350 GLN A O 1
ATOM 2639 N N . ASN A 1 351 ? 10.969 -29.796 19.625 1.00 33.03 351 ASN A N 1
ATOM 2640 C CA . ASN A 1 351 ? 11.193 -30.520 20.885 1.00 33.03 351 ASN A CA 1
ATOM 2641 C C . ASN A 1 351 ? 11.701 -31.964 20.726 1.00 33.03 351 ASN A C 1
ATOM 2643 O O . ASN A 1 351 ? 11.348 -32.822 21.530 1.00 33.03 351 ASN A O 1
ATOM 2647 N N . HIS A 1 352 ? 12.507 -32.255 19.699 1.00 36.44 352 HIS A N 1
ATOM 2648 C CA . HIS A 1 352 ? 13.168 -33.559 19.507 1.00 36.44 352 HIS A CA 1
ATOM 2649 C C . HIS A 1 352 ? 14.678 -33.421 19.263 1.00 36.44 352 HIS A C 1
ATOM 2651 O O . HIS A 1 352 ? 15.236 -34.070 18.390 1.00 36.44 352 HIS A O 1
ATOM 2657 N N . GLN A 1 353 ? 15.368 -32.607 20.062 1.00 37.06 353 GLN A N 1
ATOM 2658 C CA . GLN A 1 353 ? 16.806 -32.778 20.295 1.00 37.06 353 GLN A CA 1
ATOM 2659 C C . GLN A 1 353 ? 17.128 -32.471 21.762 1.00 37.06 353 GLN A C 1
ATOM 2661 O O . GLN A 1 353 ? 17.703 -31.444 22.100 1.00 37.06 353 GLN A O 1
ATOM 2666 N N . LYS A 1 354 ? 16.739 -33.379 22.666 1.00 35.16 354 LYS A N 1
ATOM 2667 C CA . LYS A 1 354 ? 17.422 -33.507 23.958 1.00 35.16 354 LYS A CA 1
ATOM 2668 C C . LYS A 1 354 ? 18.500 -34.571 23.801 1.00 35.16 354 LYS A C 1
ATOM 2670 O O . LYS A 1 354 ? 18.220 -35.763 23.870 1.00 35.16 354 LYS A O 1
ATOM 2675 N N . THR A 1 355 ? 19.729 -34.130 23.572 1.00 33.84 355 THR A N 1
ATOM 2676 C CA . THR A 1 355 ? 20.928 -34.926 23.837 1.00 33.84 355 THR A CA 1
ATOM 2677 C C . THR A 1 355 ? 20.965 -35.280 25.332 1.00 33.84 355 THR A C 1
ATOM 2679 O O . THR A 1 355 ? 20.742 -34.401 26.170 1.00 33.84 355 THR A O 1
ATOM 2682 N N . PRO A 1 356 ? 21.209 -36.545 25.716 1.00 33.47 356 PRO A N 1
ATOM 2683 C CA . PRO A 1 356 ? 21.294 -36.911 27.121 1.00 33.47 356 PRO A CA 1
ATOM 2684 C C . PRO A 1 356 ? 22.607 -36.381 27.704 1.00 33.47 356 PRO A C 1
ATOM 2686 O O . PRO A 1 356 ? 23.691 -36.835 27.344 1.00 33.47 356 PRO A O 1
ATOM 2689 N N . GLN A 1 357 ? 22.513 -35.415 28.621 1.00 36.66 357 GLN A N 1
ATOM 2690 C CA . GLN A 1 357 ? 23.633 -35.042 29.479 1.00 36.66 357 GLN A CA 1
ATOM 2691 C C . GLN A 1 357 ? 23.943 -36.212 30.417 1.00 36.66 357 GLN A C 1
ATOM 2693 O O . GLN A 1 357 ? 23.165 -36.547 31.310 1.00 36.66 357 GLN A O 1
ATOM 2698 N N . THR A 1 358 ? 25.099 -36.836 30.218 1.00 35.94 358 THR A N 1
ATOM 2699 C CA . THR A 1 358 ? 25.687 -37.782 31.165 1.00 35.94 358 THR A CA 1
ATOM 2700 C C . THR A 1 358 ? 26.000 -37.058 32.474 1.00 35.94 358 THR A C 1
ATOM 2702 O O . THR A 1 358 ? 26.863 -36.181 32.528 1.00 35.94 358 THR A O 1
ATOM 2705 N N . ARG A 1 359 ? 25.284 -37.437 33.532 1.00 33.12 359 ARG A N 1
ATOM 2706 C CA . ARG A 1 359 ? 25.496 -37.011 34.917 1.00 33.12 359 ARG A CA 1
ATOM 2707 C C . ARG A 1 359 ? 26.860 -37.526 35.398 1.00 33.12 359 ARG A C 1
ATOM 2709 O O . ARG A 1 359 ? 27.020 -38.724 35.598 1.00 33.12 359 ARG A O 1
ATOM 2716 N N . ARG A 1 360 ? 27.847 -36.640 35.576 1.00 35.94 360 ARG A N 1
ATOM 2717 C CA . ARG A 1 360 ? 29.048 -36.946 36.372 1.00 35.94 360 ARG A CA 1
ATOM 2718 C C . ARG A 1 360 ? 28.679 -36.831 37.848 1.00 35.94 360 ARG A C 1
ATOM 2720 O O . ARG A 1 360 ? 28.297 -35.758 38.307 1.00 35.94 360 ARG A O 1
ATOM 2727 N N . GLU A 1 361 ? 28.764 -37.944 38.563 1.00 34.44 361 GLU A N 1
ATOM 2728 C CA . GLU A 1 361 ? 28.627 -38.004 40.016 1.00 34.44 361 GLU A CA 1
ATOM 2729 C C . GLU A 1 361 ? 29.871 -37.400 40.683 1.00 34.44 361 GLU A C 1
ATOM 2731 O O . GLU A 1 361 ? 31.006 -37.722 40.334 1.00 34.44 361 GLU A O 1
ATOM 2736 N N . SER A 1 362 ? 29.653 -36.486 41.627 1.00 36.81 362 SER A N 1
ATOM 2737 C CA . SER A 1 362 ? 30.681 -35.913 42.495 1.00 36.81 362 SER A CA 1
ATOM 2738 C C . SER A 1 362 ? 30.897 -36.817 43.713 1.00 36.81 362 SER A C 1
ATOM 2740 O O . SER A 1 362 ? 29.949 -37.081 44.453 1.00 36.81 362 SER A O 1
ATOM 2742 N N . ALA A 1 363 ? 32.136 -37.263 43.926 1.00 37.91 363 ALA A N 1
ATOM 2743 C CA . ALA A 1 363 ? 32.555 -38.036 45.096 1.00 37.91 363 ALA A CA 1
ATOM 2744 C C . ALA A 1 363 ? 32.524 -37.198 46.398 1.00 37.91 363 ALA A C 1
ATOM 2746 O O . ALA A 1 363 ? 32.726 -35.980 46.341 1.00 37.91 363 ALA A O 1
ATOM 2747 N N . PRO A 1 364 ? 32.293 -37.817 47.574 1.00 44.50 364 PRO A N 1
ATOM 2748 C CA . PRO A 1 364 ? 32.222 -37.112 48.849 1.00 44.50 364 PRO A CA 1
ATOM 2749 C C . PRO A 1 364 ? 33.618 -36.831 49.420 1.00 44.50 364 PRO A C 1
ATOM 2751 O O . PRO A 1 364 ? 34.509 -37.676 49.393 1.00 44.50 364 PRO A O 1
ATOM 2754 N N . ASN A 1 365 ? 33.783 -35.627 49.964 1.00 37.88 365 ASN A N 1
ATOM 2755 C CA . ASN A 1 365 ? 35.013 -35.145 50.579 1.00 37.88 365 ASN A CA 1
ATOM 2756 C C . ASN A 1 365 ? 35.013 -35.504 52.078 1.00 37.88 365 ASN A C 1
ATOM 2758 O O . ASN A 1 365 ? 34.179 -34.998 52.831 1.00 37.88 365 ASN A O 1
ATOM 2762 N N . SER A 1 366 ? 35.926 -36.373 52.513 1.00 42.41 366 SER A N 1
ATOM 2763 C CA . SER A 1 366 ? 36.183 -36.665 53.928 1.00 42.41 366 SER A CA 1
ATOM 2764 C C . SER A 1 366 ? 37.331 -35.796 54.446 1.00 42.41 366 SER A C 1
ATOM 2766 O O . SER A 1 366 ? 38.453 -35.894 53.951 1.00 42.41 366 SER A O 1
ATOM 2768 N N . LYS A 1 367 ? 37.039 -34.973 55.458 1.00 35.28 367 LYS A N 1
ATOM 2769 C CA . LYS A 1 367 ? 38.022 -34.343 56.360 1.00 35.28 367 LYS A CA 1
ATOM 2770 C C . LYS A 1 367 ? 38.740 -35.404 57.218 1.00 35.28 367 LYS A C 1
ATOM 2772 O O . LYS A 1 367 ? 38.198 -36.502 57.376 1.00 35.28 367 LYS A O 1
ATOM 2777 N N . PRO A 1 368 ? 39.933 -35.105 57.759 1.00 44.81 368 PRO A N 1
ATOM 2778 C CA . PRO A 1 368 ? 40.027 -34.329 59.012 1.00 44.81 368 PRO A CA 1
ATOM 2779 C C . PRO A 1 368 ? 40.464 -32.874 58.833 1.00 44.81 368 PRO A C 1
ATOM 2781 O O . PRO A 1 368 ? 41.407 -32.633 58.050 1.00 44.81 368 PRO A O 1
#

Radius of gyration: 31.33 Å; Cα contacts (8 Å, |Δi|>4): 358; chains: 1; bounding box: 67×79×119 Å